Protein AF-A0A933P5C1-F1 (afdb_monomer_lite)

pLDDT: mean 75.26, std 17.25, range [25.48, 96.88]

Foldseek 3Di:
DDDDDDCVVVVVVVVVVVVVVVVVVVVVVVVVVVVVVVCCVPPVVVVVQVVVLVVVLVVLVLVVCLVQVVQQDQDPVQAKDDWDWSQDRPNFIWIFIRTPDPPPLQDPPPQAFFAQEEAAADDPDARAEEAAQAEEEGETEYYYQAEHEYDQNYEYEYEHYAYAHQNFYDYFYYYPNHTDDSVPRHNDPHSPDHSQDDFPDLAAFAAFDDDDQDPVQLEQEGEAGEDEQVRVCRRNPRRLEYEAEFEEYEYALHAAERRAEYEFYAADPRRVPQDVPRRHDPPHRWYEYEYFAQAAYEQEDQRREYETAFHFTQDPQFTFGHRYHFFQAKNWNKDKKKWFQPDQKDFPFWAPSNQQRAQDPRKTKGKDDLADFKGKIKGAFTDIPDFQDQPDFKKKKKWWKAWQDWKWKWKFKDANVRPDTFWTFPDTHTHDPPDTDIDITMIGGPGGHDGRMMMIMMMGDDDSGDIIMMITRYMMMMDIDRHDIRHGHHNFFDDDVGDARYYYPDQNYYAEYSGEHAAQRGEHAERYEAPCEANYQGHYHHNHYHYHYNYYYYHHHPPFRDDPSPQDWDFIWIDRPDPWTWTWTKGFDDDGRDRPDIDTPDTDIDD

Sequence (607 aa):
MNRTQSDRGATLVMAIVFVTVIGMVIAGALSYASVSLHASSRVYLPTRDRLYAADLAMKATTEFVKQHPVEGRSLPSGACRDVKAFGSANGEPVMVQVCPQGASSLTTLGGGSAYGLATLATGSEVGLDVSGNGGLAVNGNVFANSSVKVAVNSTLSLAGGVPLASGGCTGRITVEGTVVDPATCATATPPAVDPGYTHGLTAVPAASTGSSCNSGTEVATLQPGTWSSAALTAASGSCDYVWLVPGVHHLDNVNWVVKEKVIGGTVSGAIASAPFPGGCVDGAAGAMVILGGTSTITLSGSKASLQVCGLSVPQATGPVRIAVYGPTSDLAATVSDTLVPTANPSGSSWSSAANAKTINGLVATYSLAKNRTSNTLTYGALSGTVAIPSSLRTLTADVVASTTEAATFRMTVRNATGSSTVCTMASAVALPTPNLGTVRVTLTCSTALVAPLKVLFTATTPNSGGTRTIRLDGLTLSYSVAGAKIAAQSGCVVTPGGCDVLSTSGTSSLAWFGGQVYLPRAKVSLKLSSAATAISSEAIVVRVLNVSTAGPTAIGQVASAYGALNPGDVTIASSVGDRMSMTCRVTYEVAGSAITGYTVQGCTIPR

Secondary structure (DSSP, 8-state):
------THHHHHHHHHHHHHHHHHHHHHHHHHHHHHHHHIIIIIHHHHHHHHHHHHHHHHHHHHHHH-TTTSSPPTT-PPPPPEEEEEETTEEEEE--PPP-SSSS---TTTS-EEEEE---TT-EEEEEEESSEEEEESEEEESSEEEE-TT-EEEEES--EEESS-EES-EEETTEEEPGGGSEE----SS--------SSPPPBP-----BTTTTEEEEPSEEE-HHHHHHHHTT-SEEEE-SEEEEEES-EEEE-SEEEESSBSS-TTT--SS--B-TTS--EEEEEETT-EEEE-SSS-EEEEEBEEE--TTS-EEEEEE--SS-EEEEEEEEEEESSPPB-TTEETGGGGGS-SSPPEEEEE-TT-SEEEEEEEEEE-SSPPPTT--EEEEEEEEEESS--EEEEEEEETTSSSEEEEESS-EEPPSSS-EEEEEEEEESS---SSEEEEEEEE-S--SS-EEEEEEEEEEEEEEEEEEE--S-TTTSSTTPPEEEEE-SSS-EEEEESEEEEEEEEEEEEESS--SBSBSS-EEEEEEEEEESSEEEEPPPS-S-----S--EEEEEE-GGG-EEEEEEEEEEETTEEEEEEEEEEE---

Structure (mmCIF, N/CA/C/O backbone):
data_AF-A0A933P5C1-F1
#
_entry.id   AF-A0A933P5C1-F1
#
loop_
_atom_site.group_PDB
_atom_site.id
_atom_site.type_symbol
_atom_site.label_atom_id
_atom_site.label_alt_id
_atom_site.label_comp_id
_atom_site.label_asym_id
_atom_site.label_entity_id
_atom_site.label_seq_id
_atom_site.pdbx_PDB_ins_code
_atom_site.Cartn_x
_atom_site.Cartn_y
_atom_site.Cartn_z
_atom_site.occupancy
_atom_site.B_iso_or_equiv
_atom_site.auth_seq_id
_atom_site.auth_comp_id
_atom_site.auth_asym_id
_atom_site.auth_atom_id
_atom_site.pdbx_PDB_model_num
ATOM 1 N N . MET A 1 1 ? -0.389 106.668 -26.079 1.00 42.91 1 MET A N 1
ATOM 2 C CA . MET A 1 1 ? 0.063 105.962 -24.858 1.00 42.91 1 MET A CA 1
ATOM 3 C C . MET A 1 1 ? -0.695 104.647 -24.760 1.00 42.91 1 MET A C 1
ATOM 5 O O . MET A 1 1 ? -1.915 104.672 -24.665 1.00 42.91 1 MET A O 1
ATOM 9 N N . ASN A 1 2 ? 0.020 103.525 -24.878 1.00 44.88 2 ASN A N 1
ATOM 10 C CA . ASN A 1 2 ? -0.527 102.166 -24.838 1.00 44.88 2 ASN A CA 1
ATOM 11 C C . ASN A 1 2 ? -1.168 101.880 -23.472 1.00 44.88 2 ASN A C 1
ATOM 13 O O . ASN A 1 2 ? -0.467 101.813 -22.465 1.00 44.88 2 ASN A O 1
ATOM 17 N N . ARG A 1 3 ? -2.494 101.697 -23.445 1.00 46.00 3 ARG A N 1
ATOM 18 C CA . ARG A 1 3 ? -3.197 101.079 -22.315 1.00 46.00 3 ARG A CA 1
ATOM 19 C C . ARG A 1 3 ? -2.960 99.574 -22.393 1.00 46.00 3 ARG A C 1
ATOM 21 O O . ARG A 1 3 ? -3.479 98.914 -23.286 1.00 46.00 3 ARG A O 1
ATOM 28 N N . THR A 1 4 ? -2.171 99.053 -21.465 1.00 50.47 4 THR A N 1
ATOM 29 C CA . THR A 1 4 ? -2.064 97.622 -21.186 1.00 50.47 4 THR A CA 1
ATOM 30 C C . THR A 1 4 ? -3.454 97.084 -20.837 1.00 50.47 4 THR A C 1
ATOM 32 O O . THR A 1 4 ? -4.070 97.501 -19.855 1.00 50.47 4 THR A O 1
ATOM 35 N N . GLN A 1 5 ? -3.990 96.203 -21.685 1.00 55.22 5 GLN A N 1
ATOM 36 C CA . GLN A 1 5 ? -5.174 95.417 -21.353 1.00 55.22 5 GLN A CA 1
ATOM 37 C C . GLN A 1 5 ? -4.819 94.530 -20.155 1.00 55.22 5 GLN A C 1
ATOM 39 O O . GLN A 1 5 ? -3.819 93.820 -20.158 1.00 55.22 5 GLN A O 1
ATOM 44 N N . SER A 1 6 ? -5.588 94.671 -19.080 1.00 56.03 6 SER A N 1
ATOM 45 C CA . SER A 1 6 ? -5.358 93.977 -17.819 1.00 56.03 6 SER A CA 1
ATOM 46 C C . SER A 1 6 ? -5.949 92.570 -17.900 1.00 56.03 6 SER A C 1
ATOM 48 O O . SER A 1 6 ? -7.157 92.394 -17.749 1.00 56.03 6 SER A O 1
ATOM 50 N N . ASP A 1 7 ? -5.089 91.566 -18.077 1.00 59.19 7 ASP A N 1
ATOM 51 C CA . ASP A 1 7 ? -5.432 90.132 -18.073 1.00 59.19 7 ASP A CA 1
ATOM 52 C C . ASP A 1 7 ? -6.026 89.631 -16.741 1.00 59.19 7 ASP A C 1
ATOM 54 O O . ASP A 1 7 ? -6.505 88.501 -16.645 1.00 59.19 7 ASP A O 1
ATOM 58 N N . ARG A 1 8 ? -6.061 90.478 -15.702 1.00 61.31 8 ARG A N 1
ATOM 59 C CA . ARG A 1 8 ? -6.550 90.126 -14.358 1.00 61.31 8 ARG A CA 1
ATOM 60 C C . ARG A 1 8 ? -8.048 89.802 -14.312 1.00 61.31 8 ARG A C 1
ATOM 62 O O . ARG A 1 8 ? -8.476 89.075 -13.422 1.00 61.31 8 ARG A O 1
ATOM 69 N N . GLY A 1 9 ? -8.846 90.317 -15.254 1.00 63.53 9 GLY A N 1
ATOM 70 C CA . GLY A 1 9 ? -10.284 90.024 -15.321 1.00 63.53 9 GLY A CA 1
ATOM 71 C C . GLY A 1 9 ? -10.588 88.609 -15.825 1.00 63.53 9 GLY A C 1
ATOM 72 O O . GLY A 1 9 ? -11.459 87.931 -15.284 1.00 63.53 9 GLY A O 1
ATOM 73 N N . ALA A 1 10 ? -9.829 88.131 -16.815 1.00 68.25 10 ALA A N 1
ATOM 74 C CA . ALA A 1 10 ? -10.028 86.807 -17.405 1.00 68.25 10 ALA A CA 1
ATOM 75 C C . ALA A 1 10 ? -9.613 85.674 -16.449 1.00 68.25 10 ALA A C 1
ATOM 77 O O . ALA A 1 10 ? -10.244 84.616 -16.425 1.00 68.25 10 ALA A O 1
ATOM 78 N N . THR A 1 11 ? -8.598 85.907 -15.608 1.00 77.06 11 THR A N 1
ATOM 79 C CA . THR A 1 11 ? -8.116 84.906 -14.643 1.00 77.06 11 THR A CA 1
ATOM 80 C C . THR A 1 11 ? -9.149 84.601 -13.557 1.00 77.06 11 THR A C 1
ATOM 82 O O . THR A 1 11 ? -9.304 83.443 -13.174 1.00 77.06 11 THR A O 1
ATOM 85 N N . LEU A 1 12 ? -9.893 85.612 -13.089 1.00 78.44 12 LEU A N 1
ATOM 86 C CA . LEU A 1 12 ? -10.923 85.427 -12.061 1.00 78.44 12 LEU A CA 1
ATOM 87 C C . LEU A 1 12 ? -12.085 84.569 -12.582 1.00 78.44 12 LEU A C 1
ATOM 89 O O . LEU A 1 12 ? -12.549 83.663 -11.892 1.00 78.44 12 LEU A O 1
ATOM 93 N N . VAL A 1 13 ? -12.523 84.820 -13.818 1.00 79.56 13 VAL A N 1
ATOM 94 C CA . VAL A 1 13 ? -13.622 84.063 -14.435 1.00 79.56 13 VAL A CA 1
ATOM 95 C C . VAL A 1 13 ? -13.211 82.606 -14.660 1.00 79.56 13 VAL A C 1
ATOM 97 O O . VAL A 1 13 ? -13.966 81.703 -14.305 1.00 79.56 13 VAL A O 1
ATOM 100 N N . MET A 1 14 ? -11.989 82.357 -15.146 1.00 79.69 14 MET A N 1
ATOM 101 C CA . MET A 1 14 ? -11.471 80.991 -15.298 1.00 79.69 14 MET A CA 1
ATOM 102 C C . MET A 1 14 ? -11.330 80.258 -13.958 1.00 79.69 14 MET A C 1
ATOM 104 O O . MET A 1 14 ? -11.659 79.076 -13.881 1.00 79.69 14 MET A O 1
ATOM 108 N N . ALA A 1 15 ? -10.911 80.946 -12.891 1.00 80.81 15 ALA A N 1
ATOM 109 C CA . ALA A 1 15 ? -10.817 80.351 -11.559 1.00 80.81 15 ALA A CA 1
ATOM 110 C C . ALA A 1 15 ? -12.197 79.957 -11.002 1.00 80.81 15 ALA A C 1
ATOM 112 O O . ALA A 1 15 ? -12.348 78.861 -10.466 1.00 80.81 15 ALA A O 1
ATOM 113 N N . ILE A 1 16 ? -13.220 80.801 -11.177 1.00 83.56 16 ILE A N 1
ATOM 114 C CA . ILE A 1 16 ? -14.587 80.500 -10.720 1.00 83.56 16 ILE A CA 1
ATOM 115 C C . ILE A 1 16 ? -15.172 79.306 -11.485 1.00 83.56 16 ILE A C 1
ATOM 117 O O . ILE A 1 16 ? -15.785 78.428 -10.872 1.00 83.56 16 ILE A O 1
ATOM 121 N N . VAL A 1 17 ? -14.945 79.226 -12.799 1.00 83.94 17 VAL A N 1
ATOM 122 C CA . VAL A 1 17 ? -15.375 78.078 -13.615 1.00 83.94 17 VAL A CA 1
ATOM 123 C C . VAL A 1 17 ? -14.650 76.800 -13.182 1.00 83.94 17 VAL A C 1
ATOM 125 O O . VAL A 1 17 ? -15.288 75.768 -12.994 1.00 83.94 17 VAL A O 1
ATOM 128 N N . PHE A 1 18 ? -13.341 76.856 -12.931 1.00 83.38 18 PHE A N 1
ATOM 129 C CA . PHE A 1 18 ? -12.599 75.689 -12.445 1.00 83.38 18 PHE A CA 1
ATOM 130 C C . PHE A 1 18 ? -13.096 75.204 -11.079 1.00 83.38 18 PHE A C 1
ATOM 132 O O . PHE A 1 18 ? -13.301 74.005 -10.893 1.00 83.38 18 PHE A O 1
ATOM 139 N N . VAL A 1 19 ? -13.339 76.116 -10.135 1.00 86.81 19 VAL A N 1
ATOM 140 C CA . VAL A 1 19 ? -13.822 75.759 -8.791 1.00 86.81 19 VAL A CA 1
ATOM 141 C C . VAL A 1 19 ? -15.237 75.184 -8.842 1.00 86.81 19 VAL A C 1
ATOM 143 O O . VAL A 1 19 ? -15.525 74.218 -8.138 1.00 86.81 19 VAL A O 1
ATOM 146 N N . THR A 1 20 ? -16.112 75.714 -9.698 1.00 82.38 20 THR A N 1
ATOM 147 C CA . THR A 1 20 ? -17.476 75.183 -9.858 1.00 82.38 20 THR A CA 1
ATOM 148 C C . THR A 1 20 ? -17.483 73.810 -10.522 1.00 82.38 20 THR A C 1
ATOM 150 O O . THR A 1 20 ? -18.169 72.916 -10.029 1.00 82.38 20 THR A O 1
ATOM 153 N N . VAL A 1 21 ? -16.675 73.589 -11.563 1.00 83.62 21 VAL A N 1
ATOM 154 C CA . VAL A 1 21 ? -16.556 72.272 -12.212 1.00 83.62 21 VAL A CA 1
ATOM 155 C C . VAL A 1 21 ? -15.965 71.239 -11.251 1.00 83.62 21 VAL A C 1
ATOM 157 O O . VAL A 1 21 ? -16.533 70.158 -11.096 1.00 83.62 21 VAL A O 1
ATOM 160 N N . ILE A 1 22 ? -14.883 71.572 -10.540 1.00 84.25 22 ILE A N 1
ATOM 161 C CA . ILE A 1 22 ? -14.282 70.672 -9.543 1.00 84.25 22 ILE A CA 1
ATOM 162 C C . ILE A 1 22 ? -15.273 70.389 -8.405 1.00 84.25 22 ILE A C 1
ATOM 164 O O . ILE A 1 22 ? -15.433 69.235 -8.008 1.00 84.25 22 ILE A O 1
ATOM 168 N N . GLY A 1 23 ? -15.992 71.404 -7.919 1.00 83.44 23 GLY A N 1
ATOM 169 C CA . GLY A 1 23 ? -17.022 71.241 -6.891 1.00 83.44 23 GLY A CA 1
ATOM 170 C C . GLY A 1 23 ? -18.151 70.303 -7.325 1.00 83.44 23 GLY A C 1
ATOM 171 O O . GLY A 1 23 ? -18.569 69.444 -6.548 1.00 83.44 23 GLY A O 1
ATOM 172 N N . MET A 1 24 ? -18.597 70.401 -8.580 1.00 79.12 24 MET A N 1
ATOM 173 C CA . MET A 1 24 ? -19.647 69.538 -9.128 1.00 79.12 24 MET A CA 1
ATOM 174 C C . MET A 1 24 ? -19.175 68.082 -9.267 1.00 79.12 24 MET A C 1
ATOM 176 O O . MET A 1 24 ? -19.916 67.159 -8.926 1.00 79.12 24 MET A O 1
ATOM 180 N N . VAL A 1 25 ? -17.920 67.870 -9.684 1.00 78.88 25 VAL A N 1
ATOM 181 C CA . VAL A 1 25 ? -17.309 66.532 -9.766 1.00 78.88 25 VAL A CA 1
ATOM 182 C C . VAL A 1 25 ? -17.157 65.906 -8.375 1.00 78.88 25 VAL A C 1
ATOM 184 O O . VAL A 1 25 ? -17.515 64.743 -8.189 1.00 78.88 25 VAL A O 1
ATOM 187 N N . ILE A 1 26 ? -16.699 66.671 -7.376 1.00 83.12 26 ILE A N 1
ATOM 188 C CA . ILE A 1 26 ? -16.554 66.186 -5.992 1.00 83.12 26 ILE A CA 1
ATOM 189 C C . ILE A 1 26 ? -17.923 65.849 -5.379 1.00 83.12 26 ILE A C 1
ATOM 191 O O . ILE A 1 26 ? -18.068 64.799 -4.753 1.00 83.12 26 ILE A O 1
ATOM 195 N N . ALA A 1 27 ? -18.946 66.682 -5.592 1.00 74.31 27 ALA A N 1
ATOM 196 C CA . ALA A 1 27 ? -20.300 66.422 -5.097 1.00 74.31 27 ALA A CA 1
ATOM 197 C C . ALA A 1 27 ? -20.928 65.163 -5.727 1.00 74.31 27 ALA A C 1
ATOM 199 O O . ALA A 1 27 ? -21.565 64.366 -5.026 1.00 74.31 27 ALA A O 1
ATOM 200 N N . GLY A 1 28 ? -20.703 64.941 -7.027 1.00 67.75 28 GLY A N 1
ATOM 201 C CA . GLY A 1 28 ? -21.110 63.715 -7.717 1.00 67.75 28 GLY A CA 1
ATOM 202 C C . GLY A 1 28 ? -20.400 62.474 -7.168 1.00 67.75 28 GLY A C 1
ATOM 203 O O . GLY A 1 28 ? -21.052 61.471 -6.867 1.00 67.75 28 GLY A O 1
ATOM 204 N N . ALA A 1 29 ? -19.085 62.561 -6.950 1.00 66.44 29 ALA A N 1
ATOM 205 C CA . ALA A 1 29 ? -18.290 61.468 -6.390 1.00 66.44 29 ALA A CA 1
ATOM 206 C C . ALA A 1 29 ? -18.706 61.111 -4.950 1.00 66.44 29 ALA A C 1
ATOM 208 O O . ALA A 1 29 ? -18.847 59.931 -4.625 1.00 66.44 29 ALA A O 1
ATOM 209 N N . LEU A 1 30 ? -18.971 62.110 -4.101 1.00 72.69 30 LEU A N 1
ATOM 210 C CA . LEU A 1 30 ? -19.434 61.905 -2.721 1.00 72.69 30 LEU A CA 1
ATOM 211 C C . LEU A 1 30 ? -20.833 61.278 -2.663 1.00 72.69 30 LEU A C 1
ATOM 213 O O . LEU A 1 30 ? -21.081 60.393 -1.841 1.00 72.69 30 LEU A O 1
ATOM 217 N N . SER A 1 31 ? -21.734 61.684 -3.559 1.00 67.88 31 SER A N 1
ATOM 218 C CA . SER A 1 31 ? -23.084 61.112 -3.637 1.00 67.88 31 SER A CA 1
ATOM 219 C C . SER A 1 31 ? -23.044 59.646 -4.077 1.00 67.88 31 SER A C 1
ATOM 221 O O . SER A 1 31 ? -23.705 58.800 -3.473 1.00 67.88 31 SER A O 1
ATOM 223 N N . TYR A 1 32 ? -22.204 59.316 -5.064 1.00 65.81 32 TYR A N 1
ATOM 224 C CA . TYR A 1 32 ? -21.993 57.935 -5.506 1.00 65.81 32 TYR A CA 1
ATOM 225 C C . TYR A 1 32 ? -21.358 57.064 -4.408 1.00 65.81 32 TYR A C 1
ATOM 227 O O . TYR A 1 32 ? -21.806 55.941 -4.170 1.00 65.81 32 TYR A O 1
ATOM 235 N N . ALA A 1 33 ? -20.369 57.594 -3.679 1.00 59.88 33 ALA A N 1
ATOM 236 C CA . ALA A 1 33 ? -19.736 56.893 -2.562 1.00 59.88 33 ALA A CA 1
ATOM 237 C C . ALA A 1 33 ? -20.723 56.603 -1.417 1.00 59.88 33 ALA A C 1
ATOM 239 O O . ALA A 1 33 ? -20.738 55.490 -0.892 1.00 59.88 33 ALA A O 1
ATOM 240 N N . SER A 1 34 ? -21.591 57.560 -1.070 1.00 62.81 34 SER A N 1
ATOM 241 C CA . SER A 1 34 ? -22.610 57.384 -0.025 1.00 62.81 34 SER A CA 1
ATOM 242 C C . SER A 1 34 ? -23.634 56.303 -0.390 1.00 62.81 34 SER A C 1
ATOM 244 O O . SER A 1 34 ? -23.895 55.401 0.410 1.00 62.81 34 SER A O 1
ATOM 246 N N . VAL A 1 35 ? -24.150 56.320 -1.625 1.00 62.47 35 VAL A N 1
ATOM 247 C CA . VAL A 1 35 ? -25.103 55.306 -2.111 1.00 62.47 35 VAL A CA 1
ATOM 248 C C . VAL A 1 35 ? -24.449 53.922 -2.176 1.00 62.47 35 VAL A C 1
ATOM 250 O O . VAL A 1 35 ? -25.060 52.938 -1.759 1.00 62.47 35 VAL A O 1
ATOM 253 N N . SER A 1 36 ? -23.189 53.840 -2.610 1.00 51.53 36 SER A N 1
ATOM 254 C CA . SER A 1 36 ? -22.431 52.583 -2.659 1.00 51.53 36 SER A CA 1
ATOM 255 C C . SER A 1 36 ? -22.158 52.002 -1.263 1.00 51.53 36 SER A C 1
ATOM 257 O O . SER A 1 36 ? -22.317 50.798 -1.048 1.00 51.53 36 SER A O 1
ATOM 259 N N . LEU A 1 37 ? -21.838 52.843 -0.273 1.00 56.47 37 LEU A N 1
ATOM 260 C CA . LEU A 1 37 ? -21.643 52.425 1.123 1.00 56.47 37 LEU A CA 1
ATOM 261 C C . LEU A 1 37 ? -22.958 52.006 1.801 1.00 56.47 37 LEU A C 1
ATOM 263 O O . LEU A 1 37 ? -22.986 51.032 2.560 1.00 56.47 37 LEU A O 1
ATOM 267 N N . HIS A 1 38 ? -24.069 52.685 1.504 1.00 57.66 38 HIS A N 1
ATOM 268 C CA . HIS A 1 38 ? -25.389 52.294 2.009 1.00 57.66 38 HIS A CA 1
ATOM 269 C C . HIS A 1 38 ? -25.887 50.987 1.379 1.00 57.66 38 HIS A C 1
ATOM 271 O O . HIS A 1 38 ? -26.422 50.132 2.087 1.00 57.66 38 HIS A O 1
ATOM 277 N N . ALA A 1 39 ? -25.657 50.786 0.079 1.00 50.31 39 ALA A N 1
ATOM 278 C CA . ALA A 1 39 ? -25.957 49.525 -0.593 1.00 50.31 39 ALA A CA 1
ATOM 279 C C . ALA A 1 39 ? -25.075 48.384 -0.053 1.00 50.31 39 ALA A C 1
ATOM 281 O O . ALA A 1 39 ? -25.583 47.310 0.267 1.00 50.31 39 ALA A O 1
ATOM 282 N N . SER A 1 40 ? -23.777 48.638 0.143 1.00 51.84 40 SER A N 1
ATOM 283 C CA . SER A 1 40 ? -22.819 47.676 0.711 1.00 51.84 40 SER A CA 1
ATOM 284 C C . SER A 1 40 ? -23.200 47.227 2.124 1.00 51.84 40 SER A C 1
ATOM 286 O O . SER A 1 40 ? -23.217 46.032 2.415 1.00 51.84 40 SER A O 1
ATOM 288 N N . SER A 1 41 ? -23.576 48.161 2.998 1.00 57.47 41 SER A N 1
ATOM 289 C CA . SER A 1 41 ? -23.914 47.835 4.389 1.00 57.47 41 SER A CA 1
ATOM 290 C C . SER A 1 41 ? -25.288 47.178 4.556 1.00 57.47 41 SER A C 1
ATOM 292 O O . SER A 1 41 ? -25.420 46.276 5.378 1.00 57.47 41 SER A O 1
ATOM 294 N N . ARG A 1 42 ? -26.306 47.572 3.777 1.00 52.28 42 ARG A N 1
ATOM 295 C CA . ARG A 1 42 ? -27.665 47.012 3.920 1.00 52.28 42 ARG A CA 1
ATOM 296 C C . ARG A 1 42 ? -27.926 45.752 3.106 1.00 52.28 42 ARG A C 1
ATOM 298 O O . ARG A 1 42 ? -28.789 44.973 3.492 1.00 52.28 42 ARG A O 1
ATOM 305 N N . VAL A 1 43 ? -27.228 45.554 1.988 1.00 52.47 43 VAL A N 1
ATOM 306 C CA . VAL A 1 43 ? -27.497 44.426 1.080 1.00 52.47 43 VAL A CA 1
ATOM 307 C C . VAL A 1 43 ? -26.399 43.371 1.165 1.00 52.47 43 VAL A C 1
ATOM 309 O O . VAL A 1 43 ? -26.700 42.184 1.272 1.00 52.47 43 VAL A O 1
ATOM 312 N N . TYR A 1 44 ? -25.127 43.774 1.171 1.00 56.84 44 TYR A N 1
ATOM 313 C CA . TYR A 1 44 ? -24.026 42.814 1.041 1.00 56.84 44 TYR A CA 1
ATOM 314 C C . TYR A 1 44 ? -23.603 42.188 2.368 1.00 56.84 44 TYR A C 1
ATOM 316 O O . TYR A 1 44 ? -23.368 40.983 2.396 1.00 56.84 44 TYR A O 1
ATOM 324 N N . LEU A 1 45 ? -23.556 42.951 3.467 1.00 61.91 45 LEU A N 1
ATOM 325 C CA . LEU A 1 45 ? -23.239 42.396 4.792 1.00 61.91 45 LEU A CA 1
ATOM 326 C C . LEU A 1 45 ? -24.209 41.283 5.228 1.00 61.91 45 LEU A C 1
ATOM 328 O O . LEU A 1 45 ? -23.733 40.171 5.443 1.00 61.91 45 LEU A O 1
ATOM 332 N N . PRO A 1 46 ? -25.544 41.486 5.257 1.00 64.50 46 PRO A N 1
ATOM 333 C CA . PRO A 1 46 ? -26.455 40.422 5.679 1.00 64.50 46 PRO A CA 1
ATOM 334 C C . PRO A 1 46 ? -26.456 39.233 4.712 1.00 64.50 46 PRO A C 1
ATOM 336 O O . PRO A 1 46 ? -26.619 38.097 5.142 1.00 64.50 46 PRO A O 1
ATOM 339 N N . THR A 1 47 ? -26.229 39.456 3.414 1.00 59.47 47 THR A N 1
ATOM 340 C CA . THR A 1 47 ? -26.096 38.354 2.446 1.00 59.47 47 THR A CA 1
ATOM 341 C C . THR A 1 47 ? -24.833 37.533 2.710 1.00 59.47 47 THR A C 1
ATOM 343 O O . THR A 1 47 ? -24.881 36.305 2.695 1.00 59.47 47 THR A O 1
ATOM 346 N N . ARG A 1 48 ? -23.706 38.192 3.005 1.00 63.56 48 ARG A N 1
ATOM 347 C CA . ARG A 1 48 ? -22.439 37.524 3.320 1.00 63.56 48 ARG A CA 1
ATOM 348 C C . ARG A 1 48 ? -22.511 36.772 4.648 1.00 63.56 48 ARG A C 1
ATOM 350 O O . ARG A 1 48 ? -22.061 35.634 4.720 1.00 63.56 48 ARG A O 1
ATOM 357 N N . ASP A 1 49 ? -23.127 37.367 5.662 1.00 62.97 49 ASP A N 1
ATOM 358 C CA . ASP A 1 49 ? -23.308 36.732 6.969 1.00 62.97 49 ASP A CA 1
ATOM 359 C C . ASP A 1 49 ? -24.238 35.515 6.879 1.00 62.97 49 ASP A C 1
ATOM 361 O O . ASP A 1 49 ? -23.952 34.481 7.480 1.00 62.97 49 ASP A O 1
ATOM 365 N N . ARG A 1 50 ? -25.283 35.575 6.043 1.00 59.41 50 ARG A N 1
ATOM 366 C CA . ARG A 1 50 ? -26.149 34.421 5.745 1.00 59.41 50 ARG A CA 1
ATOM 367 C C . ARG A 1 50 ? -25.417 33.303 5.003 1.00 59.41 50 ARG A C 1
ATOM 369 O O . ARG A 1 50 ? -25.665 32.137 5.294 1.00 59.41 50 ARG A O 1
ATOM 376 N N . LEU A 1 51 ? -24.505 33.629 4.085 1.00 63.59 51 LEU A N 1
ATOM 377 C CA . LEU A 1 51 ? -23.665 32.628 3.414 1.00 63.59 51 LEU A CA 1
ATOM 378 C C . LEU A 1 51 ? -22.701 31.948 4.395 1.00 63.59 51 LEU A C 1
ATOM 380 O O . LEU A 1 51 ? -22.568 30.727 4.363 1.00 63.59 51 LEU A O 1
ATOM 384 N N . TYR A 1 52 ? -22.080 32.705 5.305 1.00 65.50 52 TYR A N 1
ATOM 385 C CA . TYR A 1 52 ? -21.243 32.122 6.359 1.00 65.50 52 TYR A CA 1
ATOM 386 C C . TYR A 1 52 ? -22.052 31.268 7.338 1.00 65.50 52 TYR A C 1
ATOM 388 O O . TYR A 1 52 ? -21.599 30.189 7.720 1.00 65.50 52 TYR A O 1
ATOM 396 N N . ALA A 1 53 ? -23.256 31.711 7.710 1.00 61.75 53 ALA A N 1
ATOM 397 C CA . ALA A 1 53 ? -24.169 30.925 8.531 1.00 61.75 53 ALA A CA 1
ATOM 398 C C . ALA A 1 53 ? -24.574 29.619 7.832 1.00 61.75 53 ALA A C 1
ATOM 400 O O . ALA A 1 53 ? -24.583 28.573 8.474 1.00 61.75 53 ALA A O 1
ATOM 401 N N . ALA A 1 54 ? -24.837 29.650 6.521 1.00 58.22 54 ALA A N 1
ATOM 402 C CA . ALA A 1 54 ? -25.140 28.459 5.732 1.00 58.22 54 ALA A CA 1
ATOM 403 C C . ALA A 1 54 ? -23.944 27.493 5.634 1.00 58.22 54 ALA A C 1
ATOM 405 O O . ALA A 1 54 ? -24.122 26.295 5.832 1.00 58.22 54 ALA A O 1
ATOM 406 N N . ASP A 1 55 ? -22.720 27.981 5.404 1.00 63.66 55 ASP A N 1
ATOM 407 C CA . ASP A 1 55 ? -21.519 27.126 5.378 1.00 63.66 55 ASP A CA 1
ATOM 408 C C . ASP A 1 55 ? -21.254 26.477 6.749 1.00 63.66 55 ASP A C 1
ATOM 410 O O . ASP A 1 55 ? -20.972 25.280 6.852 1.00 63.66 55 ASP A O 1
ATOM 414 N N . LEU A 1 56 ? -21.419 27.246 7.829 1.00 61.41 56 LEU A N 1
ATOM 415 C CA . LEU A 1 56 ? -21.294 26.732 9.191 1.00 61.41 56 LEU A CA 1
ATOM 416 C C . LEU A 1 56 ? -22.404 25.722 9.517 1.00 61.41 56 LEU A C 1
ATOM 418 O O . LEU A 1 56 ? -22.121 24.693 10.128 1.00 61.41 56 LEU A O 1
ATOM 422 N N . ALA A 1 57 ? -23.631 25.958 9.043 1.00 62.81 57 ALA A N 1
ATOM 423 C CA . ALA A 1 57 ? -24.744 25.016 9.134 1.00 62.81 57 ALA A CA 1
ATOM 424 C C . ALA A 1 57 ? -24.435 23.696 8.430 1.00 62.81 57 ALA A C 1
ATOM 426 O O . ALA A 1 57 ? -24.672 22.624 8.989 1.00 62.81 57 ALA A O 1
ATOM 427 N N . MET A 1 58 ? -23.874 23.760 7.221 1.00 61.69 58 MET A N 1
ATOM 428 C CA . MET A 1 58 ? -23.501 22.578 6.448 1.00 61.69 58 MET A CA 1
ATOM 429 C C . MET A 1 58 ? -22.393 21.789 7.141 1.00 61.69 58 MET A C 1
ATOM 431 O O . MET A 1 58 ? -22.503 20.568 7.255 1.00 61.69 58 MET A O 1
ATOM 435 N N . LYS A 1 59 ? -21.368 22.463 7.672 1.00 61.12 59 LYS A N 1
ATOM 436 C CA . LYS A 1 59 ? -20.300 21.819 8.453 1.00 61.12 59 LYS A CA 1
ATOM 437 C C . LYS A 1 59 ? -20.838 21.177 9.728 1.00 61.12 59 LYS A C 1
ATOM 439 O O . LYS A 1 59 ? -20.581 19.999 9.958 1.00 61.12 59 LYS A O 1
ATOM 444 N N . ALA A 1 60 ? -21.633 21.909 10.507 1.00 61.22 60 ALA A N 1
ATOM 445 C CA . ALA A 1 60 ? -22.234 21.408 11.742 1.00 61.22 60 ALA A CA 1
ATOM 446 C C . ALA A 1 60 ? -23.161 20.214 11.483 1.00 61.22 60 ALA A C 1
ATOM 448 O O . ALA A 1 60 ? -23.087 19.214 12.190 1.00 61.22 60 ALA A O 1
ATOM 449 N N . THR A 1 61 ? -23.975 20.274 10.429 1.00 60.38 61 THR A N 1
ATOM 450 C CA . THR A 1 61 ? -24.867 19.171 10.039 1.00 60.38 61 THR A CA 1
ATOM 451 C C . THR A 1 61 ? -24.080 17.971 9.550 1.00 60.38 61 THR A C 1
ATOM 453 O O . THR A 1 61 ? -24.395 16.846 9.918 1.00 60.38 61 THR A O 1
ATOM 456 N N . THR A 1 62 ? -23.039 18.190 8.748 1.00 58.31 62 THR A N 1
ATOM 457 C CA . THR A 1 62 ? -22.176 17.109 8.269 1.00 58.31 62 THR A CA 1
ATOM 458 C C . THR A 1 62 ? -21.513 16.404 9.447 1.00 58.31 62 THR A C 1
ATOM 460 O O . THR A 1 62 ? -21.576 15.182 9.531 1.00 58.31 62 THR A O 1
ATOM 463 N N . GLU A 1 63 ? -20.942 17.149 10.396 1.00 55.72 63 GLU A N 1
ATOM 464 C CA . GLU A 1 63 ? -20.370 16.572 11.619 1.00 55.72 63 GLU A CA 1
ATOM 465 C C . GLU A 1 63 ? -21.423 15.887 12.496 1.00 55.72 63 GLU A C 1
ATOM 467 O O . GLU A 1 63 ? -21.181 14.804 13.026 1.00 55.72 63 GLU A O 1
ATOM 472 N N . PHE A 1 64 ? -22.629 16.442 12.589 1.00 61.06 64 PHE A N 1
ATOM 473 C CA . PHE A 1 64 ? -23.716 15.823 13.335 1.00 61.06 64 PHE A CA 1
ATOM 474 C C . PHE A 1 64 ? -24.182 14.504 12.713 1.00 61.06 64 PHE A C 1
ATOM 476 O O . PHE A 1 64 ? -24.316 13.515 13.430 1.00 61.06 64 PHE A O 1
ATOM 483 N N . VAL A 1 65 ? -24.384 14.461 11.394 1.00 59.81 65 VAL A N 1
ATOM 484 C CA . VAL A 1 65 ? -24.765 13.248 10.652 1.00 59.81 65 VAL A CA 1
ATOM 485 C C . VAL A 1 65 ? -23.641 12.213 10.696 1.00 59.81 65 VAL A C 1
ATOM 487 O O . VAL A 1 65 ? -23.923 11.024 10.826 1.00 59.81 65 VAL A O 1
ATOM 490 N N . LYS A 1 66 ? -22.371 12.638 10.672 1.00 50.16 66 LYS A N 1
ATOM 491 C CA . LYS A 1 66 ? -21.220 11.749 10.902 1.00 50.16 66 LYS A CA 1
ATOM 492 C C . LYS A 1 66 ? -21.265 11.095 12.283 1.00 50.16 66 LYS A C 1
ATOM 494 O O . LYS A 1 66 ? -20.979 9.908 12.398 1.00 50.16 66 LYS A O 1
ATOM 499 N N . GLN A 1 67 ? -21.626 11.856 13.315 1.00 46.66 67 GLN A N 1
ATOM 500 C CA . GLN A 1 67 ? -21.749 11.354 14.687 1.00 46.66 67 GLN A CA 1
ATOM 501 C C . GLN A 1 67 ? -23.044 10.550 14.914 1.00 46.66 67 GLN A C 1
ATOM 503 O O . GLN A 1 67 ? -23.081 9.683 15.783 1.00 46.66 67 GLN A O 1
ATOM 508 N N . HIS A 1 68 ? -24.086 10.799 14.114 1.00 54.19 68 HIS A N 1
ATOM 509 C CA . HIS A 1 68 ? -25.416 10.193 14.232 1.00 54.19 68 HIS A CA 1
ATOM 510 C C . HIS A 1 68 ? -25.902 9.661 12.870 1.00 54.19 68 HIS A C 1
ATOM 512 O O . HIS A 1 68 ? -26.856 10.192 12.298 1.00 54.19 68 HIS A O 1
ATOM 518 N N . PRO A 1 69 ? -25.293 8.588 12.332 1.00 53.06 69 PRO A N 1
ATOM 519 C CA . PRO A 1 69 ? -25.565 8.108 10.971 1.00 53.06 69 PRO A CA 1
ATOM 520 C C . PRO A 1 69 ? -27.030 7.708 10.714 1.00 53.06 69 PRO A C 1
ATOM 522 O O . PRO A 1 69 ? -27.490 7.737 9.574 1.00 53.06 69 PRO A O 1
ATOM 525 N N . VAL A 1 70 ? -27.801 7.398 11.763 1.00 56.38 70 VAL A N 1
ATOM 526 C CA . VAL A 1 70 ? -29.260 7.168 11.702 1.00 56.38 70 VAL A CA 1
ATOM 527 C C . VAL A 1 70 ? -30.059 8.375 11.199 1.00 56.38 70 VAL A C 1
ATOM 529 O O . VAL A 1 70 ? -31.125 8.197 10.604 1.00 56.38 70 VAL A O 1
ATOM 532 N N . GLU A 1 71 ? -29.542 9.586 11.390 1.00 61.72 71 GLU A N 1
ATOM 533 C CA . GLU A 1 71 ? -30.159 10.833 10.923 1.00 61.72 71 GLU A CA 1
ATOM 534 C C . GLU A 1 71 ? -29.956 11.037 9.419 1.00 61.72 71 GLU A C 1
ATOM 536 O O . GLU A 1 71 ? -30.811 11.614 8.755 1.00 61.72 71 GLU A O 1
ATOM 541 N N . GLY A 1 72 ? -28.858 10.507 8.864 1.00 57.81 72 GLY A N 1
ATOM 542 C CA . GLY A 1 72 ? -28.571 10.520 7.425 1.00 57.81 72 GLY A CA 1
ATOM 543 C C . GLY A 1 72 ? -29.265 9.407 6.634 1.00 57.81 72 GLY A C 1
ATOM 544 O O . GLY A 1 72 ? -29.226 9.408 5.404 1.00 57.81 72 GLY A O 1
ATOM 545 N N . ARG A 1 73 ? -29.892 8.437 7.312 1.00 57.78 73 ARG A N 1
ATOM 546 C CA . ARG A 1 73 ? -30.622 7.345 6.660 1.00 57.78 73 ARG A CA 1
ATOM 547 C C . ARG A 1 73 ? -31.990 7.801 6.185 1.00 57.78 73 ARG A C 1
ATOM 549 O O . ARG A 1 73 ? -32.684 8.559 6.861 1.00 57.78 73 ARG A O 1
ATOM 556 N N . SER A 1 74 ? -32.408 7.245 5.052 1.00 55.44 74 SER A N 1
ATOM 557 C CA . SER A 1 74 ? -33.743 7.509 4.541 1.00 55.44 74 SER A CA 1
ATOM 558 C C . SER A 1 74 ? -34.811 6.902 5.444 1.00 55.44 74 SER A C 1
ATOM 560 O O . SER A 1 74 ? -34.739 5.721 5.783 1.00 55.44 74 SER A O 1
ATOM 562 N N . LEU A 1 75 ? -35.803 7.708 5.835 1.00 58.84 75 LEU A N 1
ATOM 563 C CA . LEU A 1 75 ? -36.990 7.203 6.517 1.00 58.84 75 LEU A CA 1
ATOM 564 C C . LEU A 1 75 ? -37.805 6.318 5.557 1.00 58.84 75 LEU A C 1
ATOM 566 O O . LEU A 1 75 ? -37.887 6.648 4.372 1.00 58.84 75 LEU A O 1
ATOM 570 N N . PRO A 1 76 ? -38.462 5.244 6.042 1.00 55.53 76 PRO A N 1
ATOM 571 C CA . PRO A 1 76 ? -39.282 4.360 5.204 1.00 55.53 76 PRO A CA 1
ATOM 572 C C . PRO A 1 76 ? -40.377 5.089 4.412 1.00 55.53 76 PRO A C 1
ATOM 574 O O . PRO A 1 76 ? -40.804 4.620 3.364 1.00 55.53 76 PRO A O 1
ATOM 577 N N . SER A 1 77 ? -40.825 6.245 4.905 1.00 64.19 77 SER A N 1
ATOM 578 C CA . SER A 1 77 ? -41.849 7.088 4.286 1.00 64.19 77 SER A CA 1
ATOM 579 C C . SER A 1 77 ? -41.312 8.082 3.252 1.00 64.19 77 SER A C 1
ATOM 581 O O . SER A 1 77 ? -42.100 8.826 2.675 1.00 64.19 77 SER A O 1
ATOM 583 N N . GLY A 1 78 ? -39.991 8.176 3.059 1.00 64.06 78 GLY A N 1
ATOM 584 C CA . GLY A 1 78 ? -39.391 9.278 2.300 1.00 64.06 78 GLY A CA 1
ATOM 585 C C . GLY A 1 78 ? -39.593 10.652 2.956 1.00 64.06 78 GLY A C 1
ATOM 586 O O . GLY A 1 78 ? -39.334 11.673 2.326 1.00 64.06 78 GLY A O 1
ATOM 587 N N . ALA A 1 79 ? -40.051 10.700 4.212 1.00 70.50 79 ALA A N 1
ATOM 588 C CA . ALA A 1 79 ? -40.199 11.941 4.958 1.00 70.50 79 ALA A CA 1
ATOM 589 C C . ALA A 1 79 ? -38.838 12.460 5.431 1.00 70.50 79 ALA A C 1
ATOM 591 O O . ALA A 1 79 ? -37.948 11.684 5.782 1.00 70.50 79 ALA A O 1
ATOM 592 N N . CYS A 1 80 ? -38.693 13.781 5.480 1.00 67.56 80 CYS A N 1
ATOM 593 C CA . CYS A 1 80 ? -37.563 14.408 6.147 1.00 67.56 80 CYS A CA 1
ATOM 594 C C . CYS A 1 80 ? -37.599 14.134 7.653 1.00 67.56 80 CYS A C 1
ATOM 596 O O . CYS A 1 80 ? -38.671 13.985 8.240 1.00 67.56 80 CYS A O 1
ATOM 598 N N . ARG A 1 81 ? -36.423 14.087 8.283 1.00 74.50 81 ARG A N 1
ATOM 599 C CA . ARG A 1 81 ? -36.308 14.101 9.746 1.00 74.50 81 ARG A CA 1
ATOM 600 C C . ARG A 1 81 ? -36.823 15.429 10.298 1.00 74.50 81 ARG A C 1
ATOM 602 O O . ARG A 1 81 ? -36.930 16.409 9.560 1.00 74.50 81 ARG A O 1
ATOM 609 N N . ASP A 1 82 ? -37.120 15.467 11.591 1.00 78.12 82 ASP A N 1
ATOM 610 C CA . ASP A 1 82 ? -37.504 16.710 12.258 1.00 78.12 82 ASP A CA 1
ATOM 611 C C . ASP A 1 82 ? -36.373 17.744 12.175 1.00 78.12 82 ASP A C 1
ATOM 613 O O . ASP A 1 82 ? -35.185 17.408 12.220 1.00 78.12 82 ASP A O 1
ATOM 617 N N . VAL A 1 83 ? -36.750 19.015 12.032 1.00 73.94 83 VAL A N 1
ATOM 618 C CA . VAL A 1 83 ? -35.808 20.137 11.979 1.00 73.94 83 VAL A CA 1
ATOM 619 C C . VAL A 1 83 ? -35.055 20.224 13.308 1.00 73.94 83 VAL A C 1
ATOM 621 O O . VAL A 1 83 ? -35.675 20.278 14.371 1.00 73.94 83 VAL A O 1
ATOM 624 N N . LYS A 1 84 ? -33.720 20.277 13.260 1.00 76.88 84 LYS A N 1
ATOM 625 C CA . LYS A 1 84 ? -32.877 20.467 14.449 1.00 76.88 84 LYS A CA 1
ATOM 626 C C . LYS A 1 84 ? -32.185 21.824 14.420 1.00 76.88 84 LYS A C 1
ATOM 628 O O . LYS A 1 84 ? -31.676 22.255 13.385 1.00 76.88 84 LYS A O 1
ATOM 633 N N . ALA A 1 85 ? -32.157 22.484 15.576 1.00 77.50 85 ALA A N 1
ATOM 634 C CA . ALA A 1 85 ? -31.412 23.719 15.782 1.00 77.50 85 ALA A CA 1
ATOM 635 C C . ALA A 1 85 ? -29.961 23.398 16.173 1.00 77.50 85 ALA A C 1
ATOM 637 O O . ALA A 1 85 ? -29.721 22.653 17.122 1.00 77.50 85 ALA A O 1
ATOM 638 N N . PHE A 1 86 ? -29.001 23.985 15.462 1.00 68.56 86 PHE A N 1
ATOM 639 C CA . PHE A 1 86 ? -27.560 23.771 15.658 1.00 68.56 86 PHE A CA 1
ATOM 640 C C . PHE A 1 86 ? -26.857 24.964 16.330 1.00 68.56 86 PHE A C 1
ATOM 642 O O . PHE A 1 86 ? -25.631 25.047 16.339 1.00 68.56 86 PHE A O 1
ATOM 649 N N . GLY A 1 87 ? -27.632 25.882 16.917 1.00 75.25 87 GLY A N 1
ATOM 650 C CA . GLY A 1 87 ? -27.147 27.111 17.550 1.00 75.25 87 GLY A CA 1
ATOM 651 C C . GLY A 1 87 ? -27.397 28.343 16.683 1.00 75.25 87 GLY A C 1
ATOM 652 O O . GLY A 1 87 ? -28.319 28.351 15.869 1.00 75.25 87 GLY A O 1
ATOM 653 N N . SER A 1 88 ? -26.590 29.390 16.865 1.00 69.75 88 SER A N 1
ATOM 654 C CA . SER A 1 88 ? -26.682 30.634 16.094 1.00 69.75 88 SER A CA 1
ATOM 655 C C . SER A 1 88 ? -25.337 31.033 15.493 1.00 69.75 88 SER A C 1
ATOM 657 O O . SER A 1 88 ? -24.328 31.014 16.199 1.00 69.75 88 SER A O 1
ATOM 659 N N . ALA A 1 89 ? -25.324 31.464 14.235 1.00 62.22 89 ALA A N 1
ATOM 660 C CA . ALA A 1 89 ? -24.162 32.061 13.581 1.00 62.22 89 ALA A CA 1
ATOM 661 C C . ALA A 1 89 ? -24.425 33.558 13.382 1.00 62.22 89 ALA A C 1
ATOM 663 O O . ALA A 1 89 ? -25.423 33.933 12.775 1.00 62.22 89 ALA A O 1
ATOM 664 N N . ASN A 1 90 ? -23.561 34.420 13.930 1.00 66.62 90 ASN A N 1
ATOM 665 C CA . ASN A 1 90 ? -23.752 35.879 13.928 1.00 66.62 90 ASN A CA 1
ATOM 666 C C . ASN A 1 90 ? -25.133 36.332 14.457 1.00 66.62 90 ASN A C 1
ATOM 668 O O . ASN A 1 90 ? -25.707 37.297 13.968 1.00 66.62 90 ASN A O 1
ATOM 672 N N . GLY A 1 91 ? -25.667 35.630 15.464 1.00 71.25 91 GLY A N 1
ATOM 673 C CA . GLY A 1 91 ? -26.968 35.933 16.074 1.00 71.25 91 GLY A CA 1
ATOM 674 C C . GLY A 1 91 ? -28.182 35.352 15.340 1.00 71.25 91 GLY A C 1
ATOM 675 O O . GLY A 1 91 ? -29.279 35.402 15.887 1.00 71.25 91 GLY A O 1
ATOM 676 N N . GLU A 1 92 ? -27.998 34.745 14.164 1.00 64.62 92 GLU A N 1
ATOM 677 C CA . GLU A 1 92 ? -29.075 34.092 13.412 1.00 64.62 92 GLU A CA 1
ATOM 678 C C . GLU A 1 92 ? -29.136 32.594 13.746 1.00 64.62 92 GLU A C 1
ATOM 680 O O . GLU A 1 92 ? -28.107 31.913 13.648 1.00 64.62 92 GLU A O 1
ATOM 685 N N . PRO A 1 93 ? -30.300 32.048 14.146 1.00 64.19 93 PRO A N 1
ATOM 686 C CA . PRO A 1 93 ? -30.439 30.634 14.461 1.00 64.19 93 PRO A CA 1
ATOM 687 C C . PRO A 1 93 ? -30.290 29.778 13.202 1.00 64.19 93 PRO A C 1
ATOM 689 O O . PRO A 1 93 ? -30.907 30.028 12.167 1.00 64.19 93 PRO A O 1
ATOM 692 N N . VAL A 1 94 ? -29.483 28.729 13.311 1.00 65.19 94 VAL A N 1
ATOM 693 C CA . VAL A 1 94 ? -29.241 27.766 12.243 1.00 65.19 94 VAL A CA 1
ATOM 694 C C . VAL A 1 94 ? -30.115 26.545 12.481 1.00 65.19 94 VAL A C 1
ATOM 696 O O . VAL A 1 94 ? -29.899 25.786 13.428 1.00 65.19 94 VAL A O 1
ATOM 699 N N . MET A 1 95 ? -31.093 26.351 11.600 1.00 70.06 95 MET A N 1
ATOM 700 C CA . MET A 1 95 ? -31.961 25.180 11.593 1.00 70.06 95 MET A CA 1
ATOM 701 C C . MET A 1 95 ? -31.672 24.329 10.366 1.00 70.06 95 MET A C 1
ATOM 703 O O . MET A 1 95 ? -31.644 24.848 9.248 1.00 70.06 95 MET A O 1
ATOM 707 N N . VAL A 1 96 ? -31.453 23.031 10.574 1.00 67.25 96 VAL A N 1
ATOM 708 C CA . VAL A 1 96 ? -31.190 22.097 9.479 1.00 67.25 96 VAL A CA 1
ATOM 709 C C . VAL A 1 96 ? -32.115 20.900 9.569 1.00 67.25 96 VAL A C 1
ATOM 711 O O . VAL A 1 96 ? -32.339 20.327 10.636 1.00 67.25 96 VAL A O 1
ATOM 714 N N . GLN A 1 97 ? -32.652 20.542 8.409 1.00 75.19 97 GLN A N 1
ATOM 715 C CA . GLN A 1 97 ? -33.489 19.378 8.216 1.00 75.19 97 GLN A CA 1
ATOM 716 C C . GLN A 1 97 ? -32.789 18.418 7.262 1.00 75.19 97 GLN A C 1
ATOM 718 O O . GLN A 1 97 ? -32.394 18.804 6.161 1.00 75.19 97 GLN A O 1
ATOM 723 N N . VAL A 1 98 ? -32.632 17.165 7.681 1.00 69.25 98 VAL A N 1
ATOM 724 C CA . VAL A 1 98 ? -32.071 16.122 6.821 1.00 69.25 98 VAL A CA 1
ATOM 725 C C . VAL A 1 98 ? -33.223 15.409 6.130 1.00 69.25 98 VAL A C 1
ATOM 727 O O . VAL A 1 98 ? -34.051 14.762 6.774 1.00 69.25 98 VAL A O 1
ATOM 730 N N . CYS A 1 99 ? -33.291 15.553 4.812 1.00 62.69 99 CYS A N 1
ATOM 731 C CA . CYS A 1 99 ? -34.294 14.898 3.989 1.00 62.69 99 CYS A CA 1
ATOM 732 C C . CYS A 1 99 ? -33.697 13.670 3.291 1.00 62.69 99 CYS A C 1
ATOM 734 O O . CYS A 1 99 ? -32.603 13.778 2.730 1.00 62.69 99 CYS A O 1
ATOM 736 N N . PRO A 1 100 ? -34.393 12.516 3.273 1.00 57.44 100 PRO A N 1
ATOM 737 C CA . PRO A 1 100 ? -34.043 11.436 2.366 1.00 57.44 100 PRO A CA 1
ATOM 738 C C . PRO A 1 100 ? -34.068 11.980 0.947 1.00 57.44 100 PRO A C 1
ATOM 740 O O . PRO A 1 100 ? -35.043 12.601 0.520 1.00 57.44 100 PRO A O 1
ATOM 743 N N . GLN A 1 101 ? -33.001 11.745 0.197 1.00 54.88 101 GLN A N 1
ATOM 744 C CA . GLN A 1 101 ? -33.055 12.043 -1.217 1.00 54.88 101 GLN A CA 1
ATOM 745 C C . GLN A 1 101 ? -33.930 10.977 -1.887 1.00 54.88 101 GLN A C 1
ATOM 747 O O . GLN A 1 101 ? -33.699 9.782 -1.703 1.00 54.88 101 GLN A O 1
ATOM 752 N N . GLY A 1 102 ? -34.972 11.400 -2.606 1.00 44.53 102 GLY A N 1
ATOM 753 C CA . GLY A 1 102 ? -35.974 10.497 -3.173 1.00 44.53 102 GLY A CA 1
ATOM 754 C C . GLY A 1 102 ? -35.338 9.361 -3.975 1.00 44.53 102 GLY A C 1
ATOM 755 O O . GLY A 1 102 ? -34.775 9.614 -5.031 1.00 44.53 102 GLY A O 1
ATOM 756 N N . ALA A 1 103 ? -35.416 8.138 -3.441 1.00 40.38 103 ALA A N 1
ATOM 757 C CA . ALA A 1 103 ? -35.126 6.808 -4.003 1.00 40.38 103 ALA A CA 1
ATOM 758 C C . ALA A 1 103 ? -33.873 6.566 -4.890 1.00 40.38 103 ALA A C 1
ATOM 760 O O . ALA A 1 103 ? -33.594 5.408 -5.179 1.00 40.38 103 ALA A O 1
ATOM 761 N N . SER A 1 104 ? -33.109 7.574 -5.329 1.00 37.91 104 SER A N 1
ATOM 762 C CA . SER A 1 104 ? -32.205 7.423 -6.486 1.00 37.91 104 SER A CA 1
ATOM 763 C C . SER A 1 104 ? -30.856 8.143 -6.403 1.00 37.91 104 SER A C 1
ATOM 765 O O . SER A 1 104 ? -30.037 7.930 -7.289 1.00 37.91 104 SER A O 1
ATOM 767 N N . SER A 1 105 ? -30.572 8.985 -5.403 1.00 36.50 105 SER A N 1
ATOM 768 C CA . SER A 1 105 ? -29.297 9.742 -5.379 1.00 36.50 105 SER A CA 1
ATOM 769 C C . SER A 1 105 ? -28.308 9.324 -4.291 1.00 36.50 105 SER A C 1
ATOM 771 O O . SER A 1 105 ? -27.156 9.740 -4.327 1.00 36.50 105 SER A O 1
ATOM 773 N N . LEU A 1 106 ? -28.706 8.414 -3.401 1.00 34.47 106 LEU A N 1
ATOM 774 C CA . LEU A 1 106 ? -27.779 7.521 -2.710 1.00 34.47 106 LEU A CA 1
ATOM 775 C C . LEU A 1 106 ? -27.999 6.116 -3.262 1.00 34.47 106 LEU A C 1
ATOM 777 O O . LEU A 1 106 ? -28.477 5.223 -2.566 1.00 34.47 106 LEU A O 1
ATOM 781 N N . THR A 1 107 ? -27.686 5.914 -4.545 1.00 33.09 107 THR A N 1
ATOM 782 C CA . THR A 1 107 ? -27.421 4.557 -5.023 1.00 33.09 107 THR A CA 1
ATOM 783 C C . THR A 1 107 ? -26.320 4.000 -4.136 1.00 33.09 107 THR A C 1
ATOM 785 O O . THR A 1 107 ? -25.215 4.548 -4.116 1.00 33.09 107 THR A O 1
ATOM 788 N N . THR A 1 108 ? -26.624 2.943 -3.385 1.00 36.31 108 THR A N 1
ATOM 789 C CA . THR A 1 108 ? -25.616 2.053 -2.816 1.00 36.31 108 THR A CA 1
ATOM 790 C C . THR A 1 108 ? -24.630 1.758 -3.936 1.00 36.31 108 THR A C 1
ATOM 792 O O . THR A 1 108 ? -24.976 1.070 -4.895 1.00 36.31 108 THR A O 1
ATOM 795 N N . LEU A 1 109 ? -23.439 2.366 -3.879 1.00 34.12 109 LEU A N 1
ATOM 796 C CA . LEU A 1 109 ? -22.374 2.058 -4.823 1.00 34.12 109 LEU A CA 1
ATOM 797 C C . LEU A 1 109 ? -22.229 0.542 -4.814 1.00 34.12 109 LEU A C 1
ATOM 799 O O . LEU A 1 109 ? -22.024 -0.054 -3.754 1.00 34.12 109 LEU A O 1
ATOM 803 N N . GLY A 1 110 ? -22.478 -0.059 -5.976 1.00 31.94 110 GLY A N 1
ATOM 804 C CA . GLY A 1 110 ? -22.682 -1.489 -6.113 1.00 31.94 110 GLY A CA 1
ATOM 805 C C . GLY A 1 110 ? -21.624 -2.293 -5.364 1.00 31.94 110 GLY A C 1
ATOM 806 O O . GLY A 1 110 ? -20.430 -2.059 -5.516 1.00 31.94 110 GLY A O 1
ATOM 807 N N . GLY A 1 111 ? -22.087 -3.233 -4.544 1.00 33.00 111 GLY A N 1
ATOM 808 C CA . GLY A 1 111 ? -21.364 -4.432 -4.114 1.00 33.00 111 GLY A CA 1
ATOM 809 C C . GLY A 1 111 ? -20.125 -4.301 -3.217 1.00 33.00 111 GLY A C 1
ATOM 810 O O . GLY A 1 111 ? -19.862 -5.251 -2.491 1.00 33.00 111 GLY A O 1
ATOM 811 N N . GLY A 1 112 ? -19.371 -3.196 -3.215 1.00 36.16 112 GLY A N 1
ATOM 812 C CA . GLY A 1 112 ? -17.987 -3.217 -2.706 1.00 36.16 112 GLY A CA 1
ATOM 813 C C . GLY A 1 112 ? -17.664 -2.365 -1.474 1.00 36.16 112 GLY A C 1
ATOM 814 O O . GLY A 1 112 ? -16.819 -2.762 -0.676 1.00 36.16 112 GLY A O 1
ATOM 815 N N . SER A 1 113 ? -18.302 -1.205 -1.281 1.00 42.75 113 SER A N 1
ATOM 816 C CA . SER A 1 113 ? -17.774 -0.161 -0.375 1.00 42.75 113 SER A CA 1
ATOM 817 C C . SER A 1 113 ? -18.609 0.120 0.883 1.00 42.75 113 SER A C 1
ATOM 819 O O . SER A 1 113 ? -18.369 1.109 1.567 1.00 42.75 113 SER A O 1
ATOM 821 N N . ALA A 1 114 ? -19.594 -0.724 1.211 1.00 56.53 114 ALA A N 1
ATOM 822 C CA . ALA A 1 114 ? -20.547 -0.463 2.299 1.00 56.53 114 ALA A CA 1
ATOM 823 C C . ALA A 1 114 ? -20.209 -1.110 3.657 1.00 56.53 114 ALA A C 1
ATOM 825 O O . ALA A 1 114 ? -20.987 -0.984 4.609 1.00 56.53 114 ALA A O 1
ATOM 826 N N . TYR A 1 115 ? -19.087 -1.824 3.749 1.00 70.88 115 TYR A N 1
ATOM 827 C CA . TYR A 1 115 ? -18.720 -2.613 4.924 1.00 70.88 115 TYR A CA 1
ATOM 828 C C . TYR A 1 115 ? -17.666 -1.888 5.762 1.00 70.88 115 TYR A C 1
ATOM 830 O O . TYR A 1 115 ? -16.595 -1.554 5.262 1.00 70.88 115 TYR A O 1
ATOM 838 N N . GLY A 1 116 ? -17.959 -1.664 7.047 1.00 74.62 116 GLY A N 1
ATOM 839 C CA . GLY A 1 116 ? -16.950 -1.223 8.018 1.00 74.62 116 GLY A CA 1
ATOM 840 C C . GLY A 1 116 ? -15.947 -2.339 8.326 1.00 74.62 116 GLY A C 1
ATOM 841 O O . GLY A 1 116 ? -14.782 -2.083 8.623 1.00 74.62 116 GLY A O 1
ATOM 842 N N . LEU A 1 117 ? -16.386 -3.592 8.180 1.00 87.06 117 LEU A N 1
ATOM 843 C CA . LEU A 1 117 ? -15.563 -4.784 8.317 1.00 87.06 117 LEU A CA 1
ATOM 844 C C . LEU A 1 117 ? -16.000 -5.838 7.297 1.00 87.06 117 LEU A C 1
ATOM 846 O O . LEU A 1 117 ? -17.176 -6.195 7.245 1.00 87.06 117 LEU A O 1
ATOM 850 N N . ALA A 1 118 ? -15.053 -6.366 6.530 1.00 89.06 118 ALA A N 1
ATOM 851 C CA . ALA A 1 118 ? -15.260 -7.478 5.613 1.00 89.06 118 ALA A CA 1
ATOM 852 C C . ALA A 1 118 ? -14.226 -8.582 5.871 1.00 89.06 118 ALA A C 1
ATOM 854 O O . ALA A 1 118 ? -13.024 -8.320 5.957 1.00 89.06 118 ALA A O 1
ATOM 855 N N . THR A 1 119 ? -14.693 -9.826 5.972 1.00 90.06 119 THR A N 1
ATOM 856 C CA . THR A 1 119 ? -13.835 -11.011 6.098 1.00 90.06 119 THR A CA 1
ATOM 857 C C . THR A 1 119 ? -14.042 -11.939 4.902 1.00 90.06 119 THR A C 1
ATOM 859 O O . THR A 1 119 ? -15.174 -12.252 4.534 1.00 90.06 119 THR A O 1
ATOM 862 N N . LEU A 1 120 ? -12.949 -12.345 4.255 1.00 88.00 120 LEU A N 1
ATOM 863 C CA . LEU A 1 120 ? -12.933 -13.085 2.985 1.00 88.00 120 LEU A CA 1
ATOM 864 C C . LEU A 1 120 ? -12.627 -14.583 3.160 1.00 88.00 120 LEU A C 1
ATOM 866 O O . LEU A 1 120 ? -12.283 -15.267 2.199 1.00 88.00 120 LEU A O 1
ATOM 870 N N . ALA A 1 121 ? -12.731 -15.089 4.390 1.00 87.81 121 ALA A N 1
ATOM 871 C CA . ALA A 1 121 ? -12.550 -16.492 4.746 1.00 87.81 121 ALA A CA 1
ATOM 872 C C . ALA A 1 121 ? -13.375 -17.434 3.857 1.00 87.81 121 ALA A C 1
ATOM 874 O O . ALA A 1 121 ? -14.472 -17.095 3.409 1.00 87.81 121 ALA A O 1
ATOM 875 N N . THR A 1 122 ? -12.838 -18.626 3.608 1.00 83.19 122 THR A N 1
ATOM 876 C CA . THR A 1 122 ? -13.423 -19.611 2.686 1.00 83.19 122 THR A CA 1
ATOM 877 C C . THR A 1 122 ? -13.511 -20.980 3.345 1.00 83.19 122 THR A C 1
ATOM 879 O O . THR A 1 122 ? -12.598 -21.384 4.063 1.00 83.19 122 THR A O 1
ATOM 882 N N . GLY A 1 123 ? -14.557 -21.746 3.033 1.00 78.38 123 GLY A N 1
ATOM 883 C CA . GLY A 1 123 ? -14.716 -23.107 3.550 1.00 78.38 123 GLY A CA 1
ATOM 884 C C . GLY A 1 123 ? -15.145 -23.124 5.018 1.00 78.38 123 GLY A C 1
ATOM 885 O O . GLY A 1 123 ? -16.108 -22.459 5.381 1.00 78.38 123 GLY A O 1
ATOM 886 N N . SER A 1 124 ? -14.452 -23.903 5.855 1.00 83.56 124 SER A N 1
ATOM 887 C CA . SER A 1 124 ? -14.788 -24.112 7.276 1.00 83.56 124 SER A CA 1
ATOM 888 C C . SER A 1 124 ? -14.179 -23.080 8.232 1.00 83.56 124 SER A C 1
ATOM 890 O O . SER A 1 124 ? -14.225 -23.262 9.448 1.00 83.56 124 SER A O 1
ATOM 892 N N . GLU A 1 125 ? -13.528 -22.046 7.706 1.00 88.56 125 GLU A N 1
ATOM 893 C CA . GLU A 1 125 ? -12.942 -20.979 8.512 1.00 88.56 125 GLU A CA 1
ATOM 894 C C . GLU A 1 125 ? -14.038 -20.129 9.170 1.00 88.56 125 GLU A C 1
ATOM 896 O O . GLU A 1 125 ? -15.101 -19.911 8.593 1.00 88.56 125 GLU A O 1
ATOM 901 N N . VAL A 1 126 ? -13.768 -19.629 10.377 1.00 90.38 126 VAL A N 1
ATOM 902 C CA . VAL A 1 126 ? -14.584 -18.581 10.999 1.00 90.38 126 VAL A CA 1
ATOM 903 C C . VAL A 1 126 ? -14.013 -17.250 10.535 1.00 90.38 126 VAL A C 1
ATOM 905 O O . VAL A 1 126 ? -12.869 -16.932 10.851 1.00 90.38 126 VAL A O 1
ATOM 908 N N . GLY A 1 127 ? -14.774 -16.495 9.749 1.00 89.50 127 GLY A N 1
ATOM 909 C CA . GLY A 1 127 ? -14.307 -15.240 9.164 1.00 89.50 127 GLY A CA 1
ATOM 910 C C . GLY A 1 127 ? -14.092 -14.173 10.221 1.00 89.50 127 GLY A C 1
ATOM 911 O O . GLY A 1 127 ? -13.060 -13.503 10.211 1.00 89.50 127 GLY A O 1
ATOM 912 N N . LEU A 1 128 ? -15.031 -14.069 11.163 1.00 93.25 128 LEU A N 1
ATOM 913 C CA . LEU A 1 128 ? -14.957 -13.170 12.308 1.00 93.25 128 LEU A CA 1
ATOM 914 C C . LEU A 1 128 ? -15.199 -13.947 13.604 1.00 93.25 128 LEU A C 1
ATOM 916 O O . LEU A 1 128 ? -16.310 -14.427 13.820 1.00 93.25 128 LEU A O 1
ATOM 920 N N . ASP A 1 129 ? -14.190 -14.028 14.470 1.00 93.81 129 ASP A N 1
ATOM 921 C CA . ASP A 1 129 ? -14.308 -14.584 15.824 1.00 93.81 129 ASP A CA 1
ATOM 922 C C . ASP A 1 129 ? -14.093 -13.474 16.864 1.00 93.81 129 ASP A C 1
ATOM 924 O O . ASP A 1 129 ? -12.987 -12.952 17.020 1.00 93.81 129 ASP A O 1
ATOM 928 N N . VAL A 1 130 ? -15.160 -13.091 17.564 1.00 92.00 130 VAL A N 1
ATOM 929 C CA . VAL A 1 130 ? -15.138 -12.131 18.673 1.00 92.00 130 VAL A CA 1
ATOM 930 C C . VAL A 1 130 ? -15.218 -12.902 19.984 1.00 92.00 130 VAL A C 1
ATOM 932 O O . VAL A 1 130 ? -16.219 -13.551 20.277 1.00 92.00 130 VAL A O 1
ATOM 935 N N . SER A 1 131 ? -14.180 -12.809 20.802 1.00 91.44 131 SER A N 1
ATOM 936 C CA . SER A 1 131 ? -14.027 -13.572 22.039 1.00 91.44 131 SER A CA 1
ATOM 937 C C . SER A 1 131 ? -13.579 -12.701 23.217 1.00 91.44 131 SER A C 1
ATOM 939 O O . SER A 1 131 ? -13.300 -11.510 23.076 1.00 91.44 131 SER A O 1
ATOM 941 N N . GLY A 1 132 ? -13.513 -13.303 24.407 1.00 86.94 132 GLY A N 1
ATOM 942 C CA . GLY A 1 132 ? -13.172 -12.623 25.656 1.00 86.94 132 GLY A CA 1
ATOM 943 C C . GLY A 1 132 ? -14.397 -12.161 26.451 1.00 86.94 132 GLY A C 1
ATOM 944 O O . GLY A 1 132 ? -15.491 -12.705 26.306 1.00 86.94 132 GLY A O 1
ATOM 945 N N . ASN A 1 133 ? -14.193 -11.180 27.329 1.00 83.12 133 ASN A N 1
ATOM 946 C CA . ASN A 1 133 ? -15.220 -10.652 28.239 1.00 83.12 133 ASN A CA 1
ATOM 947 C C . ASN A 1 133 ? -15.719 -9.254 27.827 1.00 83.12 133 ASN A C 1
ATOM 949 O O . ASN A 1 133 ? -16.485 -8.629 28.556 1.00 83.12 133 ASN A O 1
ATOM 953 N N . GLY A 1 134 ? -15.215 -8.722 26.712 1.00 80.12 134 GLY A N 1
ATOM 954 C CA . GLY A 1 134 ? -15.553 -7.400 26.203 1.00 80.12 134 GLY A CA 1
ATOM 955 C C . GLY A 1 134 ? -16.448 -7.433 24.966 1.00 80.12 134 GLY A C 1
ATOM 956 O O . GLY A 1 134 ? -17.084 -8.431 24.651 1.00 80.12 134 GLY A O 1
ATOM 957 N N . GLY A 1 135 ? -16.497 -6.324 24.232 1.00 81.94 135 GLY A N 1
ATOM 958 C CA . GLY A 1 135 ? -17.264 -6.231 22.990 1.00 81.94 135 GLY A CA 1
ATOM 959 C C . GLY A 1 135 ? -16.441 -5.675 21.839 1.00 81.94 135 GLY A C 1
ATOM 960 O O . GLY A 1 135 ? -15.461 -4.972 22.073 1.00 81.94 135 GLY A O 1
ATOM 961 N N . LEU A 1 136 ? -16.846 -5.989 20.612 1.00 85.31 136 LEU A N 1
ATOM 962 C CA . LEU A 1 136 ? -16.385 -5.346 19.389 1.00 85.31 136 LEU A CA 1
ATOM 963 C C . LEU A 1 136 ? -17.528 -4.489 18.849 1.00 85.31 136 LEU A C 1
ATOM 965 O O . LEU A 1 136 ? -18.548 -5.026 18.438 1.00 85.31 136 LEU A O 1
ATOM 969 N N . ALA A 1 137 ? -17.381 -3.174 18.851 1.00 83.12 137 ALA A N 1
ATOM 970 C CA . ALA A 1 137 ? -18.276 -2.272 18.151 1.00 83.12 137 ALA A CA 1
ATOM 971 C C . ALA A 1 137 ? -17.778 -2.075 16.714 1.00 83.12 137 ALA A C 1
ATOM 973 O O . ALA A 1 137 ? -16.579 -1.953 16.508 1.00 83.12 137 ALA A O 1
ATOM 974 N N . VAL A 1 138 ? -18.657 -2.029 15.724 1.00 81.44 138 VAL A N 1
ATOM 975 C CA . VAL A 1 138 ? -18.332 -1.712 14.331 1.00 81.44 138 VAL A CA 1
ATOM 976 C C . VAL A 1 138 ? -19.321 -0.665 13.854 1.00 81.44 138 VAL A C 1
ATOM 978 O O . VAL A 1 138 ? -20.533 -0.844 13.970 1.00 81.44 138 VAL A O 1
ATOM 981 N N . ASN A 1 139 ? -18.817 0.430 13.303 1.00 72.88 139 ASN A N 1
ATOM 982 C CA . ASN A 1 139 ? -19.671 1.401 12.632 1.00 72.88 139 ASN A CA 1
ATOM 983 C C . ASN A 1 139 ? -19.853 0.971 11.169 1.00 72.88 139 ASN A C 1
ATOM 985 O O . ASN A 1 139 ? -18.878 0.848 10.427 1.00 72.88 139 ASN A O 1
ATOM 989 N N . GLY A 1 140 ? -21.098 0.747 10.754 1.00 75.25 140 GLY A N 1
ATOM 990 C CA . GLY A 1 140 ? -21.442 0.246 9.422 1.00 75.25 140 GLY A CA 1
ATOM 991 C C . GLY A 1 140 ? -21.629 -1.272 9.355 1.00 75.25 140 GLY A C 1
ATOM 992 O O . GLY A 1 140 ? -21.706 -1.965 10.370 1.00 75.25 140 GLY A O 1
ATOM 993 N N . ASN A 1 141 ? -21.774 -1.795 8.135 1.00 82.50 141 ASN A N 1
ATOM 994 C CA . ASN A 1 141 ? -22.088 -3.207 7.925 1.00 82.50 141 ASN A CA 1
ATOM 995 C C . ASN A 1 141 ? -20.881 -4.101 8.225 1.00 82.50 141 ASN A C 1
ATOM 997 O O . ASN A 1 141 ? -19.738 -3.738 7.933 1.00 82.50 141 ASN A O 1
ATOM 1001 N N . VAL A 1 142 ? -21.158 -5.297 8.739 1.00 86.81 142 VAL A N 1
ATOM 1002 C CA . VAL A 1 142 ? -20.168 -6.368 8.873 1.00 86.81 142 VAL A CA 1
ATOM 1003 C C . VAL A 1 142 ? -20.489 -7.427 7.840 1.00 86.81 142 VAL A C 1
ATOM 1005 O O . VAL A 1 142 ? -21.614 -7.915 7.795 1.00 86.81 142 VAL A O 1
ATOM 1008 N N . PHE A 1 143 ? -19.501 -7.796 7.037 1.00 88.19 143 PHE A N 1
ATOM 1009 C CA . PHE A 1 143 ? -19.599 -8.902 6.101 1.00 88.19 143 PHE A CA 1
ATOM 1010 C C . PHE A 1 143 ? -18.606 -10.008 6.452 1.00 88.19 143 PHE A C 1
ATOM 1012 O O . PHE A 1 143 ? -17.422 -9.758 6.687 1.00 88.19 143 PHE A O 1
ATOM 1019 N N . ALA A 1 144 ? -19.079 -11.248 6.432 1.00 89.88 144 ALA A N 1
ATOM 1020 C CA . ALA A 1 144 ? -18.243 -12.432 6.465 1.00 89.88 144 ALA A CA 1
ATOM 1021 C C . ALA A 1 144 ? -18.606 -13.386 5.327 1.00 89.88 144 ALA A C 1
ATOM 1023 O O . ALA A 1 144 ? -19.729 -13.880 5.236 1.00 89.88 144 ALA A O 1
ATOM 1024 N N . ASN A 1 145 ? -17.614 -13.729 4.505 1.00 88.12 145 ASN A N 1
ATOM 1025 C CA . ASN A 1 145 ? -17.727 -14.766 3.476 1.00 88.12 145 ASN A CA 1
ATOM 1026 C C . ASN A 1 145 ? -17.752 -16.198 4.057 1.00 88.12 145 ASN A C 1
ATOM 1028 O O . ASN A 1 145 ? -17.698 -17.188 3.328 1.00 88.12 145 ASN A O 1
ATOM 1032 N N . SER A 1 146 ? -17.857 -16.307 5.378 1.00 90.06 146 SER A N 1
ATOM 1033 C CA . SER A 1 146 ? -18.031 -17.540 6.143 1.00 90.06 146 SER A CA 1
ATOM 1034 C C . SER A 1 146 ? -18.912 -17.241 7.367 1.00 90.06 146 SER A C 1
ATOM 1036 O O . SER A 1 146 ? -19.884 -16.494 7.242 1.00 90.06 146 SER A O 1
ATOM 1038 N N . SER A 1 147 ? -18.630 -17.815 8.539 1.00 92.31 147 SER A N 1
ATOM 1039 C CA . SER A 1 147 ? -19.406 -17.575 9.759 1.00 92.31 147 SER A CA 1
ATOM 1040 C C . SER A 1 147 ? -18.899 -16.381 10.574 1.00 92.31 147 SER A C 1
ATOM 1042 O O . SER A 1 147 ? -17.712 -16.038 10.561 1.00 92.31 147 SER A O 1
ATOM 1044 N N . VAL A 1 148 ? -19.820 -15.766 11.320 1.00 93.31 148 VAL A N 1
ATOM 1045 C CA . VAL A 1 148 ? -19.513 -14.830 12.409 1.00 93.31 148 VAL A CA 1
ATOM 1046 C C . VAL A 1 148 ? -19.761 -15.540 13.734 1.00 93.31 148 VAL A C 1
ATOM 1048 O O . VAL A 1 148 ? -20.857 -16.043 13.998 1.00 93.31 148 VAL A O 1
ATOM 1051 N N . LYS A 1 149 ? -18.754 -15.564 14.597 1.00 95.06 149 LYS A N 1
ATOM 1052 C CA . LYS A 1 149 ? -18.830 -16.165 15.921 1.00 95.06 149 LYS A CA 1
ATOM 1053 C C . LYS A 1 149 ? -18.566 -15.115 16.982 1.00 95.06 149 LYS A C 1
ATOM 1055 O O . LYS A 1 149 ? -17.541 -14.445 16.957 1.00 95.06 149 LYS A O 1
ATOM 1060 N N . VAL A 1 150 ? -19.483 -14.997 17.931 1.00 94.06 150 VAL A N 1
ATOM 1061 C CA . VAL A 1 150 ? -19.316 -14.176 19.129 1.00 94.06 150 VAL A CA 1
ATOM 1062 C C . VAL A 1 150 ? -19.380 -15.099 20.342 1.00 94.06 150 VAL A C 1
ATOM 1064 O O . VAL A 1 150 ? -20.337 -15.854 20.511 1.00 94.06 150 VAL A O 1
ATOM 1067 N N . ALA A 1 151 ? -18.355 -15.085 21.189 1.00 93.69 151 ALA A N 1
ATOM 1068 C CA . ALA A 1 151 ? -18.336 -15.880 22.410 1.00 93.69 151 ALA A CA 1
ATOM 1069 C C . ALA A 1 151 ? -19.445 -15.436 23.380 1.00 93.69 151 ALA A C 1
ATOM 1071 O O . ALA A 1 151 ? -19.906 -14.298 23.347 1.00 93.69 151 ALA A O 1
ATOM 1072 N N . VAL A 1 152 ? -19.848 -16.333 24.286 1.00 90.94 152 VAL A N 1
ATOM 1073 C CA . VAL A 1 152 ? -20.977 -16.123 25.216 1.00 90.94 152 VAL A CA 1
ATOM 1074 C C . VAL A 1 152 ? -20.825 -14.853 26.065 1.00 90.94 152 VAL A C 1
ATOM 1076 O O . VAL A 1 152 ? -21.803 -14.149 26.297 1.00 90.94 152 VAL A O 1
ATOM 1079 N N . ASN A 1 153 ? -19.597 -14.535 26.484 1.00 87.94 153 ASN A N 1
ATOM 1080 C CA . ASN A 1 153 ? -19.289 -13.359 27.306 1.00 87.94 153 ASN A CA 1
ATOM 1081 C C . ASN A 1 153 ? -18.868 -12.138 26.478 1.00 87.94 153 ASN A C 1
ATOM 1083 O O . ASN A 1 153 ? -18.379 -11.159 27.038 1.00 87.94 153 ASN A O 1
ATOM 1087 N N . SER A 1 154 ? -19.018 -12.202 25.155 1.00 88.81 154 SER A N 1
ATOM 1088 C CA . SER A 1 154 ? -18.660 -11.122 24.247 1.00 88.81 154 SER A CA 1
ATOM 1089 C C . SER A 1 154 ? -19.888 -10.500 23.593 1.00 88.81 154 SER A C 1
AT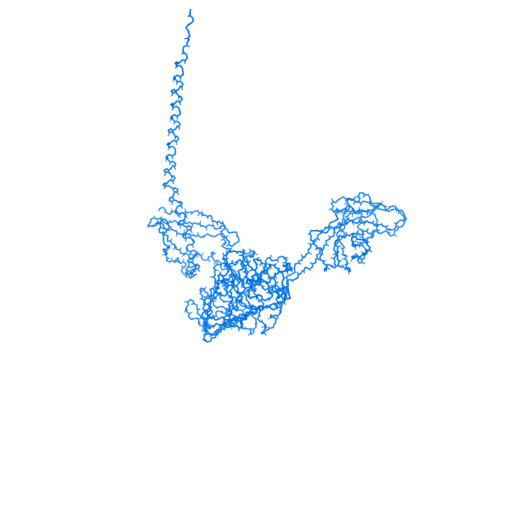OM 1091 O O . SER A 1 154 ? -20.995 -11.034 23.648 1.00 88.81 154 SER A O 1
ATOM 1093 N N . THR A 1 155 ? -19.726 -9.332 22.976 1.00 89.94 155 THR A N 1
ATOM 1094 C CA . THR A 1 155 ? -20.795 -8.708 22.181 1.00 89.94 155 THR A CA 1
ATOM 1095 C C . THR A 1 155 ? -20.231 -8.093 20.911 1.00 89.94 155 THR A C 1
ATOM 1097 O O . THR A 1 155 ? -19.264 -7.342 20.977 1.00 89.94 155 THR A O 1
ATOM 1100 N N . LEU A 1 156 ? -20.846 -8.373 19.764 1.00 90.31 156 LEU A N 1
ATOM 1101 C CA . LEU A 1 156 ? -20.614 -7.618 18.531 1.00 90.31 156 LEU A CA 1
ATOM 1102 C C . LEU A 1 156 ? -21.684 -6.528 18.433 1.00 90.31 156 LEU A C 1
ATOM 1104 O O . LEU A 1 156 ? -22.857 -6.844 18.266 1.00 90.31 156 LEU A O 1
ATOM 1108 N N . SER A 1 157 ? -21.303 -5.261 18.558 1.00 88.44 157 SER A N 1
ATOM 1109 C CA . SER A 1 157 ? -22.213 -4.121 18.466 1.00 88.44 157 SER A CA 1
ATOM 1110 C C . SER A 1 157 ? -22.061 -3.415 17.128 1.00 88.44 157 SER A C 1
ATOM 1112 O O . SER A 1 157 ? -20.959 -3.059 16.746 1.00 88.44 157 SER A O 1
ATOM 1114 N N . LEU A 1 158 ? -23.146 -3.190 16.405 1.00 83.12 158 LEU A N 1
ATOM 1115 C CA . LEU A 1 158 ? -23.142 -2.529 15.110 1.00 83.12 158 LEU A CA 1
ATOM 1116 C C . LEU A 1 158 ? -23.882 -1.202 15.224 1.00 83.12 158 LEU A C 1
ATOM 1118 O O . LEU A 1 158 ? -25.070 -1.173 15.552 1.00 83.12 158 LEU A O 1
ATOM 1122 N N . ALA A 1 159 ? -23.197 -0.101 14.940 1.00 76.06 159 ALA A N 1
ATOM 1123 C CA . ALA A 1 159 ? -23.821 1.212 14.846 1.00 76.06 159 ALA A CA 1
ATOM 1124 C C . ALA A 1 159 ? -24.140 1.502 13.378 1.00 76.06 159 ALA A C 1
ATOM 1126 O O . ALA A 1 159 ? -23.232 1.623 12.553 1.00 76.06 159 ALA A O 1
ATOM 1127 N N . GLY A 1 160 ? -25.426 1.592 13.030 1.00 68.12 160 GLY A N 1
ATOM 1128 C CA . GLY A 1 160 ? -25.821 1.915 11.663 1.00 68.12 160 GLY A CA 1
ATOM 1129 C C . GLY A 1 160 ? -25.452 0.839 10.635 1.00 68.12 160 GLY A C 1
ATOM 1130 O O . GLY A 1 160 ? -25.197 1.178 9.477 1.00 68.12 160 GLY A O 1
ATOM 1131 N N . GLY A 1 161 ? -25.474 -0.445 11.007 1.00 76.56 161 GLY A N 1
ATOM 1132 C CA . GLY A 1 161 ? -25.134 -1.548 10.103 1.00 76.56 161 GLY A CA 1
ATOM 1133 C C . GLY A 1 161 ? -25.947 -2.822 10.306 1.00 76.56 161 GLY A C 1
ATOM 1134 O O . GLY A 1 161 ? -26.757 -2.916 11.223 1.00 76.56 161 GLY A O 1
ATOM 1135 N N . VAL A 1 162 ? -25.714 -3.801 9.436 1.00 82.06 162 VAL A N 1
ATOM 1136 C CA . VAL A 1 162 ? -26.308 -5.144 9.484 1.00 82.06 162 VAL A CA 1
ATOM 1137 C C . VAL A 1 162 ? -25.181 -6.184 9.481 1.00 82.06 162 VAL A C 1
ATOM 1139 O O . VAL A 1 162 ? -24.192 -5.992 8.763 1.00 82.06 162 VAL A O 1
ATOM 1142 N N . PRO A 1 163 ? -25.289 -7.271 10.269 1.00 87.12 163 PRO A N 1
ATOM 1143 C CA . PRO A 1 163 ? -24.378 -8.397 10.158 1.00 87.12 163 PRO A CA 1
ATOM 1144 C C . PRO A 1 163 ? -24.811 -9.287 8.983 1.00 87.12 163 PRO A C 1
ATOM 1146 O O . PRO A 1 163 ? -25.940 -9.775 8.941 1.00 87.12 163 PRO A O 1
ATOM 1149 N N . LEU A 1 164 ? -23.910 -9.497 8.029 1.00 87.81 164 LEU A N 1
ATOM 1150 C CA . LEU A 1 164 ? -24.101 -10.356 6.864 1.00 87.81 164 LEU A CA 1
ATOM 1151 C C . LEU A 1 164 ? -23.068 -11.484 6.903 1.00 87.81 164 LEU A C 1
ATOM 1153 O O . LEU A 1 164 ? -21.866 -11.220 6.899 1.00 87.81 164 LEU A O 1
ATOM 1157 N N . ALA A 1 165 ? -23.517 -12.737 6.920 1.00 89.06 165 ALA A N 1
ATOM 1158 C CA . ALA A 1 165 ? -22.632 -13.900 6.962 1.00 89.06 165 ALA A CA 1
ATOM 1159 C C . ALA A 1 165 ? -23.146 -15.006 6.038 1.00 89.06 165 ALA A C 1
ATOM 1161 O O . ALA A 1 165 ? -24.340 -15.311 6.042 1.00 89.06 165 ALA A O 1
ATOM 1162 N N . SER A 1 166 ? -22.263 -15.633 5.260 1.00 88.06 166 SER A N 1
ATOM 1163 C CA . SER A 1 166 ? -22.648 -16.783 4.425 1.00 88.06 166 SER A CA 1
ATOM 1164 C C . SER A 1 166 ? -22.815 -18.064 5.257 1.00 88.06 166 SER A C 1
ATOM 1166 O O . SER A 1 166 ? -23.696 -18.871 4.977 1.00 88.06 166 SER A O 1
ATOM 1168 N N . GLY A 1 167 ? -22.006 -18.229 6.311 1.00 88.12 167 GLY A N 1
ATOM 1169 C CA . GLY A 1 167 ? -22.016 -19.378 7.226 1.00 88.12 167 GLY A CA 1
ATOM 1170 C C . GLY A 1 167 ? -22.903 -19.196 8.461 1.00 88.12 167 GLY A C 1
ATOM 1171 O O . GLY A 1 167 ? -22.828 -20.002 9.386 1.00 88.12 167 GLY A O 1
ATOM 1172 N N . GLY A 1 168 ? -23.704 -18.129 8.495 1.00 90.69 168 GLY A N 1
ATOM 1173 C CA . GLY A 1 168 ? -24.538 -17.755 9.634 1.00 90.69 168 GLY A CA 1
ATOM 1174 C C . GLY A 1 168 ? -23.772 -17.062 10.764 1.00 90.69 168 GLY A C 1
ATOM 1175 O O . GLY A 1 168 ? -22.553 -16.868 10.714 1.00 90.69 168 GLY A O 1
ATOM 1176 N N . CYS A 1 169 ? -24.519 -16.669 11.793 1.00 92.94 169 CYS A N 1
ATOM 1177 C CA . CYS A 1 169 ? -24.001 -15.954 12.951 1.00 92.94 169 CYS A CA 1
ATOM 1178 C C . CYS A 1 169 ? -24.305 -16.714 14.239 1.00 92.94 169 CYS A C 1
ATOM 1180 O O . CYS A 1 169 ? -25.323 -17.395 14.345 1.00 92.94 169 CYS A O 1
ATOM 1182 N N . THR A 1 170 ? -23.428 -16.592 15.233 1.00 94.88 170 THR A N 1
ATOM 1183 C CA . THR A 1 170 ? -23.625 -17.166 16.573 1.00 94.88 170 THR A CA 1
ATOM 1184 C C . THR A 1 170 ? -23.209 -16.178 17.660 1.00 94.88 170 THR A C 1
ATOM 1186 O O . THR A 1 170 ? -22.316 -15.356 17.452 1.00 94.88 170 THR A O 1
ATOM 1189 N N . GLY A 1 171 ? -23.844 -16.275 18.831 1.00 93.38 171 GLY A N 1
ATOM 1190 C CA . GLY A 1 171 ? -23.559 -15.427 19.992 1.00 93.38 171 GLY A CA 1
ATOM 1191 C C . GLY A 1 171 ? -24.341 -14.115 20.027 1.00 93.38 171 GLY A C 1
ATOM 1192 O O . GLY A 1 171 ? -25.334 -13.951 19.328 1.00 93.38 171 GLY A O 1
ATOM 1193 N N . ARG A 1 172 ? -23.932 -13.179 20.891 1.00 93.00 172 ARG A N 1
ATOM 1194 C CA . ARG A 1 172 ? -24.674 -11.930 21.120 1.00 93.00 172 ARG A CA 1
ATOM 1195 C C . ARG A 1 172 ? -24.253 -10.842 20.132 1.00 93.00 172 ARG A C 1
ATOM 1197 O O . ARG A 1 172 ? -23.171 -10.267 20.260 1.00 93.00 172 ARG A O 1
ATOM 1204 N N . ILE A 1 173 ? -25.138 -10.517 19.194 1.00 93.12 173 ILE A N 1
ATOM 1205 C CA . ILE A 1 173 ? -24.971 -9.404 18.252 1.00 93.12 173 ILE A CA 1
ATOM 1206 C C . ILE A 1 173 ? -26.018 -8.338 18.572 1.00 93.12 173 ILE A C 1
ATOM 1208 O O . ILE A 1 173 ? -27.187 -8.660 18.775 1.00 93.12 173 ILE A O 1
ATOM 1212 N N . THR A 1 174 ? -25.617 -7.073 18.637 1.00 89.75 174 THR A N 1
ATOM 1213 C CA . THR A 1 174 ? -26.525 -5.943 18.846 1.00 89.75 174 THR A CA 1
ATOM 1214 C C . THR A 1 174 ? -26.416 -4.959 17.695 1.00 89.75 174 THR A C 1
ATOM 1216 O O . THR A 1 174 ? -25.314 -4.546 17.365 1.00 89.75 174 THR A O 1
ATOM 1219 N N . VAL A 1 175 ? -27.533 -4.531 17.117 1.00 85.31 175 VAL A N 1
ATOM 1220 C CA . VAL A 1 175 ? -27.594 -3.438 16.138 1.00 85.31 175 VAL A CA 1
ATOM 1221 C C . VAL A 1 175 ? -28.293 -2.267 16.805 1.00 85.31 175 VAL A C 1
ATOM 1223 O O . VAL A 1 175 ? -29.427 -2.406 17.257 1.00 85.31 175 VAL A O 1
ATOM 1226 N N . GLU A 1 176 ? -27.604 -1.131 16.918 1.00 80.25 176 GLU A N 1
ATOM 1227 C CA . GLU A 1 176 ? -28.146 0.086 17.545 1.00 80.25 176 GLU A CA 1
ATOM 1228 C C . GLU A 1 176 ? -28.708 -0.193 18.958 1.00 80.25 176 GLU A C 1
ATOM 1230 O O . GLU A 1 176 ? -29.771 0.279 19.348 1.00 80.25 176 GLU A O 1
ATOM 1235 N N . GLY A 1 177 ? -27.999 -1.032 19.723 1.00 83.06 177 GLY A N 1
ATOM 1236 C CA . GLY A 1 177 ? -28.387 -1.446 21.077 1.00 83.06 177 GLY A CA 1
ATOM 1237 C C . GLY A 1 177 ? -29.451 -2.550 21.146 1.00 83.06 177 GLY A C 1
ATOM 1238 O O . GLY A 1 177 ? -29.651 -3.124 22.216 1.00 83.06 177 GLY A O 1
ATOM 1239 N N . THR A 1 178 ? -30.079 -2.914 20.028 1.00 85.56 178 THR A N 1
ATOM 1240 C CA . THR A 1 178 ? -31.081 -3.989 19.963 1.00 85.56 178 THR A CA 1
ATOM 1241 C C . THR A 1 178 ? -30.408 -5.325 19.681 1.00 85.56 178 THR A C 1
ATOM 1243 O O . THR A 1 178 ? -29.640 -5.435 18.730 1.00 85.56 178 THR A O 1
ATOM 1246 N N . VAL A 1 179 ? -30.680 -6.354 20.490 1.00 89.44 179 VAL A N 1
ATOM 1247 C CA . VAL A 1 179 ? -30.155 -7.708 20.246 1.00 89.44 179 VAL A CA 1
ATOM 1248 C C . VAL A 1 179 ? -30.789 -8.273 18.977 1.00 89.44 179 VAL A C 1
ATOM 1250 O O . VAL A 1 179 ? -32.010 -8.337 18.867 1.00 89.44 179 VAL A O 1
ATOM 1253 N N . VAL A 1 180 ? -29.948 -8.685 18.035 1.00 86.44 180 VAL A N 1
ATOM 1254 C CA . VAL A 1 180 ? -30.356 -9.363 16.805 1.00 86.44 180 VAL A CA 1
ATOM 1255 C C . VAL A 1 180 ? -30.281 -10.862 17.049 1.00 86.44 180 VAL A C 1
ATOM 1257 O O . VAL A 1 180 ? -29.267 -11.359 17.543 1.00 86.44 180 VAL A O 1
ATOM 1260 N N . ASP A 1 181 ? -31.352 -11.582 16.717 1.00 82.75 181 ASP A N 1
ATOM 1261 C CA . ASP A 1 181 ? -31.352 -13.041 16.774 1.00 82.75 181 ASP A CA 1
ATOM 1262 C C . ASP A 1 181 ? -30.292 -13.571 15.790 1.00 82.75 181 ASP A C 1
ATOM 1264 O O . ASP A 1 181 ? -30.345 -13.228 14.606 1.00 82.75 181 ASP A O 1
ATOM 1268 N N . PRO A 1 182 ? -29.329 -14.400 16.222 1.00 78.50 182 PRO A N 1
ATOM 1269 C CA . PRO A 1 182 ? -28.327 -14.974 15.328 1.00 78.50 182 PRO A CA 1
ATOM 1270 C C . PRO A 1 182 ? -28.919 -15.727 14.126 1.00 78.50 182 PRO A C 1
ATOM 1272 O O . PRO A 1 182 ? -28.296 -15.744 13.063 1.00 78.50 182 PRO A O 1
ATOM 1275 N N . ALA A 1 183 ? -30.133 -16.281 14.249 1.00 74.81 183 ALA A N 1
ATOM 1276 C CA . ALA A 1 183 ? -30.860 -16.905 13.141 1.00 74.81 183 ALA A CA 1
ATOM 1277 C C . ALA A 1 183 ? -31.315 -15.898 12.067 1.00 74.81 183 ALA A C 1
ATOM 1279 O O . ALA A 1 183 ? -31.562 -16.279 10.925 1.00 74.81 183 ALA A O 1
ATOM 1280 N N . THR A 1 184 ? -31.400 -14.612 12.416 1.00 69.50 184 THR A N 1
ATOM 1281 C CA . THR A 1 184 ? -31.779 -13.515 11.510 1.00 69.50 184 THR A CA 1
ATOM 1282 C C . THR A 1 184 ? -30.587 -12.853 10.827 1.00 69.50 184 THR A C 1
ATOM 1284 O O . THR A 1 184 ? -30.776 -11.884 10.090 1.00 69.50 184 THR A O 1
ATOM 1287 N N . CYS A 1 185 ? -29.365 -13.370 11.018 1.00 79.25 185 CYS A N 1
ATOM 1288 C CA . CYS A 1 185 ? -28.244 -12.952 10.186 1.00 79.25 185 CYS A CA 1
ATOM 1289 C C . CYS A 1 185 ? -28.596 -13.220 8.728 1.00 79.25 185 CYS A C 1
ATOM 1291 O O . CYS A 1 185 ? -28.748 -14.375 8.322 1.00 79.25 185 CYS A O 1
ATOM 1293 N N . ALA A 1 186 ? -28.766 -12.148 7.955 1.00 70.88 186 ALA A N 1
ATOM 1294 C CA . ALA A 1 186 ? -29.161 -12.283 6.571 1.00 70.88 186 ALA A CA 1
ATOM 1295 C C . ALA A 1 186 ? -28.081 -13.087 5.849 1.00 70.88 186 ALA A C 1
ATOM 1297 O O . ALA A 1 186 ? -26.889 -12.764 5.920 1.00 70.88 186 ALA A O 1
ATOM 1298 N N . THR A 1 187 ? -28.511 -14.158 5.184 1.00 65.50 187 THR A N 1
ATOM 1299 C CA . THR A 1 187 ? -27.625 -14.969 4.360 1.00 65.50 187 THR A CA 1
ATOM 1300 C C . THR A 1 187 ? -27.119 -14.057 3.259 1.00 65.50 187 THR A C 1
ATOM 1302 O O . THR A 1 187 ? -27.871 -13.626 2.382 1.00 65.50 187 THR A O 1
ATOM 1305 N N . ALA A 1 188 ? -25.853 -13.674 3.362 1.00 60.00 188 ALA A N 1
ATOM 1306 C CA . ALA A 1 188 ? -25.277 -12.747 2.415 1.00 60.00 188 ALA A CA 1
ATOM 1307 C C . ALA A 1 188 ? -25.226 -13.437 1.051 1.00 60.00 188 ALA A C 1
ATOM 1309 O O . ALA A 1 188 ? -24.654 -14.521 0.928 1.00 60.00 188 ALA A O 1
ATOM 1310 N N . THR A 1 189 ? -25.773 -12.803 0.014 1.00 59.16 189 THR A N 1
ATOM 1311 C CA . THR A 1 189 ? -25.267 -13.096 -1.329 1.00 59.16 189 THR A CA 1
ATOM 1312 C C . THR A 1 189 ? -23.858 -12.512 -1.331 1.00 59.16 189 THR A C 1
ATOM 1314 O O . THR A 1 189 ? -23.742 -11.309 -1.081 1.00 59.16 189 THR A O 1
ATOM 1317 N N . PRO A 1 190 ? -22.793 -13.324 -1.467 1.00 54.34 190 PRO A N 1
ATOM 1318 C CA . PRO A 1 190 ? -21.436 -12.820 -1.326 1.00 54.34 190 PRO A CA 1
ATOM 1319 C C . PRO A 1 190 ? -21.270 -11.612 -2.259 1.00 54.34 190 PRO A C 1
ATOM 1321 O O . PRO A 1 190 ? -21.652 -11.724 -3.430 1.00 54.34 190 PRO A O 1
ATOM 1324 N N . PRO A 1 191 ? -20.766 -10.455 -1.777 1.00 54.06 191 PRO A N 1
ATOM 1325 C CA . PRO A 1 191 ? -20.321 -9.411 -2.675 1.00 54.06 191 PRO A CA 1
ATOM 1326 C C . PRO A 1 191 ? -19.361 -10.100 -3.632 1.00 54.06 191 PRO A C 1
ATOM 1328 O O . PRO A 1 191 ? -18.436 -10.801 -3.212 1.00 54.06 191 PRO A O 1
ATOM 1331 N N . ALA A 1 192 ? -19.706 -10.047 -4.914 1.00 46.00 192 ALA A N 1
ATOM 1332 C CA . ALA A 1 192 ? -18.956 -10.739 -5.931 1.00 46.00 192 ALA A CA 1
ATOM 1333 C C . ALA A 1 192 ? -17.534 -10.175 -5.889 1.00 46.00 192 ALA A C 1
ATOM 1335 O O . ALA A 1 192 ? -17.304 -9.072 -6.365 1.00 46.00 192 ALA A O 1
ATOM 1336 N N . VAL A 1 193 ? -16.601 -10.960 -5.350 1.00 61.56 193 VAL A N 1
ATOM 1337 C CA . VAL A 1 193 ? -15.156 -10.716 -5.394 1.00 61.56 193 VAL A CA 1
ATOM 1338 C C . VAL A 1 193 ? -14.656 -9.680 -4.369 1.00 61.56 193 VAL A C 1
ATOM 1340 O O . VAL A 1 193 ? -15.319 -8.700 -4.043 1.00 61.56 193 VAL A O 1
ATOM 1343 N N . ASP A 1 194 ? -13.465 -9.962 -3.825 1.00 68.06 194 ASP A N 1
ATOM 1344 C CA . ASP A 1 194 ? -12.587 -9.007 -3.140 1.00 68.06 194 ASP A CA 1
ATOM 1345 C C . ASP A 1 194 ? -12.731 -7.603 -3.768 1.00 68.06 194 ASP A C 1
ATOM 1347 O O . ASP A 1 194 ? -12.631 -7.511 -4.998 1.00 68.06 194 ASP A O 1
ATOM 1351 N N . PRO A 1 195 ? -12.950 -6.520 -2.985 1.00 66.88 195 PRO A N 1
ATOM 1352 C CA . PRO A 1 195 ? -13.040 -5.163 -3.532 1.00 66.88 195 PRO A CA 1
ATOM 1353 C C . PRO A 1 195 ? -11.823 -4.782 -4.382 1.00 66.88 195 PRO A C 1
ATOM 1355 O O . PRO A 1 195 ? -11.899 -3.827 -5.154 1.00 66.88 195 PRO A O 1
ATOM 1358 N N . GLY A 1 196 ? -10.721 -5.534 -4.277 1.00 72.75 196 GLY A N 1
ATOM 1359 C CA . GLY A 1 196 ? -9.649 -5.492 -5.257 1.00 72.75 196 GLY A CA 1
ATOM 1360 C C . GLY A 1 196 ? -8.906 -4.174 -5.179 1.00 72.75 196 GLY A C 1
ATOM 1361 O O . GLY A 1 196 ? -8.493 -3.647 -6.209 1.00 72.75 196 GLY A O 1
ATOM 1362 N N . TYR A 1 197 ? -8.767 -3.624 -3.968 1.00 72.00 197 TYR A N 1
ATOM 1363 C CA . TYR A 1 197 ? -8.082 -2.360 -3.746 1.00 72.00 197 TYR A CA 1
ATOM 1364 C C . TYR A 1 197 ? -6.665 -2.455 -4.317 1.00 72.00 197 TYR A C 1
ATOM 1366 O O . TYR A 1 197 ? -5.781 -3.094 -3.750 1.00 72.00 197 TYR A O 1
ATOM 1374 N N . THR A 1 198 ? -6.437 -1.816 -5.461 1.00 65.44 198 THR A N 1
ATOM 1375 C CA . THR A 1 198 ? -5.118 -1.725 -6.081 1.00 65.44 198 THR A CA 1
ATOM 1376 C C . THR A 1 198 ? -4.444 -0.469 -5.571 1.00 65.44 198 THR A C 1
ATOM 1378 O O . THR A 1 198 ? -4.865 0.634 -5.901 1.00 65.44 198 THR A O 1
ATOM 1381 N N . HIS A 1 199 ? -3.402 -0.581 -4.757 1.00 69.50 199 HIS A N 1
ATOM 1382 C CA . HIS A 1 199 ? -2.586 0.592 -4.443 1.00 69.50 199 HIS A CA 1
ATOM 1383 C C . HIS A 1 199 ? -1.979 1.165 -5.738 1.00 69.50 199 HIS A C 1
ATOM 1385 O O . HIS A 1 199 ? -1.508 0.428 -6.602 1.00 69.50 199 HIS A O 1
ATOM 1391 N N . GLY A 1 200 ? -1.939 2.490 -5.867 1.00 67.25 200 GLY A N 1
ATOM 1392 C CA . GLY A 1 200 ? -1.364 3.168 -7.033 1.00 67.25 200 GLY A CA 1
ATOM 1393 C C . GLY A 1 200 ? 0.165 3.090 -7.136 1.00 67.25 200 GLY A C 1
ATOM 1394 O O . GLY A 1 200 ? 0.756 3.964 -7.767 1.00 67.25 200 GLY A O 1
ATOM 1395 N N . LEU A 1 201 ? 0.840 2.114 -6.502 1.00 72.69 201 LEU A N 1
ATOM 1396 C CA . LEU A 1 201 ? 2.297 2.019 -6.661 1.00 72.69 201 LEU A CA 1
ATOM 1397 C C . LEU A 1 201 ? 2.617 1.361 -7.989 1.00 72.69 201 LEU A C 1
ATOM 1399 O O . LEU A 1 201 ? 2.350 0.185 -8.211 1.00 72.69 201 LEU A O 1
ATOM 1403 N N . THR A 1 202 ? 3.258 2.145 -8.838 1.00 68.75 202 THR A N 1
ATOM 1404 C CA . THR A 1 202 ? 3.782 1.730 -10.136 1.00 68.75 202 THR A CA 1
ATOM 1405 C C . THR A 1 202 ? 5.164 1.090 -10.025 1.00 68.75 202 THR A C 1
ATOM 1407 O O . THR A 1 202 ? 5.626 0.448 -10.967 1.00 68.75 202 THR A O 1
ATOM 1410 N N . ALA A 1 203 ? 5.826 1.244 -8.873 1.00 73.81 203 ALA A N 1
ATOM 1411 C CA . ALA A 1 203 ? 7.139 0.689 -8.605 1.00 73.81 203 ALA A CA 1
ATOM 1412 C C . ALA A 1 203 ? 7.276 0.183 -7.165 1.00 73.81 203 ALA A C 1
ATOM 1414 O O . ALA A 1 203 ? 6.647 0.698 -6.239 1.00 73.81 203 ALA A O 1
ATOM 1415 N N . VAL A 1 204 ? 8.145 -0.811 -6.978 1.00 80.38 204 VAL A N 1
ATOM 1416 C CA . VAL A 1 204 ? 8.573 -1.250 -5.648 1.00 80.38 204 VAL A CA 1
ATOM 1417 C C . VAL A 1 204 ? 9.416 -0.141 -5.025 1.00 80.38 204 VAL A C 1
ATOM 1419 O O . VAL A 1 204 ? 10.333 0.347 -5.694 1.00 80.38 204 VAL A O 1
ATOM 1422 N N . PRO A 1 205 ? 9.140 0.269 -3.773 1.00 86.44 205 PRO A N 1
ATOM 1423 C CA . PRO A 1 205 ? 9.968 1.249 -3.086 1.00 86.44 205 PRO A CA 1
ATOM 1424 C C . PRO A 1 205 ? 11.436 0.816 -3.100 1.00 86.44 205 PRO A C 1
ATOM 1426 O O . PRO A 1 205 ? 11.739 -0.355 -2.850 1.00 86.44 205 PRO A O 1
ATOM 1429 N N . ALA A 1 206 ? 12.348 1.750 -3.377 1.00 85.06 206 ALA A N 1
ATOM 1430 C CA . ALA A 1 206 ? 13.782 1.480 -3.318 1.00 85.06 206 ALA A CA 1
ATOM 1431 C C . ALA A 1 206 ? 14.158 0.855 -1.964 1.00 85.06 206 ALA A C 1
ATOM 1433 O O . ALA A 1 206 ? 13.511 1.127 -0.950 1.00 85.06 206 ALA A O 1
ATOM 1434 N N . ALA A 1 207 ? 15.184 0.001 -1.943 1.00 85.56 207 ALA A N 1
ATOM 1435 C CA . ALA A 1 207 ? 15.698 -0.544 -0.691 1.00 85.56 207 ALA A CA 1
ATOM 1436 C C . ALA A 1 207 ? 16.048 0.614 0.251 1.00 85.56 207 ALA A C 1
ATOM 1438 O O . ALA A 1 207 ? 16.793 1.517 -0.135 1.00 85.56 207 ALA A O 1
ATOM 1439 N N . SER A 1 208 ? 15.480 0.606 1.456 1.00 85.06 208 SER A N 1
ATOM 1440 C CA . SER A 1 208 ? 15.753 1.666 2.415 1.00 85.06 208 SER A CA 1
ATOM 1441 C C . SER A 1 208 ? 17.159 1.469 2.964 1.00 85.06 208 SER A C 1
ATOM 1443 O O . SER A 1 208 ? 17.498 0.405 3.488 1.00 85.06 208 SER A O 1
ATOM 1445 N N . THR A 1 209 ? 18.003 2.484 2.814 1.00 71.81 209 THR A N 1
ATOM 1446 C CA . THR A 1 209 ? 19.331 2.512 3.421 1.00 71.81 209 THR A CA 1
ATOM 1447 C C . THR A 1 209 ? 19.288 3.451 4.614 1.00 71.81 209 THR A C 1
ATOM 1449 O O . THR A 1 209 ? 19.392 4.664 4.460 1.00 71.81 209 THR A O 1
ATOM 1452 N N . GLY A 1 210 ? 19.168 2.880 5.809 1.00 63.56 210 GLY A N 1
ATOM 1453 C CA . GLY A 1 210 ? 19.485 3.588 7.040 1.00 63.56 210 GLY A CA 1
ATOM 1454 C C . GLY A 1 210 ? 18.298 4.116 7.844 1.00 63.56 210 GLY A C 1
ATOM 1455 O O . GLY A 1 210 ? 17.471 4.902 7.395 1.00 63.56 210 GLY A O 1
ATOM 1456 N N . SER A 1 211 ? 18.340 3.746 9.115 1.00 63.88 211 SER A N 1
ATOM 1457 C CA . SER A 1 211 ? 18.248 4.660 10.248 1.00 63.88 211 SER A CA 1
ATOM 1458 C C . SER A 1 211 ? 19.115 4.071 11.348 1.00 63.88 211 SER A C 1
ATOM 1460 O O . SER A 1 211 ? 19.225 2.854 11.413 1.00 63.88 211 SER A O 1
ATOM 1462 N N . SER A 1 212 ? 19.731 4.866 12.208 1.00 80.62 212 SER A N 1
ATOM 1463 C CA . SER A 1 212 ? 20.328 4.332 13.433 1.00 80.62 212 SER A CA 1
ATOM 1464 C C . SER A 1 212 ? 19.414 4.656 14.598 1.00 80.62 212 SER A C 1
ATOM 1466 O O . SER A 1 212 ? 18.891 5.769 14.680 1.00 80.62 212 SER A O 1
ATOM 1468 N N . CYS A 1 213 ? 19.256 3.701 15.506 1.00 91.69 213 CYS A N 1
ATOM 1469 C CA . CYS A 1 213 ? 18.655 3.957 16.801 1.00 91.69 213 CYS A CA 1
ATOM 1470 C C . CYS A 1 213 ? 19.341 5.162 17.469 1.00 91.69 213 CYS A C 1
ATOM 1472 O O . CYS A 1 213 ? 20.558 5.149 17.672 1.00 91.69 213 CYS A O 1
ATOM 1474 N N . ASN A 1 214 ? 18.584 6.215 17.781 1.00 93.12 214 ASN A N 1
ATOM 1475 C CA . ASN A 1 214 ? 19.106 7.332 18.556 1.00 93.12 214 ASN A CA 1
ATOM 1476 C C . ASN A 1 214 ? 19.144 6.917 20.028 1.00 93.12 214 ASN A C 1
ATOM 1478 O O . ASN A 1 214 ? 18.100 6.807 20.660 1.00 93.12 214 ASN A O 1
ATOM 1482 N N . SER A 1 215 ? 20.337 6.706 20.584 1.00 91.44 215 SER A N 1
ATOM 1483 C CA . SER A 1 215 ? 20.498 6.251 21.971 1.00 91.44 215 SER A CA 1
ATOM 1484 C C . SER A 1 215 ? 20.038 7.266 23.021 1.00 91.44 215 SER A C 1
ATOM 1486 O O . SER A 1 215 ? 19.815 6.883 24.160 1.00 91.44 215 SER A O 1
ATOM 1488 N N . GLY A 1 216 ? 19.923 8.553 22.673 1.00 92.94 216 GLY A N 1
ATOM 1489 C CA . GLY A 1 216 ? 19.452 9.591 23.594 1.00 92.94 216 GLY A CA 1
ATOM 1490 C C . GLY A 1 216 ? 17.929 9.668 23.691 1.00 92.94 216 GLY A C 1
ATOM 1491 O O . GLY A 1 216 ? 17.404 9.990 24.751 1.00 92.94 216 GLY A O 1
ATOM 1492 N N . THR A 1 217 ? 17.217 9.382 22.597 1.00 92.19 217 THR A N 1
ATOM 1493 C CA . THR A 1 217 ? 15.742 9.396 22.565 1.00 92.19 217 THR A CA 1
ATOM 1494 C C . THR A 1 217 ? 15.118 8.004 22.543 1.00 92.19 217 THR A C 1
ATOM 1496 O O . THR A 1 217 ? 13.901 7.898 22.648 1.00 92.19 217 THR A O 1
ATOM 1499 N N . GLU A 1 218 ? 15.928 6.962 22.349 1.00 94.94 218 GLU A N 1
ATOM 1500 C CA . GLU A 1 218 ? 15.514 5.571 22.124 1.00 94.94 218 GLU A CA 1
ATOM 1501 C C . GLU A 1 218 ? 14.546 5.409 20.938 1.00 94.94 218 GLU A C 1
ATOM 1503 O O . GLU A 1 218 ? 13.763 4.459 20.876 1.00 94.94 218 GLU A O 1
ATOM 1508 N N . VAL A 1 219 ? 14.624 6.325 19.962 1.00 95.56 219 VAL A N 1
ATOM 1509 C CA . VAL A 1 219 ? 13.800 6.327 18.745 1.00 95.56 219 VAL A CA 1
ATOM 1510 C C . VAL A 1 219 ? 14.625 5.924 17.524 1.00 95.56 219 VAL A C 1
ATOM 1512 O O . VAL A 1 219 ? 15.646 6.543 17.215 1.00 95.56 219 VAL A O 1
ATOM 1515 N N . ALA A 1 220 ? 14.144 4.926 16.784 1.00 95.88 220 ALA A N 1
ATOM 1516 C CA . ALA A 1 220 ? 14.616 4.597 15.443 1.00 95.88 220 ALA A CA 1
ATOM 1517 C C . ALA A 1 220 ? 13.723 5.257 14.381 1.00 95.88 220 ALA A C 1
ATOM 1519 O O . ALA A 1 220 ? 12.512 5.048 14.378 1.00 95.88 220 ALA A O 1
ATOM 1520 N N . THR A 1 221 ? 14.308 6.040 13.472 1.00 95.25 221 THR A N 1
ATOM 1521 C CA . THR A 1 221 ? 13.564 6.803 12.451 1.00 95.25 221 THR A CA 1
ATOM 1522 C C . THR A 1 221 ? 13.693 6.180 11.069 1.00 95.25 221 THR A C 1
ATOM 1524 O O . THR A 1 221 ? 14.597 6.524 10.313 1.00 95.25 221 THR A O 1
ATOM 1527 N N . LEU A 1 222 ? 12.768 5.298 10.712 1.00 95.88 222 LEU A N 1
ATOM 1528 C CA . LEU A 1 222 ? 12.783 4.561 9.454 1.00 95.88 222 LEU A CA 1
ATOM 1529 C C . LEU A 1 222 ? 12.264 5.429 8.301 1.00 95.88 222 LEU A C 1
ATOM 1531 O O . LEU A 1 222 ? 11.133 5.918 8.333 1.00 95.88 222 LEU A O 1
ATOM 1535 N N . GLN A 1 223 ? 13.093 5.600 7.269 1.00 95.50 223 GLN A N 1
ATOM 1536 C CA . GLN A 1 223 ? 12.717 6.270 6.021 1.00 95.50 223 GLN A CA 1
ATOM 1537 C C . GLN A 1 223 ? 11.882 5.351 5.111 1.00 95.50 223 GLN A C 1
ATOM 1539 O O . GLN A 1 223 ? 12.073 4.129 5.153 1.00 95.50 223 GLN A O 1
ATOM 1544 N N . PRO A 1 224 ? 10.991 5.909 4.265 1.00 94.88 224 PRO A N 1
ATOM 1545 C CA . PRO A 1 224 ? 10.240 5.134 3.280 1.00 94.88 224 PRO A CA 1
ATOM 1546 C C . PRO A 1 224 ? 11.156 4.297 2.381 1.00 94.88 224 PRO A C 1
ATOM 1548 O O . PRO A 1 224 ? 12.200 4.765 1.930 1.00 94.88 224 PRO A O 1
ATOM 1551 N N . GLY A 1 225 ? 10.749 3.064 2.093 1.00 93.38 225 GLY A N 1
ATOM 1552 C CA . GLY A 1 225 ? 11.515 2.125 1.281 1.00 93.38 225 GLY A CA 1
ATOM 1553 C C . GLY A 1 225 ? 11.180 0.666 1.580 1.00 93.38 225 GLY A C 1
ATOM 1554 O O . GLY A 1 225 ? 10.266 0.361 2.349 1.00 93.38 225 GLY A O 1
ATOM 1555 N N . THR A 1 226 ? 11.920 -0.241 0.946 1.00 92.56 226 THR A N 1
ATOM 1556 C CA . THR A 1 226 ? 11.840 -1.683 1.205 1.00 92.56 226 THR A CA 1
ATOM 1557 C C . THR A 1 226 ? 12.794 -2.078 2.331 1.00 92.56 226 THR A C 1
ATOM 1559 O O . THR A 1 226 ? 13.978 -1.741 2.293 1.00 92.56 226 THR A O 1
ATOM 1562 N N . TRP A 1 227 ? 12.284 -2.831 3.300 1.00 94.19 227 TRP A N 1
ATOM 1563 C CA . TRP A 1 227 ? 12.976 -3.319 4.484 1.00 94.19 227 TRP A CA 1
ATOM 1564 C C . TRP A 1 227 ? 13.014 -4.847 4.472 1.00 94.19 227 TRP A C 1
ATOM 1566 O O . TRP A 1 227 ? 11.975 -5.506 4.483 1.00 94.19 227 TRP A O 1
ATOM 1576 N N . SER A 1 228 ? 14.223 -5.407 4.482 1.00 92.44 228 SER A N 1
ATOM 1577 C CA . SER A 1 228 ? 14.448 -6.817 4.806 1.00 92.44 228 SER A CA 1
ATOM 1578 C C . SER A 1 228 ? 14.539 -7.003 6.321 1.00 92.44 228 SER A C 1
ATOM 1580 O O . SER A 1 228 ? 14.754 -6.035 7.053 1.00 92.44 228 SER A O 1
ATOM 1582 N N . SER A 1 229 ? 14.451 -8.245 6.808 1.00 91.12 229 SER A N 1
ATOM 1583 C CA . SER A 1 229 ? 14.569 -8.510 8.250 1.00 91.12 229 SER A CA 1
ATOM 1584 C C . SER A 1 229 ? 15.894 -7.990 8.818 1.00 91.12 229 SER A C 1
ATOM 1586 O O . SER A 1 229 ? 15.900 -7.348 9.861 1.00 91.12 229 SER A O 1
ATOM 1588 N N . ALA A 1 230 ? 17.009 -8.204 8.110 1.00 90.81 230 ALA A N 1
ATOM 1589 C CA . ALA A 1 230 ? 18.321 -7.729 8.546 1.00 90.81 230 ALA A CA 1
ATOM 1590 C C . ALA A 1 230 ? 18.406 -6.195 8.557 1.00 90.81 230 ALA A C 1
ATOM 1592 O O . ALA A 1 230 ? 18.921 -5.619 9.513 1.00 90.81 230 ALA A O 1
ATOM 1593 N N . ALA A 1 231 ? 17.874 -5.535 7.521 1.00 92.38 231 ALA A N 1
ATOM 1594 C CA . ALA A 1 231 ? 17.875 -4.077 7.437 1.00 92.38 231 ALA A CA 1
ATOM 1595 C C . ALA A 1 231 ? 16.994 -3.448 8.524 1.00 92.38 231 ALA A C 1
ATOM 1597 O O . ALA A 1 231 ? 17.421 -2.494 9.167 1.00 92.38 231 ALA A O 1
ATOM 1598 N N . LEU A 1 232 ? 15.803 -4.006 8.767 1.00 93.25 232 LEU A N 1
ATOM 1599 C CA . LEU A 1 232 ? 14.896 -3.518 9.800 1.00 93.25 232 LEU A CA 1
ATOM 1600 C C . LEU A 1 232 ? 15.496 -3.698 11.195 1.00 93.25 232 LEU A C 1
ATOM 1602 O O . LEU A 1 232 ? 15.517 -2.742 11.959 1.00 93.25 232 LEU A O 1
ATOM 1606 N N . THR A 1 233 ? 16.033 -4.882 11.514 1.00 92.00 233 THR A N 1
ATOM 1607 C CA . THR A 1 233 ? 16.673 -5.143 12.813 1.00 92.00 233 THR A CA 1
ATOM 1608 C C . THR A 1 233 ? 17.896 -4.257 13.033 1.00 92.00 233 THR A C 1
ATOM 1610 O O . THR A 1 233 ? 18.066 -3.719 14.125 1.00 92.00 233 THR A O 1
ATOM 1613 N N . ALA A 1 234 ? 18.734 -4.068 12.009 1.00 91.25 234 ALA A N 1
ATOM 1614 C CA . ALA A 1 234 ? 19.873 -3.159 12.095 1.00 91.25 234 ALA A CA 1
ATOM 1615 C C . ALA A 1 234 ? 19.420 -1.709 12.319 1.00 91.25 234 ALA A C 1
ATOM 1617 O O . ALA A 1 234 ? 20.038 -0.987 13.100 1.00 91.25 234 ALA A O 1
ATOM 1618 N N . ALA A 1 235 ? 18.331 -1.297 11.665 1.00 92.12 235 ALA A N 1
ATOM 1619 C CA . ALA A 1 235 ? 17.850 0.071 11.736 1.00 92.12 235 ALA A CA 1
ATOM 1620 C C . ALA A 1 235 ? 17.102 0.394 13.036 1.00 92.12 235 ALA A C 1
ATOM 1622 O O . ALA A 1 235 ? 17.282 1.478 13.595 1.00 92.12 235 ALA A O 1
ATOM 1623 N N . SER A 1 236 ? 16.308 -0.553 13.546 1.00 90.94 236 SER A N 1
ATOM 1624 C CA . SER A 1 236 ? 15.662 -0.447 14.854 1.00 90.94 236 SER A CA 1
ATOM 1625 C C . SER A 1 236 ? 16.669 -0.593 15.994 1.00 90.94 236 SER A C 1
ATOM 1627 O O . SER A 1 236 ? 16.538 0.065 17.022 1.00 90.94 236 SER A O 1
ATOM 1629 N N . GLY A 1 237 ? 17.691 -1.437 15.826 1.00 88.81 237 GLY A N 1
ATOM 1630 C CA . GLY A 1 237 ? 18.729 -1.674 16.824 1.00 88.81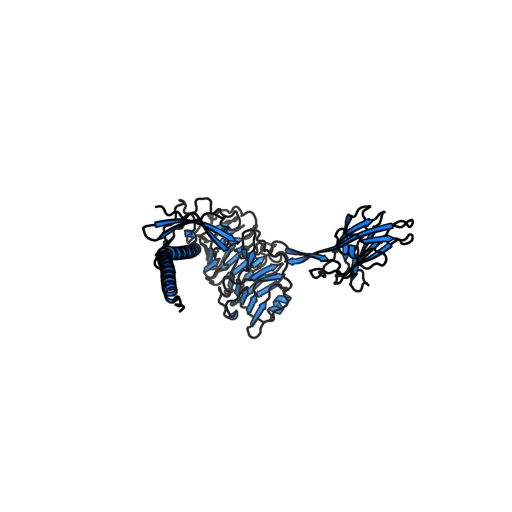 237 GLY A CA 1
ATOM 1631 C C . GLY A 1 237 ? 18.153 -2.011 18.204 1.00 88.81 237 GLY A C 1
ATOM 1632 O O . GLY A 1 237 ? 17.279 -2.871 18.346 1.00 88.81 237 GLY A O 1
ATOM 1633 N N . SER A 1 238 ? 18.643 -1.313 19.230 1.00 89.69 238 SER A N 1
ATOM 1634 C CA . SER A 1 238 ? 18.167 -1.437 20.610 1.00 89.69 238 SER A CA 1
ATOM 1635 C C . SER A 1 238 ? 16.972 -0.544 20.945 1.00 89.69 238 SER A C 1
ATOM 1637 O O . SER A 1 238 ? 16.478 -0.659 22.058 1.00 89.69 238 SER A O 1
ATOM 1639 N N . CYS A 1 239 ? 16.503 0.309 20.029 1.00 93.75 239 CYS A N 1
ATOM 1640 C CA . CYS A 1 239 ? 15.449 1.280 20.318 1.00 93.75 239 CYS A CA 1
ATOM 1641 C C . CYS A 1 239 ? 14.126 0.597 20.660 1.00 93.75 239 CYS A C 1
ATOM 1643 O O . CYS A 1 239 ? 13.745 -0.412 20.053 1.00 93.75 239 CYS A O 1
ATOM 1645 N N . ASP A 1 240 ? 13.421 1.195 21.611 1.00 92.88 240 ASP A N 1
ATOM 1646 C CA . ASP A 1 240 ? 12.096 0.766 22.049 1.00 92.88 240 ASP A CA 1
ATOM 1647 C C . ASP A 1 240 ? 10.986 1.448 21.238 1.00 92.88 240 ASP A C 1
ATOM 1649 O O . ASP A 1 240 ? 9.904 0.880 21.035 1.00 92.88 240 ASP A O 1
ATOM 1653 N N . TYR A 1 241 ? 11.292 2.625 20.687 1.00 95.31 241 TYR A N 1
ATOM 1654 C CA . TYR A 1 241 ? 10.394 3.431 19.875 1.00 95.31 241 TYR A CA 1
ATOM 1655 C C . TYR A 1 241 ? 10.810 3.415 18.403 1.00 95.31 241 TYR A C 1
ATOM 1657 O O . TYR A 1 241 ? 11.991 3.534 18.068 1.00 95.31 241 TYR A O 1
ATOM 1665 N N . VAL A 1 242 ? 9.837 3.327 17.498 1.00 96.19 242 VAL A N 1
ATOM 1666 C CA . VAL A 1 242 ? 10.075 3.384 16.051 1.00 96.19 242 VAL A CA 1
ATOM 1667 C C . VAL A 1 242 ? 9.160 4.416 15.403 1.00 96.19 242 VAL A C 1
ATOM 1669 O O . VAL A 1 242 ? 7.940 4.389 15.565 1.00 96.19 242 VAL A O 1
ATOM 1672 N N . TRP A 1 243 ? 9.754 5.313 14.627 1.00 96.44 243 TRP A N 1
ATOM 1673 C CA . TRP A 1 243 ? 9.052 6.223 13.737 1.00 96.44 243 TRP A CA 1
ATOM 1674 C C . TRP A 1 243 ? 9.110 5.696 12.308 1.00 96.44 243 TRP A C 1
ATOM 1676 O O . TRP A 1 243 ? 10.196 5.577 11.744 1.00 96.44 243 TRP A O 1
ATOM 1686 N N . LEU A 1 244 ? 7.962 5.438 11.690 1.00 96.88 244 LEU A N 1
ATOM 1687 C CA . LEU A 1 244 ? 7.867 5.286 10.241 1.00 96.88 244 LEU A CA 1
ATOM 1688 C C . LEU A 1 244 ? 7.563 6.665 9.651 1.00 96.88 244 LEU A C 1
ATOM 1690 O O . LEU A 1 244 ? 6.436 7.158 9.745 1.00 96.88 244 LEU A O 1
ATOM 1694 N N . VAL A 1 245 ? 8.573 7.306 9.066 1.00 95.81 245 VAL A N 1
ATOM 1695 C CA . VAL A 1 245 ? 8.432 8.625 8.428 1.00 95.81 245 VAL A CA 1
ATOM 1696 C C . VAL A 1 245 ? 7.354 8.556 7.332 1.00 95.81 245 VAL A C 1
ATOM 1698 O O . VAL A 1 245 ? 7.228 7.506 6.696 1.00 95.81 245 VAL A O 1
ATOM 1701 N N . PRO A 1 246 ? 6.559 9.620 7.092 1.00 95.94 246 PRO A N 1
ATOM 1702 C CA . PRO A 1 246 ? 5.517 9.600 6.067 1.00 95.94 246 PRO A CA 1
ATOM 1703 C C . PRO A 1 246 ? 5.987 9.060 4.709 1.00 95.94 246 PRO A C 1
ATOM 1705 O O . PRO A 1 246 ? 7.041 9.453 4.212 1.00 95.94 246 PRO A O 1
ATOM 1708 N N . GLY A 1 247 ? 5.196 8.170 4.107 1.00 94.19 247 GLY A N 1
ATOM 1709 C CA . GLY A 1 247 ? 5.520 7.483 2.855 1.00 94.19 247 GLY A CA 1
ATOM 1710 C C . GLY A 1 247 ? 5.226 5.982 2.882 1.00 94.19 247 GLY A C 1
ATOM 1711 O O . GLY A 1 247 ? 4.454 5.489 3.702 1.00 94.19 247 GLY A O 1
ATOM 1712 N N . VAL A 1 248 ? 5.820 5.241 1.947 1.00 93.88 248 VAL A N 1
ATOM 1713 C CA . VAL A 1 248 ? 5.578 3.801 1.779 1.00 93.88 248 VAL A CA 1
ATOM 1714 C C . VAL A 1 248 ? 6.701 2.986 2.404 1.00 93.88 248 VAL A C 1
ATOM 1716 O O . VAL A 1 248 ? 7.862 3.137 2.031 1.00 93.88 248 VAL A O 1
ATOM 1719 N N . HIS A 1 249 ? 6.338 2.073 3.298 1.00 95.50 249 HIS A N 1
ATOM 1720 C CA . HIS A 1 249 ? 7.244 1.134 3.955 1.00 95.50 249 HIS A CA 1
ATOM 1721 C C . HIS A 1 249 ? 6.885 -0.278 3.532 1.00 95.50 249 HIS A C 1
ATOM 1723 O O . HIS A 1 249 ? 5.840 -0.792 3.915 1.00 95.50 249 HIS A O 1
ATOM 1729 N N . HIS A 1 250 ? 7.730 -0.910 2.728 1.00 94.38 250 HIS A N 1
ATOM 1730 C CA . HIS A 1 250 ? 7.521 -2.279 2.278 1.00 94.38 250 HIS A CA 1
ATOM 1731 C C . HIS A 1 250 ? 8.349 -3.238 3.129 1.00 94.38 250 HIS A C 1
ATOM 1733 O O . HIS A 1 250 ? 9.572 -3.203 3.085 1.00 94.38 250 HIS A O 1
ATOM 1739 N N . LEU A 1 251 ? 7.687 -4.086 3.908 1.00 94.12 251 LEU A N 1
ATOM 1740 C CA . LEU A 1 251 ? 8.322 -5.149 4.677 1.00 94.12 251 LEU A CA 1
ATOM 1741 C C . LEU A 1 251 ? 8.295 -6.431 3.843 1.00 94.12 251 LEU A C 1
ATOM 1743 O O . LEU A 1 251 ? 7.216 -6.976 3.588 1.00 94.12 251 LEU A O 1
ATOM 1747 N N . ASP A 1 252 ? 9.467 -6.918 3.443 1.00 91.19 252 ASP A N 1
ATOM 1748 C CA . ASP A 1 252 ? 9.609 -8.114 2.606 1.00 91.19 252 ASP A CA 1
ATOM 1749 C C . ASP A 1 252 ? 10.192 -9.289 3.401 1.00 91.19 252 ASP A 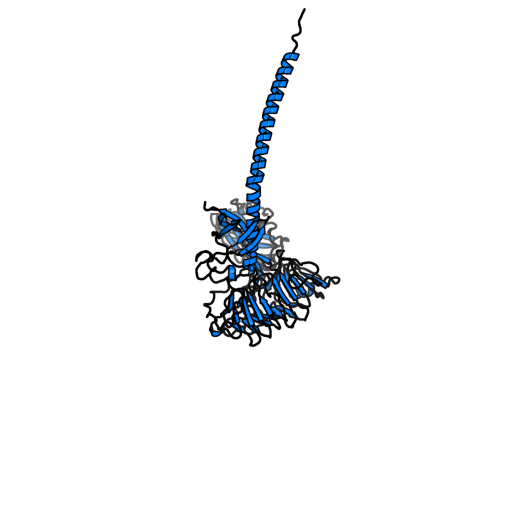C 1
ATOM 1751 O O . ASP A 1 252 ? 11.359 -9.266 3.804 1.00 91.19 252 ASP A O 1
ATOM 1755 N N . ASN A 1 253 ? 9.369 -10.317 3.631 1.00 90.62 253 ASN A N 1
ATOM 1756 C CA . ASN A 1 253 ? 9.708 -11.499 4.433 1.00 90.62 253 ASN A CA 1
ATOM 1757 C C . ASN A 1 253 ? 10.286 -11.144 5.819 1.00 90.62 253 ASN A C 1
ATOM 1759 O O . ASN A 1 253 ? 11.275 -11.719 6.278 1.00 90.62 253 ASN A O 1
ATOM 1763 N N . VAL A 1 254 ? 9.679 -10.162 6.484 1.00 92.19 254 VAL A N 1
ATOM 1764 C CA . VAL A 1 254 ? 10.111 -9.643 7.786 1.00 92.19 254 VAL A CA 1
ATOM 1765 C C . VAL A 1 254 ? 9.256 -10.225 8.902 1.00 92.19 254 VAL A C 1
ATOM 1767 O O . VAL A 1 254 ? 8.047 -10.039 8.895 1.00 92.19 254 VAL A O 1
ATOM 1770 N N . ASN A 1 255 ? 9.868 -10.817 9.927 1.00 92.44 255 ASN A N 1
ATOM 1771 C CA . ASN A 1 255 ? 9.176 -11.074 11.191 1.00 92.44 255 ASN A CA 1
ATOM 1772 C C . ASN A 1 255 ? 9.494 -9.957 12.191 1.00 92.44 255 ASN A C 1
ATOM 1774 O O . ASN A 1 255 ? 10.543 -9.972 12.839 1.00 92.44 255 ASN A O 1
ATOM 1778 N N . TRP A 1 256 ? 8.615 -8.960 12.283 1.00 93.50 256 TRP A N 1
ATOM 1779 C CA . TRP A 1 256 ? 8.826 -7.798 13.135 1.00 93.50 256 TRP A CA 1
ATOM 1780 C C . TRP A 1 256 ? 8.122 -7.952 14.479 1.00 93.50 256 TRP A C 1
ATOM 1782 O O . TRP A 1 256 ? 6.898 -8.040 14.555 1.00 93.50 256 TRP A O 1
ATOM 1792 N N . VAL A 1 257 ? 8.902 -7.920 15.557 1.00 92.69 257 VAL A N 1
ATOM 1793 C CA . VAL A 1 257 ? 8.389 -7.848 16.925 1.00 92.69 257 VAL A CA 1
ATOM 1794 C C . VAL A 1 257 ? 8.516 -6.415 17.437 1.00 92.69 257 VAL A C 1
ATOM 1796 O O . VAL A 1 257 ? 9.621 -5.885 17.558 1.00 92.69 257 VAL A O 1
ATOM 1799 N N . VAL A 1 258 ? 7.383 -5.785 17.738 1.00 92.50 258 VAL A N 1
ATOM 1800 C CA . VAL A 1 258 ? 7.327 -4.443 18.327 1.00 92.50 258 VAL A CA 1
ATOM 1801 C C . VAL A 1 258 ? 7.489 -4.547 19.839 1.00 92.50 258 VAL A C 1
ATOM 1803 O O . VAL A 1 258 ? 6.724 -5.257 20.493 1.00 92.50 258 VAL A O 1
ATOM 1806 N N . LYS A 1 259 ? 8.467 -3.808 20.376 1.00 89.38 259 LYS A N 1
ATOM 1807 C CA . LYS A 1 259 ? 8.786 -3.765 21.810 1.00 89.38 259 LYS A CA 1
ATOM 1808 C C . LYS A 1 259 ? 7.889 -2.795 22.577 1.00 89.38 259 LYS A C 1
ATOM 1810 O O . LYS A 1 259 ? 7.096 -3.232 23.407 1.00 89.38 259 LYS A O 1
ATOM 1815 N N . GLU A 1 260 ? 7.994 -1.494 22.287 1.00 92.12 260 GLU A N 1
ATOM 1816 C CA . GLU A 1 260 ? 7.174 -0.470 22.939 1.00 92.12 260 GLU A CA 1
ATOM 1817 C C . GLU A 1 260 ? 6.245 0.241 21.963 1.00 92.12 260 GLU A C 1
ATOM 1819 O O . GLU A 1 260 ? 5.070 -0.085 21.938 1.00 92.12 260 GLU A O 1
ATOM 1824 N N . LYS A 1 261 ? 6.687 1.200 21.147 1.00 93.69 261 LYS A N 1
ATOM 1825 C CA . LYS A 1 261 ? 5.725 1.984 20.348 1.00 93.69 261 LYS A CA 1
ATOM 1826 C C . LYS A 1 261 ? 6.220 2.284 18.947 1.00 93.69 261 LYS A C 1
ATOM 1828 O O . LYS A 1 261 ? 7.312 2.811 18.756 1.00 93.69 261 LYS A O 1
ATOM 1833 N N . VAL A 1 262 ? 5.368 1.995 17.972 1.00 95.81 262 VAL A N 1
ATOM 1834 C CA . VAL A 1 262 ? 5.553 2.350 16.567 1.00 95.81 262 VAL A CA 1
ATOM 1835 C C . VAL A 1 262 ? 4.519 3.394 16.182 1.00 95.81 262 VAL A C 1
ATOM 1837 O O . VAL A 1 262 ? 3.322 3.165 16.363 1.00 95.81 262 VAL A O 1
ATOM 1840 N N . ILE A 1 263 ? 4.969 4.508 15.607 1.00 96.00 263 ILE A N 1
ATOM 1841 C CA . ILE A 1 263 ? 4.090 5.496 14.973 1.00 96.00 263 ILE A CA 1
ATOM 1842 C C . ILE A 1 263 ? 4.488 5.644 13.510 1.00 96.00 263 ILE A C 1
ATOM 1844 O O . ILE A 1 263 ? 5.645 5.933 13.215 1.00 96.00 263 ILE A O 1
ATOM 1848 N N . GLY A 1 264 ? 3.539 5.460 12.595 1.00 96.12 264 GLY A N 1
ATOM 1849 C CA . GLY A 1 264 ? 3.714 5.720 11.173 1.00 96.12 264 GLY A CA 1
ATOM 1850 C C . GLY A 1 264 ? 2.944 6.941 10.696 1.00 96.12 264 GLY A C 1
ATOM 1851 O O . GLY A 1 264 ? 1.736 7.020 10.898 1.00 96.12 264 GLY A O 1
ATOM 1852 N N . GLY A 1 265 ? 3.641 7.866 10.038 1.00 95.38 265 GLY A N 1
ATOM 1853 C CA . GLY A 1 265 ? 3.113 9.155 9.585 1.00 95.38 265 GLY A CA 1
ATOM 1854 C C . GLY A 1 265 ? 3.712 10.337 10.351 1.00 95.38 265 GLY A C 1
ATOM 1855 O O . GLY A 1 265 ? 4.745 10.218 11.014 1.00 95.38 265 GLY A O 1
ATOM 1856 N N . THR A 1 266 ? 3.097 11.513 10.227 1.00 94.25 266 THR A N 1
ATOM 1857 C CA . THR A 1 266 ? 3.521 12.721 10.948 1.00 94.25 266 THR A CA 1
ATOM 1858 C C . THR A 1 266 ? 3.159 12.612 12.429 1.00 94.25 266 THR A C 1
ATOM 1860 O O . THR A 1 266 ? 1.980 12.601 12.775 1.00 94.25 266 THR A O 1
ATOM 1863 N N . VAL A 1 267 ? 4.169 12.558 13.301 1.00 93.00 267 VAL A N 1
ATOM 1864 C CA . VAL A 1 267 ? 4.000 12.414 14.758 1.00 93.00 267 VAL A CA 1
ATOM 1865 C C . VAL A 1 267 ? 3.597 13.745 15.399 1.00 93.00 267 VAL A C 1
ATOM 1867 O O . VAL A 1 267 ? 4.157 14.794 15.079 1.00 93.00 267 VAL A O 1
ATOM 1870 N N . SER A 1 268 ? 2.667 13.697 16.350 1.00 90.06 268 SER A N 1
ATOM 1871 C CA . SER A 1 268 ? 2.331 14.815 17.232 1.00 90.06 268 SER A CA 1
ATOM 1872 C C . SER A 1 268 ? 3.259 14.823 18.457 1.00 90.06 268 SER A C 1
ATOM 1874 O O . SER A 1 268 ? 2.942 14.250 19.500 1.00 90.06 268 SER A O 1
ATOM 1876 N N . GLY A 1 269 ? 4.427 15.461 18.329 1.00 90.81 269 GLY A N 1
ATOM 1877 C CA . GLY A 1 269 ? 5.413 15.598 19.411 1.00 90.81 269 GLY A CA 1
ATOM 1878 C C . GLY A 1 269 ? 6.430 14.452 19.488 1.00 90.81 269 GLY A C 1
ATOM 1879 O O . GLY A 1 269 ? 6.767 13.833 18.482 1.00 90.81 269 GLY A O 1
ATOM 1880 N N . ALA A 1 270 ? 6.968 14.193 20.685 1.00 91.44 270 ALA A N 1
ATOM 1881 C CA . ALA A 1 270 ? 7.923 13.105 20.900 1.00 91.44 270 ALA A CA 1
ATOM 1882 C C . ALA A 1 270 ? 7.204 11.750 20.984 1.00 91.44 270 ALA A C 1
ATOM 1884 O O . ALA A 1 270 ? 6.224 11.611 21.713 1.00 91.44 270 ALA A O 1
ATOM 1885 N N . ILE A 1 271 ? 7.718 10.731 20.286 1.00 91.88 271 ILE A N 1
ATOM 1886 C CA . ILE A 1 271 ? 7.070 9.409 20.168 1.00 91.88 271 ILE A CA 1
ATOM 1887 C C . ILE A 1 271 ? 6.864 8.742 21.526 1.00 91.88 271 ILE A C 1
ATOM 1889 O O . ILE A 1 271 ? 5.783 8.213 21.788 1.00 91.88 271 ILE A O 1
ATOM 1893 N N . ALA A 1 272 ? 7.861 8.815 22.409 1.00 90.06 272 ALA A N 1
ATOM 1894 C CA . ALA A 1 272 ? 7.770 8.231 23.743 1.00 90.06 272 ALA A CA 1
ATOM 1895 C C . ALA A 1 272 ? 6.518 8.720 24.494 1.00 90.06 272 ALA A C 1
ATOM 1897 O O . ALA A 1 272 ? 5.726 7.914 24.988 1.00 90.06 272 ALA A O 1
ATOM 1898 N N . SER A 1 273 ? 6.261 10.030 24.460 1.00 91.00 273 SER A N 1
ATOM 1899 C CA . SER A 1 273 ? 5.121 10.679 25.119 1.00 91.00 273 SER A CA 1
ATOM 1900 C C . SER A 1 273 ? 3.866 10.815 24.253 1.00 91.00 273 SER A C 1
ATOM 1902 O O . SER A 1 273 ? 2.848 11.292 24.747 1.00 91.00 273 SER A O 1
ATOM 1904 N N . ALA A 1 274 ? 3.920 10.449 22.970 1.00 88.56 274 ALA A N 1
ATOM 1905 C CA . ALA A 1 274 ? 2.797 10.627 22.059 1.00 88.56 274 ALA A CA 1
ATOM 1906 C C . ALA A 1 274 ? 1.579 9.818 22.551 1.00 88.56 274 ALA A C 1
ATOM 1908 O O . ALA A 1 274 ? 1.743 8.638 22.904 1.00 88.56 274 ALA A O 1
ATOM 1909 N N . PRO A 1 275 ? 0.380 10.428 22.607 1.00 85.38 275 PRO A N 1
ATOM 1910 C CA . PRO A 1 275 ? -0.818 9.760 23.099 1.00 85.38 275 PRO A CA 1
ATOM 1911 C C . PRO A 1 275 ? -1.213 8.605 22.178 1.00 85.38 275 PRO A C 1
ATOM 1913 O O . PRO A 1 275 ? -0.863 8.579 20.999 1.00 85.38 275 PRO A O 1
ATOM 1916 N N . PHE A 1 276 ? -1.953 7.640 22.720 1.00 79.56 276 PHE A N 1
ATOM 1917 C CA . PHE A 1 276 ? -2.490 6.531 21.944 1.00 79.56 276 PHE A CA 1
ATOM 1918 C C . PHE A 1 276 ? -3.998 6.381 22.201 1.00 79.56 276 PHE A C 1
ATOM 1920 O O . PHE A 1 276 ? -4.382 6.141 23.349 1.00 79.56 276 PHE A O 1
ATOM 1927 N N . PRO A 1 277 ? -4.855 6.442 21.162 1.00 78.44 277 PRO A N 1
ATOM 1928 C CA . PRO A 1 277 ? -4.578 6.953 19.817 1.00 78.44 277 PRO A CA 1
ATOM 1929 C C . PRO A 1 277 ? -4.310 8.471 19.841 1.00 78.44 277 PRO A C 1
ATOM 1931 O O . PRO A 1 277 ? -4.379 9.110 20.888 1.00 78.44 277 PRO A O 1
ATOM 1934 N N . GLY A 1 278 ? -4.000 9.051 18.679 1.00 82.31 278 GLY A N 1
ATOM 1935 C CA . GLY A 1 278 ? -3.690 10.486 18.539 1.00 82.31 278 GLY A CA 1
ATOM 1936 C C . GLY A 1 278 ? -2.197 10.832 18.490 1.00 82.31 278 GLY A C 1
ATOM 1937 O O . GLY A 1 278 ? -1.833 12.003 18.462 1.00 82.31 278 GLY A O 1
ATOM 1938 N N . GLY A 1 279 ? -1.316 9.832 18.440 1.00 83.62 279 GLY A N 1
ATOM 1939 C CA . GLY A 1 279 ? 0.120 10.040 18.272 1.00 83.62 279 GLY A CA 1
ATOM 1940 C C . GLY A 1 279 ? 0.521 10.586 16.900 1.00 83.62 279 GLY A C 1
ATOM 1941 O O . GLY A 1 279 ? 1.638 11.078 16.759 1.00 83.62 279 GLY A O 1
ATOM 1942 N N . CYS A 1 280 ? -0.375 10.564 15.911 1.00 86.38 280 CYS A N 1
ATOM 1943 C CA . CYS A 1 280 ? -0.196 11.305 14.668 1.00 86.38 280 CYS A CA 1
ATOM 1944 C C . CYS A 1 280 ? -1.084 12.538 14.592 1.00 86.38 280 CYS A C 1
ATOM 1946 O O . CYS A 1 280 ? -2.150 12.598 15.198 1.00 86.38 280 CYS A O 1
ATOM 1948 N N . VAL A 1 281 ? -0.674 13.463 13.733 1.00 84.25 281 VAL A N 1
ATOM 1949 C CA . VAL A 1 281 ? -1.467 14.626 13.347 1.00 84.25 281 VAL A CA 1
ATOM 1950 C C . VAL A 1 281 ? -2.489 14.225 12.277 1.00 84.25 281 VAL A C 1
ATOM 1952 O O . VAL A 1 281 ? -2.117 13.824 11.172 1.00 84.25 281 VAL A O 1
ATOM 1955 N N . ASP A 1 282 ? -3.779 14.350 12.591 1.00 75.31 282 ASP A N 1
ATOM 1956 C CA . ASP A 1 282 ? -4.855 14.100 11.629 1.00 75.31 282 ASP A CA 1
ATOM 1957 C C . ASP A 1 282 ? -4.757 15.038 10.417 1.00 75.31 282 ASP A C 1
ATOM 1959 O O . ASP A 1 282 ? -4.536 16.241 10.543 1.00 75.31 282 ASP A O 1
ATOM 1963 N N . GLY A 1 283 ? -4.920 14.475 9.216 1.00 75.38 283 GLY A N 1
ATOM 1964 C CA . GLY A 1 283 ? -4.835 15.219 7.953 1.00 75.38 283 GLY A CA 1
ATOM 1965 C C . GLY A 1 283 ? -3.412 15.554 7.489 1.00 75.38 283 GLY A C 1
ATOM 1966 O O . GLY A 1 283 ? -3.250 16.075 6.386 1.00 75.38 283 GLY A O 1
ATOM 1967 N N . ALA A 1 284 ? -2.384 15.235 8.280 1.00 88.94 284 ALA A N 1
ATOM 1968 C CA . ALA A 1 284 ? -0.991 15.354 7.864 1.00 88.94 284 ALA A CA 1
ATOM 1969 C C . ALA A 1 284 ? -0.548 14.179 6.969 1.00 88.94 284 ALA A C 1
ATOM 1971 O O . ALA A 1 284 ? -1.327 13.283 6.634 1.00 88.94 284 ALA A O 1
ATOM 1972 N N . ALA A 1 285 ? 0.723 14.187 6.558 1.00 91.75 285 ALA A N 1
ATOM 1973 C CA . ALA A 1 285 ? 1.276 13.139 5.712 1.00 91.75 285 ALA A CA 1
ATOM 1974 C C . ALA A 1 285 ? 1.298 11.788 6.456 1.00 91.75 285 ALA A C 1
ATOM 1976 O O . ALA A 1 285 ? 1.875 11.651 7.538 1.00 91.75 285 ALA A O 1
ATOM 1977 N N . GLY A 1 286 ? 0.658 10.783 5.863 1.00 94.19 286 GLY A N 1
ATOM 1978 C CA . GLY A 1 286 ? 0.563 9.439 6.423 1.00 94.19 286 GLY A CA 1
ATOM 1979 C C . GLY A 1 286 ? 1.704 8.507 6.014 1.00 94.19 286 GLY A C 1
ATOM 1980 O O . GLY A 1 286 ? 2.550 8.838 5.183 1.00 94.19 286 GLY A O 1
ATOM 1981 N N . ALA A 1 287 ? 1.699 7.309 6.584 1.00 95.50 287 ALA A N 1
ATOM 1982 C CA . ALA A 1 287 ? 2.499 6.173 6.168 1.00 95.50 287 ALA A CA 1
ATOM 1983 C C . ALA A 1 287 ? 1.598 5.012 5.717 1.00 95.50 287 ALA A C 1
ATOM 1985 O O . ALA A 1 287 ? 0.503 4.809 6.238 1.00 95.50 287 ALA A O 1
ATOM 1986 N N . MET A 1 288 ? 2.087 4.229 4.758 1.00 95.12 288 MET A N 1
ATOM 1987 C CA . MET A 1 288 ? 1.487 2.959 4.354 1.00 95.12 288 MET A CA 1
ATOM 1988 C C . MET A 1 288 ? 2.498 1.842 4.577 1.00 95.12 288 MET A C 1
ATOM 1990 O O . MET A 1 288 ? 3.606 1.897 4.041 1.00 95.12 288 MET A O 1
ATOM 1994 N N . VAL A 1 289 ? 2.105 0.820 5.334 1.00 95.62 289 VAL A N 1
ATOM 1995 C CA . VAL A 1 289 ? 2.911 -0.382 5.563 1.00 95.62 289 VAL A CA 1
ATOM 1996 C C . VAL A 1 289 ? 2.440 -1.489 4.627 1.00 95.62 289 VAL A C 1
ATOM 1998 O O . VAL A 1 289 ? 1.309 -1.961 4.729 1.00 95.62 289 VAL A O 1
ATOM 2001 N N . ILE A 1 290 ? 3.311 -1.911 3.715 1.00 94.06 290 ILE A N 1
ATOM 2002 C CA . ILE A 1 290 ? 3.073 -3.026 2.800 1.00 94.06 290 ILE A CA 1
ATOM 2003 C C . ILE A 1 290 ? 3.699 -4.285 3.378 1.00 94.06 290 ILE A C 1
ATOM 2005 O O . ILE A 1 290 ? 4.897 -4.311 3.649 1.00 94.06 290 ILE A O 1
ATOM 2009 N N . LEU A 1 291 ? 2.900 -5.336 3.520 1.00 93.00 291 LEU A N 1
ATOM 2010 C CA . LEU A 1 291 ? 3.334 -6.635 4.027 1.00 93.00 291 LEU A CA 1
ATOM 2011 C C . LEU A 1 291 ? 3.446 -7.621 2.860 1.00 93.00 291 LEU A C 1
ATOM 2013 O O . LEU A 1 291 ? 2.454 -8.231 2.457 1.00 93.00 291 LEU A O 1
ATOM 2017 N N . GLY A 1 292 ? 4.652 -7.738 2.301 1.00 89.81 292 GLY A N 1
ATOM 2018 C CA . GLY A 1 292 ? 4.973 -8.663 1.213 1.00 89.81 292 GLY A CA 1
ATOM 2019 C C . GLY A 1 292 ? 5.439 -10.033 1.715 1.00 89.81 292 GLY A C 1
ATOM 2020 O O . GLY A 1 292 ? 5.981 -10.160 2.816 1.00 89.81 292 GLY A O 1
ATOM 2021 N N . GLY A 1 293 ? 5.234 -11.073 0.905 1.00 89.12 293 GLY A N 1
ATOM 2022 C CA . GLY A 1 293 ? 5.771 -12.411 1.172 1.00 89.12 293 GLY A CA 1
ATOM 2023 C C . GLY A 1 293 ? 5.298 -13.010 2.502 1.00 89.12 293 GLY A C 1
ATOM 2024 O O . GLY A 1 293 ? 4.094 -13.151 2.743 1.00 89.12 293 GLY A O 1
ATOM 2025 N N . THR A 1 294 ? 6.238 -13.388 3.371 1.00 89.88 294 THR A N 1
ATOM 2026 C CA . THR A 1 294 ? 5.969 -13.975 4.698 1.00 89.88 294 THR A CA 1
ATOM 2027 C C . THR A 1 294 ? 6.001 -12.962 5.842 1.00 89.88 294 THR A C 1
ATOM 2029 O O . THR A 1 294 ? 6.205 -13.356 6.989 1.00 89.88 294 THR A O 1
ATOM 2032 N N . SER A 1 295 ? 5.860 -11.667 5.555 1.00 92.31 295 SER A N 1
ATOM 2033 C CA . SER A 1 295 ? 5.985 -10.636 6.585 1.00 92.31 295 SER A CA 1
ATOM 2034 C C . SER A 1 295 ? 4.898 -10.723 7.661 1.00 92.31 295 SER A C 1
ATOM 2036 O O . SER A 1 295 ? 3.711 -10.845 7.353 1.00 92.31 295 SER A O 1
ATOM 2038 N N . THR A 1 296 ? 5.309 -10.598 8.922 1.00 92.88 296 THR A N 1
ATOM 2039 C CA . THR A 1 296 ? 4.457 -10.599 10.116 1.00 92.88 296 THR A CA 1
ATOM 2040 C C . THR A 1 296 ? 4.835 -9.457 11.056 1.00 92.88 296 THR A C 1
ATOM 2042 O O . THR A 1 296 ? 6.008 -9.109 11.191 1.00 92.88 296 THR A O 1
ATOM 2045 N N . ILE A 1 297 ? 3.845 -8.893 11.747 1.00 93.44 297 ILE A N 1
ATOM 2046 C CA . ILE A 1 297 ? 4.020 -7.923 12.829 1.00 93.44 297 ILE A CA 1
ATOM 2047 C C . ILE A 1 297 ? 3.403 -8.503 14.099 1.00 93.44 297 ILE A C 1
ATOM 2049 O O . ILE A 1 297 ? 2.214 -8.818 14.143 1.00 93.44 297 ILE A O 1
ATOM 2053 N N . THR A 1 298 ? 4.209 -8.616 15.149 1.00 92.38 298 THR A N 1
ATOM 2054 C CA . THR A 1 298 ? 3.773 -9.070 16.470 1.00 92.38 298 THR A CA 1
ATOM 2055 C C . THR A 1 298 ? 3.970 -7.956 17.486 1.00 92.38 298 THR A C 1
ATOM 2057 O O . THR A 1 298 ? 5.083 -7.471 17.681 1.00 92.38 298 THR A O 1
ATOM 2060 N N . LEU A 1 299 ? 2.896 -7.567 18.165 1.00 91.94 299 LEU A N 1
ATOM 2061 C CA . LEU A 1 299 ? 2.937 -6.670 19.314 1.00 91.94 299 LEU A CA 1
ATOM 2062 C C . LEU A 1 299 ? 3.062 -7.536 20.569 1.00 91.94 299 LEU A C 1
ATOM 2064 O O . LEU A 1 299 ? 2.096 -8.183 20.987 1.00 91.94 299 LEU A O 1
ATOM 2068 N N . SER A 1 300 ? 4.266 -7.599 21.136 1.00 86.31 300 SER A N 1
ATOM 2069 C CA . SER A 1 300 ? 4.543 -8.420 22.316 1.00 86.31 300 SER A CA 1
ATOM 2070 C C . SER A 1 300 ? 4.950 -7.550 23.493 1.00 86.31 300 SER A C 1
ATOM 2072 O O . SER A 1 300 ? 5.961 -6.858 23.436 1.00 86.31 300 SER A O 1
ATOM 2074 N N . GLY A 1 301 ? 4.191 -7.636 24.580 1.00 82.62 301 GLY A N 1
ATOM 2075 C CA . GLY A 1 301 ? 4.464 -6.895 25.808 1.00 82.62 301 GLY A CA 1
ATOM 2076 C C . GLY A 1 301 ? 3.347 -5.925 26.167 1.00 82.62 301 GLY A C 1
ATOM 2077 O O . GLY A 1 301 ? 2.453 -5.632 25.371 1.00 82.62 301 GLY A O 1
ATOM 2078 N N . SER A 1 302 ? 3.386 -5.446 27.408 1.00 82.50 302 SER A N 1
ATOM 2079 C CA . SER A 1 302 ? 2.336 -4.595 27.974 1.00 82.50 302 SER A CA 1
ATOM 2080 C C . SER A 1 302 ? 2.366 -3.153 27.467 1.00 82.50 302 SER A C 1
ATOM 2082 O O . SER A 1 302 ? 1.385 -2.435 27.625 1.00 82.50 302 SER A O 1
ATOM 2084 N N . LYS A 1 303 ? 3.483 -2.731 26.869 1.00 86.75 303 LYS A N 1
ATOM 2085 C CA . LYS A 1 303 ? 3.651 -1.399 26.279 1.00 86.75 303 LYS A CA 1
ATOM 2086 C C . LYS A 1 303 ? 3.567 -1.392 24.753 1.00 86.75 303 LYS A C 1
ATOM 2088 O O . LYS A 1 303 ? 3.472 -0.313 24.179 1.00 86.75 303 LYS A O 1
ATOM 2093 N N . ALA A 1 304 ? 3.598 -2.573 24.124 1.00 91.06 304 ALA A N 1
ATOM 2094 C CA . ALA A 1 304 ? 3.644 -2.732 22.676 1.00 91.06 304 ALA A CA 1
ATOM 2095 C C . ALA A 1 304 ? 2.425 -2.076 22.007 1.00 91.06 304 ALA A C 1
ATOM 2097 O O . ALA A 1 304 ? 1.286 -2.500 22.207 1.00 91.06 304 ALA A O 1
ATOM 2098 N N . SER A 1 305 ? 2.665 -1.053 21.197 1.00 91.81 305 SER A N 1
ATOM 2099 C CA . SER A 1 305 ? 1.643 -0.287 20.503 1.00 91.81 305 SER A CA 1
ATOM 2100 C C . SER A 1 305 ? 2.055 0.023 19.068 1.00 91.81 305 SER A C 1
ATOM 2102 O O . SER A 1 305 ? 3.214 0.323 18.783 1.00 91.81 305 SER A O 1
ATOM 2104 N N . LEU A 1 306 ? 1.096 -0.067 18.151 1.00 93.69 306 LEU A N 1
ATOM 2105 C CA . LEU A 1 306 ? 1.268 0.255 16.739 1.00 93.69 306 LEU A CA 1
ATOM 2106 C C . LEU A 1 306 ? 0.183 1.230 16.317 1.00 93.69 306 LEU A C 1
ATOM 2108 O O . LEU A 1 306 ? -1.002 0.906 16.344 1.00 93.69 306 LEU A O 1
ATOM 2112 N N . GLN A 1 307 ? 0.607 2.414 15.904 1.00 93.50 307 GLN A N 1
ATOM 2113 C CA . GLN A 1 307 ? -0.246 3.437 15.333 1.00 93.50 307 GLN A CA 1
ATOM 2114 C C . GLN A 1 307 ? 0.249 3.750 13.923 1.00 93.50 307 GLN A C 1
ATOM 2116 O O . GLN A 1 307 ? 1.383 4.185 13.760 1.00 93.50 307 GLN A O 1
ATOM 2121 N N . VAL A 1 308 ? -0.574 3.557 12.893 1.00 94.19 308 VAL A N 1
ATOM 2122 C CA . VAL A 1 308 ? -0.212 3.942 11.516 1.00 94.19 308 VAL A CA 1
ATOM 2123 C C . VAL A 1 308 ? -1.283 4.844 10.946 1.00 94.19 308 VAL A C 1
ATOM 2125 O O . VAL A 1 308 ? -2.440 4.454 10.841 1.00 94.19 308 VAL A O 1
ATOM 2128 N N . CYS A 1 309 ? -0.895 6.048 10.569 1.00 91.94 309 CYS A N 1
ATOM 2129 C CA . CYS A 1 309 ? -1.775 7.063 10.017 1.00 91.94 309 CYS A CA 1
ATOM 2130 C C . CYS A 1 309 ? -1.719 6.942 8.508 1.00 91.94 309 CYS A C 1
ATOM 2132 O O . CYS A 1 309 ? -0.660 7.136 7.928 1.00 91.94 309 CYS A O 1
ATOM 2134 N N . GLY A 1 310 ? -2.822 6.521 7.897 1.00 89.69 310 GLY A N 1
ATOM 2135 C CA . GLY A 1 310 ? -2.844 6.023 6.531 1.00 89.69 310 GLY A CA 1
ATOM 2136 C C . GLY A 1 310 ? -2.388 7.055 5.512 1.00 89.69 310 GLY A C 1
ATOM 2137 O O . GLY A 1 310 ? -2.702 8.242 5.606 1.00 89.69 310 GLY A O 1
ATOM 2138 N N . LEU A 1 311 ? -1.650 6.588 4.512 1.00 90.44 311 LEU A N 1
ATOM 2139 C CA . LEU A 1 311 ? -1.266 7.396 3.363 1.00 90.44 311 LEU A CA 1
ATOM 2140 C C . LEU A 1 311 ? -2.464 7.535 2.419 1.00 90.44 311 LEU A C 1
ATOM 2142 O O . LEU A 1 311 ? -3.079 6.533 2.058 1.00 90.44 311 LEU A O 1
ATOM 2146 N N . SER A 1 312 ? -2.771 8.754 1.977 1.00 87.12 312 SER A N 1
ATOM 2147 C CA . SER A 1 312 ? -3.750 8.985 0.910 1.00 87.12 312 SER A CA 1
ATOM 2148 C C . SER A 1 312 ? -3.209 8.463 -0.424 1.00 87.12 312 SER A C 1
ATOM 2150 O O . SER A 1 312 ? -2.232 8.990 -0.955 1.00 87.12 312 SER A O 1
ATOM 2152 N N . VAL A 1 313 ? -3.852 7.437 -0.974 1.00 80.12 313 VAL A N 1
ATOM 2153 C CA . VAL A 1 313 ? -3.509 6.794 -2.246 1.00 80.12 313 VAL A CA 1
ATOM 2154 C C . VAL A 1 313 ? -4.602 7.103 -3.272 1.00 80.12 313 VAL A C 1
ATOM 2156 O O . VAL A 1 313 ? -5.776 6.886 -2.973 1.00 80.12 313 VAL A O 1
ATOM 2159 N N . PRO A 1 314 ? -4.267 7.587 -4.480 1.00 74.19 314 PRO A N 1
ATOM 2160 C CA . PRO A 1 314 ? -5.260 7.808 -5.527 1.00 74.19 314 PRO A CA 1
ATOM 2161 C C . PRO A 1 314 ? -5.884 6.480 -5.991 1.00 74.19 314 PRO A C 1
ATOM 2163 O O . PRO A 1 314 ? -5.164 5.519 -6.254 1.00 74.19 314 PRO A O 1
ATOM 2166 N N . GLN A 1 315 ? -7.213 6.446 -6.126 1.00 72.19 315 GLN A N 1
ATOM 2167 C CA . GLN A 1 315 ? -7.967 5.374 -6.791 1.00 72.19 315 GLN A CA 1
ATOM 2168 C C . GLN A 1 315 ? -8.820 5.950 -7.921 1.00 72.19 315 GLN A C 1
ATOM 2170 O O . GLN A 1 315 ? -9.098 7.152 -7.951 1.00 72.19 315 GLN A O 1
ATOM 2175 N N . ALA A 1 316 ? -9.309 5.074 -8.803 1.00 63.78 316 ALA A N 1
ATOM 2176 C CA . ALA A 1 316 ? -10.280 5.436 -9.837 1.00 63.78 316 ALA A CA 1
ATOM 2177 C C . ALA A 1 316 ? -11.545 6.102 -9.256 1.00 63.78 316 ALA A C 1
ATOM 2179 O O . ALA A 1 316 ? -12.138 6.966 -9.894 1.00 63.78 316 ALA A O 1
ATOM 2180 N N . THR A 1 317 ? -11.929 5.737 -8.030 1.00 64.69 317 THR A N 1
ATOM 2181 C CA . THR A 1 317 ? -13.100 6.266 -7.312 1.00 64.69 317 THR A CA 1
ATOM 2182 C C . THR A 1 317 ? -12.779 7.435 -6.369 1.00 64.69 317 THR A C 1
ATOM 2184 O O . THR A 1 317 ? -13.642 7.837 -5.595 1.00 64.69 317 THR A O 1
ATOM 2187 N N . GLY A 1 318 ? -11.554 7.972 -6.401 1.00 70.38 318 GLY A N 1
ATOM 2188 C CA . GLY A 1 318 ? -11.069 9.024 -5.496 1.00 70.38 318 GLY A CA 1
ATOM 2189 C C . GLY A 1 318 ? -9.981 8.537 -4.525 1.00 70.38 318 GLY A C 1
ATOM 2190 O O . GLY A 1 318 ? -9.743 7.342 -4.408 1.00 70.38 318 GLY A O 1
ATOM 2191 N N . PRO A 1 319 ? -9.250 9.434 -3.845 1.00 76.56 319 PRO A N 1
ATOM 2192 C CA . PRO A 1 319 ? -8.191 9.038 -2.937 1.00 76.56 319 PRO A CA 1
ATOM 2193 C C . PRO A 1 319 ? -8.749 8.346 -1.690 1.00 76.56 319 PRO A C 1
ATOM 2195 O O . PRO A 1 319 ? -9.694 8.824 -1.060 1.00 76.56 319 PRO A O 1
ATOM 2198 N N . VAL A 1 320 ? -8.110 7.237 -1.334 1.00 80.50 320 VAL A N 1
ATOM 2199 C CA . VAL A 1 320 ? -8.408 6.383 -0.180 1.00 80.50 320 VAL A CA 1
ATOM 2200 C C . VAL A 1 320 ? -7.206 6.398 0.756 1.00 80.50 320 VAL A C 1
ATOM 2202 O O . VAL A 1 320 ? -6.072 6.355 0.280 1.00 80.50 320 VAL A O 1
ATOM 2205 N N . ARG A 1 321 ? -7.406 6.444 2.078 1.00 87.12 321 ARG A N 1
ATOM 2206 C CA . ARG A 1 321 ? -6.284 6.348 3.024 1.00 87.12 321 ARG A CA 1
ATOM 2207 C C . ARG A 1 321 ? -6.008 4.891 3.329 1.00 87.12 321 ARG A C 1
ATOM 2209 O O . ARG A 1 321 ? -6.878 4.196 3.835 1.00 87.12 321 ARG A O 1
ATOM 2216 N N . ILE A 1 322 ? -4.796 4.425 3.065 1.00 89.38 322 ILE A N 1
ATOM 2217 C CA . ILE A 1 322 ? -4.398 3.044 3.347 1.00 89.38 322 ILE A CA 1
ATOM 2218 C C . ILE A 1 322 ? -3.279 3.072 4.383 1.00 89.38 322 ILE A C 1
ATOM 2220 O O . ILE A 1 322 ? -2.224 3.665 4.158 1.00 89.38 322 ILE A O 1
ATOM 2224 N N . ALA A 1 323 ? -3.520 2.443 5.533 1.00 92.81 323 ALA A N 1
ATOM 2225 C CA . ALA A 1 323 ? -2.531 2.313 6.601 1.00 92.81 323 ALA A CA 1
ATOM 2226 C C . ALA A 1 323 ? -1.720 1.025 6.447 1.00 92.81 323 ALA A C 1
ATOM 2228 O O . ALA A 1 323 ? -0.494 1.041 6.565 1.00 92.81 323 ALA A O 1
ATOM 2229 N N . VAL A 1 324 ? -2.395 -0.085 6.141 1.00 93.88 324 VAL A N 1
ATOM 2230 C CA . VAL A 1 324 ? -1.762 -1.397 5.976 1.00 93.88 324 VAL A CA 1
ATOM 2231 C C . VAL A 1 324 ? -2.289 -2.067 4.714 1.00 93.88 324 VAL A C 1
ATOM 2233 O O . VAL A 1 324 ? -3.499 -2.116 4.496 1.00 93.88 324 VAL A O 1
ATOM 2236 N N . TYR A 1 325 ? -1.376 -2.595 3.902 1.00 93.00 325 TYR A N 1
ATOM 2237 C CA . TYR A 1 325 ? -1.682 -3.205 2.614 1.00 93.00 325 TYR A CA 1
ATOM 2238 C C . TYR A 1 325 ? -0.974 -4.556 2.428 1.00 93.00 325 TYR A C 1
ATOM 2240 O O . TYR A 1 325 ? 0.235 -4.674 2.626 1.00 93.00 325 TYR A O 1
ATOM 2248 N N . GLY A 1 326 ? -1.723 -5.575 2.013 1.00 91.31 326 GLY A N 1
ATOM 2249 C CA . GLY A 1 326 ? -1.242 -6.917 1.687 1.00 91.31 326 GLY A CA 1
ATOM 2250 C C . GLY A 1 326 ? -1.556 -7.251 0.228 1.00 91.31 326 GLY A C 1
ATOM 2251 O O . GLY A 1 326 ? -2.730 -7.427 -0.100 1.00 91.31 326 GLY A O 1
ATOM 2252 N N . PRO A 1 327 ? -0.550 -7.361 -0.656 1.00 87.12 327 PRO A N 1
ATOM 2253 C CA . PRO A 1 327 ? -0.782 -7.651 -2.064 1.00 87.12 327 PRO A CA 1
ATOM 2254 C C . PRO A 1 327 ? -1.382 -9.040 -2.280 1.00 87.12 327 PRO A C 1
ATOM 2256 O O . PRO A 1 327 ? -0.892 -10.038 -1.743 1.00 87.12 327 PRO A O 1
ATOM 2259 N N . THR A 1 328 ? -2.403 -9.123 -3.132 1.00 84.19 328 THR A N 1
ATOM 2260 C CA . THR A 1 328 ? -3.029 -10.393 -3.531 1.00 84.19 328 THR A CA 1
ATOM 2261 C C . THR A 1 328 ? -2.190 -11.170 -4.541 1.00 84.19 328 THR A C 1
ATOM 2263 O O . THR A 1 328 ? -2.182 -12.403 -4.506 1.00 84.19 328 THR A O 1
ATOM 2266 N N . SER A 1 329 ? -1.453 -10.462 -5.393 1.00 82.88 329 SER A N 1
ATOM 2267 C CA . SER A 1 329 ? -0.541 -10.986 -6.411 1.00 82.88 329 SER A CA 1
ATOM 2268 C C . SER A 1 329 ? 0.808 -10.274 -6.352 1.00 82.88 329 SER A C 1
ATOM 2270 O O . SER A 1 329 ? 0.915 -9.189 -5.783 1.00 82.88 329 SER A O 1
ATOM 2272 N N . ASP A 1 330 ? 1.829 -10.870 -6.970 1.00 81.75 330 ASP A N 1
ATOM 2273 C CA . ASP A 1 330 ? 3.132 -10.225 -7.105 1.00 81.75 330 ASP A CA 1
ATOM 2274 C C . ASP A 1 330 ? 2.968 -8.901 -7.851 1.00 81.75 330 ASP A C 1
ATOM 2276 O O . ASP A 1 330 ? 2.427 -8.862 -8.960 1.00 81.75 330 ASP A O 1
ATOM 2280 N N . LEU A 1 331 ? 3.477 -7.822 -7.268 1.00 78.00 331 LEU A N 1
ATOM 2281 C CA . LEU A 1 331 ? 3.528 -6.528 -7.932 1.00 78.00 331 LEU A CA 1
ATOM 2282 C C . LEU A 1 331 ? 4.927 -6.376 -8.501 1.00 78.00 331 LEU A C 1
ATOM 2284 O O . LEU A 1 331 ? 5.889 -6.119 -7.774 1.00 78.00 331 LEU A O 1
ATOM 2288 N N . ALA A 1 332 ? 5.048 -6.587 -9.805 1.00 72.00 332 ALA A N 1
ATOM 2289 C CA . ALA A 1 332 ? 6.297 -6.386 -10.514 1.00 72.00 332 ALA A CA 1
ATOM 2290 C C . ALA A 1 332 ? 6.324 -4.972 -11.093 1.00 72.00 332 ALA A C 1
ATOM 2292 O O . ALA A 1 332 ? 5.552 -4.643 -11.993 1.00 72.00 332 ALA A O 1
ATOM 2293 N N . ALA A 1 333 ? 7.256 -4.151 -10.615 1.00 66.94 333 ALA A N 1
ATOM 2294 C CA . ALA A 1 333 ? 7.608 -2.934 -11.326 1.00 66.94 333 ALA A CA 1
ATOM 2295 C C . ALA A 1 333 ? 8.325 -3.345 -12.611 1.00 66.94 333 ALA A C 1
ATOM 2297 O O . ALA A 1 333 ? 9.397 -3.942 -12.545 1.00 66.94 333 ALA A O 1
ATOM 2298 N N . THR A 1 334 ? 7.766 -3.068 -13.783 1.00 70.38 334 THR A N 1
ATOM 2299 C CA . THR A 1 334 ? 8.534 -3.253 -15.018 1.00 70.38 334 THR A CA 1
ATOM 2300 C C . THR A 1 334 ? 9.419 -2.032 -15.195 1.00 70.38 334 THR A C 1
ATOM 2302 O O . THR A 1 334 ? 8.918 -0.933 -15.417 1.00 70.38 334 THR A O 1
ATOM 2305 N N . VAL A 1 335 ? 10.735 -2.206 -15.071 1.00 73.56 335 VAL A N 1
ATOM 2306 C CA . VAL A 1 335 ? 11.683 -1.129 -15.358 1.00 73.56 335 VAL A CA 1
ATOM 2307 C C . VAL A 1 335 ? 12.037 -1.222 -16.829 1.00 73.56 335 VAL A C 1
ATOM 2309 O O . VAL A 1 335 ? 12.667 -2.192 -17.259 1.00 73.56 335 VAL A O 1
ATOM 2312 N N . SER A 1 336 ? 11.634 -0.214 -17.593 1.00 81.69 336 SER A N 1
ATOM 2313 C CA . SER A 1 336 ? 12.020 -0.072 -18.990 1.00 81.69 336 SER A CA 1
ATOM 2314 C C . SER A 1 336 ? 12.705 1.256 -19.238 1.00 81.69 336 SER A C 1
ATOM 2316 O O . SER A 1 336 ? 12.280 2.276 -18.703 1.00 81.69 336 SER A O 1
ATOM 2318 N N . ASP A 1 337 ? 13.724 1.245 -20.085 1.00 84.50 337 ASP A N 1
ATOM 2319 C CA . ASP A 1 337 ? 14.371 2.458 -20.573 1.00 84.50 337 ASP A CA 1
ATOM 2320 C C . ASP A 1 337 ? 14.813 2.261 -22.025 1.00 84.50 337 ASP A C 1
ATOM 2322 O O . ASP A 1 337 ? 14.943 1.129 -22.514 1.00 84.50 337 ASP A O 1
ATOM 2326 N N . THR A 1 338 ? 15.040 3.376 -22.712 1.00 86.69 338 THR A N 1
ATOM 2327 C CA . THR A 1 338 ? 15.616 3.406 -24.055 1.00 86.69 338 THR A CA 1
ATOM 2328 C C . THR A 1 338 ? 17.003 4.024 -23.987 1.00 86.69 338 THR A C 1
ATOM 2330 O O . THR A 1 338 ? 17.184 5.200 -23.685 1.00 86.69 338 THR A O 1
ATOM 2333 N N . LEU A 1 339 ? 17.996 3.209 -24.302 1.00 84.50 339 LEU A N 1
ATOM 2334 C CA . LEU A 1 339 ? 19.386 3.589 -24.436 1.00 84.50 339 LEU A CA 1
ATOM 2335 C C . LEU A 1 339 ? 19.613 4.200 -25.819 1.00 84.50 339 LEU A C 1
ATOM 2337 O O . LEU A 1 339 ? 19.481 3.529 -26.849 1.00 84.50 339 LEU A O 1
ATOM 2341 N N . VAL A 1 340 ? 20.001 5.473 -25.828 1.00 81.94 340 VAL A N 1
ATOM 2342 C CA . VAL A 1 340 ? 20.298 6.221 -27.053 1.00 81.94 340 VAL A CA 1
ATOM 2343 C C . VAL A 1 340 ? 21.806 6.491 -27.128 1.00 81.94 340 VAL A C 1
ATOM 2345 O O . VAL A 1 340 ? 22.432 6.791 -26.104 1.00 81.94 340 VAL A O 1
ATOM 2348 N N . PRO A 1 341 ? 22.435 6.387 -28.313 1.00 82.62 341 PRO A N 1
ATOM 2349 C CA . PRO A 1 341 ? 23.831 6.776 -28.488 1.00 82.62 341 PRO A CA 1
ATOM 2350 C C . PRO A 1 341 ? 24.066 8.253 -28.143 1.00 82.62 341 PRO A C 1
ATOM 2352 O O . PRO A 1 341 ? 23.441 9.142 -28.719 1.00 82.62 341 PRO A O 1
ATOM 2355 N N . THR A 1 342 ? 25.006 8.539 -27.237 1.00 81.31 342 THR A N 1
ATOM 2356 C CA . THR A 1 342 ? 25.350 9.929 -26.859 1.00 81.31 342 THR A CA 1
ATOM 2357 C C . THR A 1 342 ? 26.245 10.611 -27.890 1.00 81.31 342 THR A C 1
ATOM 2359 O O . THR A 1 342 ? 26.081 11.798 -28.178 1.00 81.31 342 THR A O 1
ATOM 2362 N N . ALA A 1 343 ? 27.141 9.845 -28.512 1.00 81.44 343 ALA A N 1
ATOM 2363 C CA . ALA A 1 343 ? 28.084 10.304 -29.524 1.00 81.44 343 ALA A CA 1
ATOM 2364 C C . ALA A 1 343 ? 27.753 9.731 -30.907 1.00 81.44 343 ALA A C 1
ATOM 2366 O O . ALA A 1 343 ? 27.085 8.702 -31.028 1.00 81.44 343 ALA A O 1
ATOM 2367 N N . ASN A 1 344 ? 28.262 10.388 -31.952 1.00 83.38 344 ASN A N 1
ATOM 2368 C CA . ASN A 1 344 ? 28.178 9.863 -33.312 1.00 83.38 344 ASN A CA 1
ATOM 2369 C C . ASN A 1 344 ? 28.902 8.511 -33.392 1.00 83.38 344 ASN A C 1
ATOM 2371 O O . ASN A 1 344 ? 29.986 8.368 -32.812 1.00 83.38 344 ASN A O 1
ATOM 2375 N N . PRO A 1 345 ? 28.335 7.520 -34.096 1.00 81.25 345 PRO A N 1
ATOM 2376 C CA . PRO A 1 345 ? 29.010 6.251 -34.274 1.00 81.25 345 PRO A CA 1
ATOM 2377 C C . PRO A 1 345 ? 30.271 6.436 -35.130 1.00 81.25 345 PRO A C 1
ATOM 2379 O O . PRO A 1 345 ? 30.323 7.283 -36.025 1.00 81.25 345 PRO A O 1
ATOM 2382 N N . SER A 1 346 ? 31.303 5.647 -34.845 1.00 79.81 346 SER A N 1
ATOM 2383 C CA . SER A 1 346 ? 32.576 5.673 -35.561 1.00 79.81 346 SER A CA 1
ATOM 2384 C C . SER A 1 346 ? 32.681 4.512 -36.554 1.00 79.81 346 SER A C 1
ATOM 2386 O O . SER A 1 346 ? 32.262 3.382 -36.285 1.00 79.81 346 SER A O 1
ATOM 2388 N N . GLY A 1 347 ? 33.249 4.796 -37.729 1.00 73.25 347 GLY A N 1
ATOM 2389 C CA . GLY A 1 347 ? 33.502 3.815 -38.784 1.00 73.25 347 GLY A CA 1
ATOM 2390 C C . GLY A 1 347 ? 34.047 4.487 -40.043 1.00 73.25 347 GLY A C 1
ATOM 2391 O O . GLY A 1 347 ? 33.375 5.319 -40.642 1.00 73.25 347 GLY A O 1
ATOM 2392 N N . SER A 1 348 ? 35.259 4.123 -40.466 1.00 61.59 348 SER A N 1
ATOM 2393 C CA . SER A 1 348 ? 36.032 4.826 -41.506 1.00 61.59 348 SER A CA 1
ATOM 2394 C C . SER A 1 348 ? 35.508 4.681 -42.943 1.00 61.59 348 SER A C 1
ATOM 2396 O O . SER A 1 348 ? 36.197 5.053 -43.886 1.00 61.59 348 SER A O 1
ATOM 2398 N N . SER A 1 349 ? 34.313 4.127 -43.157 1.00 79.19 349 SER A N 1
ATOM 2399 C CA . SER A 1 349 ? 33.716 4.038 -44.502 1.00 79.19 349 SER A CA 1
ATOM 2400 C C . SER A 1 349 ? 32.189 4.198 -44.538 1.00 79.19 349 SER A C 1
ATOM 2402 O O . SER A 1 349 ? 31.560 3.908 -45.552 1.00 79.19 349 SER A O 1
ATOM 2404 N N . TRP A 1 350 ? 31.588 4.702 -43.454 1.00 80.31 350 TRP A N 1
ATOM 2405 C CA . TRP A 1 350 ? 30.189 5.139 -43.450 1.00 80.31 350 TRP A CA 1
ATOM 2406 C C . TRP A 1 350 ? 30.112 6.617 -43.838 1.00 80.31 350 TRP A C 1
ATOM 2408 O O . TRP A 1 350 ? 30.735 7.464 -43.199 1.00 80.31 350 TRP A O 1
ATOM 2418 N N . SER A 1 351 ? 29.331 6.939 -44.866 1.00 83.88 351 SER A N 1
ATOM 2419 C CA . SER A 1 351 ? 28.960 8.325 -45.167 1.00 83.88 351 SER A CA 1
ATOM 2420 C C . SER A 1 351 ? 27.995 8.846 -44.104 1.00 83.88 351 SER A C 1
ATOM 2422 O O . SER A 1 351 ? 27.072 8.135 -43.700 1.00 83.88 351 SER A O 1
ATOM 2424 N N . SER A 1 352 ? 28.233 10.075 -43.635 1.00 85.00 352 SER A N 1
ATOM 2425 C CA . SER A 1 352 ? 27.382 10.774 -42.665 1.00 85.00 352 SER A CA 1
ATOM 2426 C C . SER A 1 352 ? 26.987 9.905 -41.466 1.00 85.00 352 SER A C 1
ATOM 2428 O O . SER A 1 352 ? 25.815 9.830 -41.117 1.00 85.00 352 SER A O 1
ATOM 2430 N N . ALA A 1 353 ? 27.955 9.239 -40.823 1.00 81.56 353 ALA A N 1
ATOM 2431 C CA . ALA A 1 353 ? 27.708 8.308 -39.713 1.00 81.56 353 ALA A CA 1
ATOM 2432 C C . ALA A 1 353 ? 26.835 8.898 -38.580 1.00 81.56 353 ALA A C 1
ATOM 2434 O O . ALA A 1 353 ? 26.115 8.162 -37.914 1.00 81.56 353 ALA A O 1
ATOM 2435 N N . ALA A 1 354 ? 26.830 10.226 -38.407 1.00 82.50 354 ALA A N 1
ATOM 2436 C CA . ALA A 1 354 ? 25.924 10.940 -37.504 1.00 82.50 354 ALA A CA 1
ATOM 2437 C C . ALA A 1 354 ? 24.429 10.649 -37.762 1.00 82.50 354 ALA A C 1
ATOM 2439 O O . ALA A 1 354 ? 23.653 10.600 -36.812 1.00 82.50 354 ALA A O 1
ATOM 2440 N N . ASN A 1 355 ? 24.035 10.386 -39.011 1.00 85.25 355 ASN A N 1
ATOM 2441 C CA . ASN A 1 355 ? 22.663 10.033 -39.384 1.00 85.25 355 ASN A CA 1
ATOM 2442 C C . ASN A 1 355 ? 22.229 8.686 -38.783 1.00 85.25 355 ASN A C 1
ATOM 2444 O O . ASN A 1 355 ? 21.064 8.493 -38.484 1.00 85.25 355 ASN A O 1
ATOM 2448 N N . ALA A 1 356 ? 23.168 7.778 -38.498 1.00 81.25 356 ALA A N 1
ATOM 2449 C CA . ALA A 1 356 ? 22.862 6.505 -37.848 1.00 81.25 356 ALA A CA 1
ATOM 2450 C C . ALA A 1 356 ? 22.693 6.612 -36.322 1.00 81.25 356 ALA A C 1
ATOM 2452 O O . ALA A 1 356 ? 22.571 5.578 -35.666 1.00 81.25 356 ALA A O 1
ATOM 2453 N N . LYS A 1 357 ? 22.724 7.817 -35.732 1.00 82.38 357 LYS A N 1
ATOM 2454 C CA . LYS A 1 357 ? 22.635 8.026 -34.275 1.00 82.38 357 LYS A CA 1
ATOM 2455 C C . LYS A 1 357 ? 21.229 7.786 -33.716 1.00 82.38 357 LYS A C 1
ATOM 2457 O O . LYS A 1 357 ? 21.104 7.259 -32.617 1.00 82.38 357 LYS A O 1
ATOM 2462 N N . THR A 1 358 ? 20.191 8.177 -34.449 1.00 82.69 358 THR A N 1
ATOM 2463 C CA . THR A 1 358 ? 18.785 8.135 -34.013 1.00 82.69 358 THR A CA 1
ATOM 2464 C C . THR A 1 358 ? 17.901 7.783 -35.193 1.00 82.69 358 THR A C 1
ATOM 2466 O O . THR A 1 358 ? 18.187 8.235 -36.293 1.00 82.69 358 THR A O 1
ATOM 2469 N N . ILE A 1 359 ? 16.821 7.040 -34.956 1.00 84.50 359 ILE A N 1
ATOM 2470 C CA . ILE A 1 359 ? 15.843 6.718 -35.999 1.00 84.50 359 ILE A CA 1
ATOM 2471 C C . ILE A 1 359 ? 15.051 7.986 -36.324 1.00 84.50 359 ILE A C 1
ATOM 2473 O O . ILE A 1 359 ? 14.261 8.440 -35.493 1.00 84.50 359 ILE A O 1
ATOM 2477 N N . ASN A 1 360 ? 15.306 8.599 -37.481 1.00 85.50 360 ASN A N 1
ATOM 2478 C CA . ASN A 1 360 ? 14.701 9.885 -37.849 1.00 85.50 360 ASN A CA 1
ATOM 2479 C C . ASN A 1 360 ? 14.469 10.073 -39.360 1.00 85.50 360 ASN A C 1
ATOM 2481 O O . ASN A 1 360 ? 14.098 11.170 -39.783 1.00 85.50 360 ASN A O 1
ATOM 2485 N N . GLY A 1 361 ? 14.681 9.037 -40.172 1.00 84.62 361 GLY A N 1
ATOM 2486 C CA . GLY A 1 361 ? 14.557 9.090 -41.627 1.00 84.62 361 GLY A CA 1
ATOM 2487 C C . GLY A 1 361 ? 15.833 9.539 -42.345 1.00 84.62 361 GLY A C 1
ATOM 2488 O O . GLY A 1 361 ? 15.869 9.525 -43.579 1.00 84.62 361 GLY A O 1
ATOM 2489 N N . LEU A 1 362 ? 16.888 9.933 -41.621 1.00 86.81 362 LEU A N 1
ATOM 2490 C CA . LEU A 1 362 ? 18.184 10.282 -42.201 1.00 86.81 362 LEU A CA 1
ATOM 2491 C C . LEU A 1 362 ? 19.088 9.051 -42.230 1.00 86.81 362 LEU A C 1
ATOM 2493 O O . LEU A 1 362 ? 19.376 8.421 -41.221 1.00 86.81 362 LEU A O 1
ATOM 2497 N N . VAL A 1 363 ? 19.620 8.741 -43.408 1.00 85.25 363 VAL A N 1
ATOM 2498 C CA . VAL A 1 363 ? 20.348 7.489 -43.629 1.00 85.25 363 VAL A CA 1
ATOM 2499 C C . VAL A 1 363 ? 21.858 7.722 -43.611 1.00 85.25 363 VAL A C 1
ATOM 2501 O O . VAL A 1 363 ? 22.372 8.589 -44.323 1.00 85.25 363 VAL A O 1
ATOM 2504 N N . ALA A 1 364 ? 22.588 6.915 -42.843 1.00 84.25 364 ALA A N 1
ATOM 2505 C CA . ALA A 1 364 ? 24.018 6.697 -43.036 1.00 84.25 364 ALA A CA 1
ATOM 2506 C C . ALA A 1 364 ? 24.221 5.567 -44.048 1.00 84.25 364 ALA A C 1
ATOM 2508 O O . ALA A 1 364 ? 23.602 4.504 -43.947 1.00 84.25 364 ALA A O 1
ATOM 2509 N N . THR A 1 365 ? 25.095 5.782 -45.028 1.00 84.88 365 THR A N 1
ATOM 2510 C CA . THR A 1 365 ? 25.277 4.834 -46.133 1.00 84.88 365 THR A CA 1
ATOM 2511 C C . THR A 1 365 ? 26.701 4.298 -46.162 1.00 84.88 365 THR A C 1
ATOM 2513 O O . THR A 1 365 ? 27.659 5.071 -46.145 1.00 84.88 365 THR A O 1
ATOM 2516 N N . TYR A 1 366 ? 26.847 2.980 -46.239 1.00 80.62 366 TYR A N 1
ATOM 2517 C CA . TYR A 1 366 ? 28.123 2.286 -46.360 1.00 80.62 366 TYR A CA 1
ATOM 2518 C C . TYR A 1 366 ? 28.227 1.573 -47.701 1.00 80.62 366 TYR A C 1
ATOM 2520 O O . TYR A 1 366 ? 27.344 0.788 -48.046 1.00 80.62 366 TYR A O 1
ATOM 2528 N N . SER A 1 367 ? 29.337 1.780 -48.411 1.00 80.19 367 SER A N 1
ATOM 2529 C CA . SER A 1 367 ? 29.645 1.060 -49.649 1.00 80.19 367 SER A CA 1
ATOM 2530 C C . SER A 1 367 ? 30.741 0.018 -49.404 1.00 80.19 367 SER A C 1
ATOM 2532 O O . SER A 1 367 ? 31.891 0.376 -49.150 1.00 80.19 367 SER A O 1
ATOM 2534 N N . LEU A 1 368 ? 30.413 -1.279 -49.479 1.00 71.25 368 LEU A N 1
ATOM 2535 C CA . LEU A 1 368 ? 31.401 -2.363 -49.400 1.00 71.25 368 LEU A CA 1
ATOM 2536 C C . LEU A 1 368 ? 32.209 -2.408 -50.695 1.00 71.25 368 LEU A C 1
ATOM 2538 O O . LEU A 1 368 ? 31.654 -2.600 -51.776 1.00 71.25 368 LEU A O 1
ATOM 2542 N N . ALA A 1 369 ? 33.530 -2.260 -50.566 1.00 68.69 369 ALA A N 1
ATOM 2543 C CA . ALA A 1 369 ? 34.468 -2.509 -51.652 1.00 68.69 369 ALA A CA 1
ATOM 2544 C C . ALA A 1 369 ? 34.459 -3.995 -52.052 1.00 68.69 369 ALA A C 1
ATOM 2546 O O . ALA A 1 369 ? 34.250 -4.866 -51.207 1.00 68.69 369 ALA A O 1
ATOM 2547 N N . LYS A 1 370 ? 34.774 -4.268 -53.327 1.00 64.56 370 LYS A N 1
ATOM 2548 C CA . LYS A 1 370 ? 34.652 -5.565 -54.027 1.00 64.56 370 LYS A CA 1
ATOM 2549 C C . LYS A 1 370 ? 35.253 -6.788 -53.301 1.00 64.56 370 LYS A C 1
ATOM 2551 O O . LYS A 1 370 ? 34.844 -7.901 -53.579 1.00 64.56 370 LYS A O 1
ATOM 2556 N N . ASN A 1 371 ? 36.149 -6.600 -52.329 1.00 64.38 371 ASN A N 1
ATOM 2557 C CA . ASN A 1 371 ? 36.840 -7.686 -51.618 1.00 64.38 371 ASN A CA 1
ATOM 2558 C C . ASN A 1 371 ? 36.600 -7.711 -50.095 1.00 64.38 371 ASN A C 1
ATOM 2560 O O . ASN A 1 371 ? 37.323 -8.402 -49.378 1.00 64.38 371 ASN A O 1
ATOM 2564 N N . ARG A 1 372 ? 35.633 -6.952 -49.562 1.00 66.50 372 ARG A N 1
ATOM 2565 C CA . ARG A 1 372 ? 35.290 -6.994 -48.129 1.00 66.50 372 ARG A CA 1
ATOM 2566 C C . ARG A 1 372 ? 33.962 -7.702 -47.914 1.00 66.50 372 ARG A C 1
ATOM 2568 O O . ARG A 1 372 ? 32.942 -7.281 -48.443 1.00 66.50 372 ARG A O 1
ATOM 2575 N N . THR A 1 373 ? 33.978 -8.747 -47.093 1.00 69.75 373 THR A N 1
ATOM 2576 C CA . THR A 1 373 ? 32.787 -9.544 -46.767 1.00 69.75 373 THR A CA 1
ATOM 2577 C C . THR A 1 373 ? 32.015 -9.000 -45.569 1.00 69.75 373 THR A C 1
ATOM 2579 O O . THR A 1 373 ? 30.822 -9.273 -45.458 1.00 69.75 373 THR A O 1
ATOM 2582 N N . SER A 1 374 ? 32.647 -8.193 -44.708 1.00 79.75 374 SER A N 1
ATOM 2583 C CA . SER A 1 374 ? 32.007 -7.587 -43.539 1.00 79.75 374 SER A CA 1
ATOM 2584 C C . SER A 1 374 ? 32.573 -6.209 -43.189 1.00 79.75 374 SER A C 1
ATOM 2586 O O . SER A 1 374 ? 33.719 -5.890 -43.511 1.00 79.75 374 SER A O 1
ATOM 2588 N N . ASN A 1 375 ? 31.759 -5.384 -42.523 1.00 79.38 375 ASN A N 1
ATOM 2589 C CA . ASN A 1 375 ? 32.188 -4.128 -41.903 1.00 79.38 375 ASN A CA 1
ATOM 2590 C C . ASN A 1 375 ? 31.436 -3.877 -40.600 1.00 79.38 375 ASN A C 1
ATOM 2592 O O . ASN A 1 375 ? 30.311 -4.349 -40.430 1.00 79.38 375 ASN A O 1
ATOM 2596 N N . THR A 1 376 ? 32.060 -3.100 -39.715 1.00 82.12 376 THR A N 1
ATOM 2597 C CA . THR A 1 376 ? 31.539 -2.812 -38.378 1.00 82.12 376 THR A CA 1
ATOM 2598 C C . THR A 1 376 ? 31.340 -1.314 -38.180 1.00 82.12 376 THR A C 1
ATOM 2600 O O . THR A 1 376 ? 32.256 -0.529 -38.426 1.00 82.12 376 THR A O 1
ATOM 2603 N N . LEU A 1 377 ? 30.156 -0.925 -37.709 1.00 78.62 377 LEU A N 1
ATOM 2604 C CA . LEU A 1 377 ? 29.880 0.404 -37.163 1.00 78.62 377 LEU A CA 1
ATOM 2605 C C . LEU A 1 377 ? 29.895 0.313 -35.634 1.00 78.62 377 LEU A C 1
ATOM 2607 O O . LEU A 1 377 ? 29.246 -0.573 -35.071 1.00 78.62 377 LEU A O 1
ATOM 2611 N N . THR A 1 378 ? 30.638 1.201 -34.970 1.00 82.94 378 THR A N 1
ATOM 2612 C CA . THR A 1 378 ? 30.724 1.221 -33.503 1.00 82.94 378 THR A CA 1
ATOM 2613 C C . THR A 1 378 ? 29.965 2.412 -32.943 1.00 82.94 378 THR A C 1
ATOM 2615 O O . THR A 1 378 ? 30.352 3.559 -33.151 1.00 82.94 378 THR A O 1
ATOM 2618 N N . TYR A 1 379 ? 28.909 2.146 -32.187 1.00 79.62 379 TYR A N 1
ATOM 2619 C CA . TYR A 1 379 ? 28.210 3.163 -31.415 1.00 79.62 379 TYR A CA 1
ATOM 2620 C C . TYR A 1 379 ? 29.004 3.508 -30.155 1.00 79.62 379 TYR A C 1
ATOM 2622 O O . TYR A 1 379 ? 29.491 2.613 -29.456 1.00 79.62 379 TYR A O 1
ATOM 2630 N N . GLY A 1 380 ? 29.145 4.812 -29.890 1.00 73.50 380 GLY A N 1
ATOM 2631 C CA . GLY A 1 380 ? 29.757 5.336 -28.668 1.00 73.50 380 GLY A CA 1
ATOM 2632 C C . GLY A 1 380 ? 28.927 5.030 -27.419 1.00 73.50 380 GLY A C 1
ATOM 2633 O O . GLY A 1 380 ? 27.981 4.249 -27.472 1.00 73.50 380 GLY A O 1
ATOM 2634 N N . ALA A 1 381 ? 29.281 5.659 -26.296 1.00 79.19 381 ALA A N 1
ATOM 2635 C CA . ALA A 1 381 ? 28.587 5.463 -25.027 1.00 79.19 381 ALA A CA 1
ATOM 2636 C C . ALA A 1 381 ? 27.067 5.633 -25.192 1.00 79.19 381 ALA A C 1
ATOM 2638 O O . ALA A 1 381 ? 26.593 6.696 -25.598 1.00 79.19 381 ALA A O 1
ATOM 2639 N N . LEU A 1 382 ? 26.304 4.590 -24.889 1.00 75.81 382 LEU A N 1
ATOM 2640 C CA . LEU A 1 382 ? 24.859 4.710 -24.726 1.00 75.81 382 LEU A CA 1
ATOM 2641 C C . LEU A 1 382 ? 24.546 5.288 -23.344 1.00 75.81 382 LEU A C 1
ATOM 2643 O O . LEU A 1 382 ? 25.163 4.871 -22.359 1.00 75.81 382 LEU A O 1
ATOM 2647 N N . SER A 1 383 ? 23.568 6.188 -23.265 1.00 73.62 383 SER A N 1
ATOM 2648 C CA . SER A 1 383 ? 23.006 6.656 -21.994 1.00 73.62 383 SER A CA 1
ATOM 2649 C C . SER A 1 383 ? 21.504 6.414 -21.955 1.00 73.62 383 SER A C 1
ATOM 2651 O O . SER A 1 383 ? 20.817 6.624 -22.956 1.00 73.62 383 SER A O 1
ATOM 2653 N N . GLY A 1 384 ? 21.023 5.999 -20.788 1.00 75.25 384 GLY A N 1
ATOM 2654 C CA . GLY A 1 384 ? 19.610 5.963 -20.429 1.00 75.25 384 GLY A CA 1
ATOM 2655 C C . GLY A 1 384 ? 19.287 7.023 -19.378 1.00 75.25 384 GLY A C 1
ATOM 2656 O O . GLY A 1 384 ? 20.192 7.652 -18.822 1.00 75.25 384 GLY A O 1
ATOM 2657 N N . THR A 1 385 ? 18.001 7.209 -19.109 1.00 72.12 385 THR A N 1
ATOM 2658 C CA . THR A 1 385 ? 17.516 8.015 -17.975 1.00 72.12 385 THR A CA 1
ATOM 2659 C C . THR A 1 385 ? 17.487 7.211 -16.673 1.00 72.12 385 THR A C 1
ATOM 2661 O O . THR A 1 385 ? 17.498 7.792 -15.588 1.00 72.12 385 THR A O 1
ATOM 2664 N N . VAL A 1 386 ? 17.508 5.879 -16.771 1.00 73.19 386 VAL A N 1
ATOM 2665 C CA . VAL A 1 386 ? 17.463 4.938 -15.654 1.00 73.19 386 VAL A CA 1
ATOM 2666 C C . VAL A 1 386 ? 18.770 4.145 -15.600 1.00 73.19 386 VAL A C 1
ATOM 2668 O O . VAL A 1 386 ? 19.327 3.738 -16.619 1.00 73.19 386 VAL A O 1
ATOM 2671 N N . ALA A 1 387 ? 19.279 3.902 -14.390 1.00 77.31 387 ALA A N 1
ATOM 2672 C CA . ALA A 1 387 ? 20.429 3.023 -14.206 1.00 77.31 387 ALA A CA 1
ATOM 2673 C C . ALA A 1 387 ? 20.100 1.602 -14.699 1.00 77.31 387 ALA A C 1
ATOM 2675 O O . ALA A 1 387 ? 19.056 1.040 -14.363 1.00 77.31 387 ALA A O 1
ATOM 2676 N N . ILE A 1 388 ? 21.0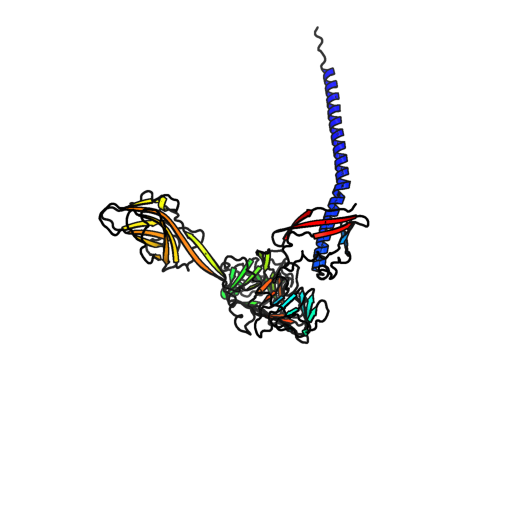06 1.010 -15.480 1.00 74.62 388 ILE A N 1
ATOM 2677 C CA . ILE A 1 388 ? 20.811 -0.330 -16.038 1.00 74.62 388 ILE A CA 1
ATOM 2678 C C . ILE A 1 388 ? 20.816 -1.360 -14.893 1.00 74.62 388 ILE A C 1
ATOM 2680 O O . ILE A 1 388 ? 21.814 -1.446 -14.171 1.00 74.62 388 ILE A O 1
ATOM 2684 N N . PRO A 1 389 ? 19.751 -2.166 -14.713 1.00 74.81 389 PRO A N 1
ATOM 2685 C CA . PRO A 1 389 ? 19.718 -3.171 -13.657 1.00 74.81 389 PRO A CA 1
ATOM 2686 C C . PRO A 1 389 ? 20.812 -4.229 -13.851 1.00 74.81 389 PRO A C 1
ATOM 2688 O O . PRO A 1 389 ? 20.958 -4.792 -14.936 1.00 74.81 389 PRO A O 1
ATOM 2691 N N . SER A 1 390 ? 21.532 -4.590 -12.785 1.00 75.81 390 SER A N 1
ATOM 2692 C CA . SER A 1 390 ? 22.542 -5.665 -12.824 1.00 75.81 390 SER A CA 1
ATOM 2693 C C . SER A 1 390 ? 21.943 -7.052 -13.124 1.00 75.81 390 SER A C 1
ATOM 2695 O O . SER A 1 390 ? 22.635 -7.967 -13.585 1.00 75.81 390 SER A O 1
ATOM 2697 N N . SER A 1 391 ? 20.636 -7.215 -12.899 1.00 73.12 391 SER A N 1
ATOM 2698 C CA . SER A 1 391 ? 19.849 -8.410 -13.217 1.00 73.12 391 SER A CA 1
ATOM 2699 C C . SER A 1 391 ? 19.421 -8.505 -14.685 1.00 73.12 391 SER A C 1
ATOM 2701 O O . SER A 1 391 ? 18.914 -9.548 -15.090 1.00 73.12 391 SER A O 1
ATOM 2703 N N . LEU A 1 392 ? 19.636 -7.469 -15.503 1.00 80.75 392 LEU A N 1
ATOM 2704 C CA . LEU A 1 392 ? 19.286 -7.473 -16.922 1.00 80.75 392 LEU A CA 1
ATOM 2705 C C . LEU A 1 392 ? 20.022 -8.608 -17.659 1.00 80.75 392 LEU A C 1
ATOM 2707 O O . LEU A 1 392 ? 21.239 -8.769 -17.530 1.00 80.75 392 LEU A O 1
ATOM 2711 N N . ARG A 1 393 ? 19.275 -9.420 -18.416 1.00 83.94 393 ARG A N 1
ATOM 2712 C CA . ARG A 1 393 ? 19.810 -10.536 -19.225 1.00 83.94 393 ARG A CA 1
ATOM 2713 C C . ARG A 1 393 ? 19.464 -10.441 -20.705 1.00 83.94 393 ARG A C 1
ATOM 2715 O O . ARG A 1 393 ? 20.061 -11.150 -21.507 1.00 83.94 393 ARG A O 1
ATOM 2722 N N . THR A 1 394 ? 18.528 -9.576 -21.076 1.00 86.56 394 THR A N 1
ATOM 2723 C CA . THR A 1 394 ? 18.019 -9.476 -22.445 1.00 86.56 394 THR A CA 1
ATOM 2724 C C . THR A 1 394 ? 17.846 -8.021 -22.850 1.00 86.56 394 THR A C 1
ATOM 2726 O O . THR A 1 394 ? 17.067 -7.307 -22.225 1.00 86.56 394 THR A O 1
ATOM 2729 N N . LEU A 1 395 ? 18.523 -7.585 -23.910 1.00 87.38 395 LEU A N 1
ATOM 2730 C CA . LEU A 1 395 ? 18.272 -6.290 -24.550 1.00 87.38 395 LEU A CA 1
ATOM 2731 C C . LEU A 1 395 ? 17.426 -6.506 -25.802 1.00 87.38 395 LEU A C 1
ATOM 2733 O O . LEU A 1 395 ? 17.642 -7.469 -26.536 1.00 87.38 395 LEU A O 1
ATOM 2737 N N . THR A 1 396 ? 16.505 -5.593 -26.074 1.00 90.31 396 THR A N 1
ATOM 2738 C CA . THR A 1 396 ? 15.834 -5.510 -27.371 1.00 90.31 396 THR A CA 1
ATOM 2739 C C . THR A 1 396 ? 16.443 -4.358 -28.147 1.00 90.31 396 THR A C 1
ATOM 2741 O O . THR A 1 396 ? 16.780 -3.322 -27.584 1.00 90.31 396 THR A O 1
ATOM 2744 N N . ALA A 1 397 ? 16.633 -4.538 -29.442 1.00 88.00 397 ALA A N 1
ATOM 2745 C CA . ALA A 1 397 ? 17.170 -3.506 -30.300 1.00 88.00 397 ALA A CA 1
ATOM 2746 C C . ALA A 1 397 ? 16.286 -3.344 -31.519 1.00 88.00 397 ALA A C 1
ATOM 2748 O O . ALA A 1 397 ? 16.005 -4.328 -32.206 1.00 88.00 397 ALA A O 1
ATOM 2749 N N . ASP A 1 398 ? 15.909 -2.106 -31.793 1.00 87.94 398 ASP A N 1
ATOM 2750 C CA . ASP A 1 398 ? 15.243 -1.731 -33.025 1.00 87.94 398 ASP A CA 1
ATOM 2751 C C . ASP A 1 398 ? 16.285 -1.077 -33.939 1.00 87.94 398 ASP A C 1
ATOM 2753 O O . ASP A 1 398 ? 16.925 -0.079 -33.594 1.00 87.94 398 ASP A O 1
ATOM 2757 N N . VAL A 1 399 ? 16.504 -1.699 -35.095 1.00 84.69 399 VAL A N 1
ATOM 2758 C CA . VAL A 1 399 ? 17.446 -1.248 -36.124 1.00 84.69 399 VAL A CA 1
ATOM 2759 C C . VAL A 1 399 ? 16.651 -0.915 -37.373 1.00 84.69 399 VAL A C 1
ATOM 2761 O O . VAL A 1 399 ? 15.987 -1.797 -37.912 1.00 84.69 399 VAL A O 1
ATOM 2764 N N . VAL A 1 400 ? 16.740 0.313 -37.880 1.00 87.38 400 VAL A N 1
ATOM 2765 C CA . VAL A 1 400 ? 16.144 0.646 -39.183 1.00 87.38 400 VAL A CA 1
ATOM 2766 C C . VAL A 1 400 ? 17.233 0.582 -40.235 1.00 87.38 400 VAL A C 1
ATOM 2768 O O . VAL A 1 400 ? 18.130 1.419 -40.275 1.00 87.38 400 VAL A O 1
ATOM 2771 N N . ALA A 1 401 ? 17.196 -0.445 -41.078 1.00 85.69 401 ALA A N 1
ATOM 2772 C CA . ALA A 1 401 ? 18.240 -0.678 -42.065 1.00 85.69 401 ALA A CA 1
ATOM 2773 C C . ALA A 1 401 ? 17.676 -1.231 -43.375 1.00 85.69 401 ALA A C 1
ATOM 2775 O O . ALA A 1 401 ? 16.584 -1.794 -43.430 1.00 85.69 401 ALA A O 1
ATOM 2776 N N . SER A 1 402 ? 18.437 -1.052 -44.447 1.00 86.81 402 SER A N 1
ATOM 2777 C CA . SER A 1 402 ? 18.182 -1.669 -45.746 1.00 86.81 402 SER A CA 1
ATOM 2778 C C . SER A 1 402 ? 19.474 -1.964 -46.480 1.00 86.81 402 SER A C 1
ATOM 2780 O O . SER A 1 402 ? 20.561 -1.499 -46.124 1.00 86.81 402 SER A O 1
ATOM 2782 N N . THR A 1 403 ? 19.351 -2.762 -47.524 1.00 84.44 403 THR A N 1
ATOM 2783 C CA . THR A 1 403 ? 20.452 -3.147 -48.396 1.00 84.44 403 THR A CA 1
ATOM 2784 C C . THR A 1 403 ? 19.939 -3.278 -49.824 1.00 84.44 403 THR A C 1
ATOM 2786 O O . THR A 1 403 ? 18.763 -3.561 -50.057 1.00 84.44 403 THR A O 1
ATOM 2789 N N . THR A 1 404 ? 20.819 -3.055 -50.796 1.00 82.06 404 THR A N 1
ATOM 2790 C CA . THR A 1 404 ? 20.507 -3.241 -52.222 1.00 82.06 404 THR A CA 1
ATOM 2791 C C . THR A 1 404 ? 20.529 -4.713 -52.648 1.00 82.06 404 THR A C 1
ATOM 2793 O O . THR A 1 404 ? 20.036 -5.044 -53.719 1.00 82.06 404 THR A O 1
ATOM 2796 N N . GLU A 1 405 ? 21.087 -5.599 -51.820 1.00 81.12 405 GLU A N 1
ATOM 2797 C CA . GLU A 1 405 ? 21.192 -7.047 -52.055 1.00 81.12 405 GLU A CA 1
ATOM 2798 C C . GLU A 1 405 ? 20.970 -7.833 -50.760 1.00 81.12 405 GLU A C 1
ATOM 2800 O O . GLU A 1 405 ? 21.051 -7.263 -49.675 1.00 81.12 405 GLU A O 1
ATOM 2805 N N . ALA A 1 406 ? 20.785 -9.154 -50.850 1.00 81.69 406 ALA A N 1
ATOM 2806 C CA . ALA A 1 406 ? 20.729 -10.027 -49.680 1.00 81.69 406 ALA A CA 1
ATOM 2807 C C . ALA A 1 406 ? 21.960 -9.825 -48.774 1.00 81.69 406 ALA A C 1
ATOM 2809 O O . ALA A 1 406 ? 23.094 -10.133 -49.143 1.00 81.69 406 ALA A O 1
ATOM 2810 N N . ALA A 1 407 ? 21.728 -9.309 -47.571 1.00 84.88 407 ALA A N 1
ATOM 2811 C CA . ALA A 1 407 ? 22.736 -9.133 -46.539 1.00 84.88 407 ALA A CA 1
ATOM 2812 C C . ALA A 1 407 ? 22.184 -9.650 -45.216 1.00 84.88 407 ALA A C 1
ATOM 2814 O O . ALA A 1 407 ? 20.977 -9.635 -44.981 1.00 84.88 407 ALA A O 1
ATOM 2815 N N . THR A 1 408 ? 23.078 -10.082 -44.339 1.00 88.25 408 THR A N 1
ATOM 2816 C CA . THR A 1 408 ? 22.738 -10.398 -42.954 1.00 88.25 408 THR A CA 1
ATOM 2817 C C . THR A 1 408 ? 23.489 -9.459 -42.029 1.00 88.25 408 THR A C 1
ATOM 2819 O O . THR A 1 408 ? 24.547 -8.941 -42.390 1.00 88.25 408 THR A O 1
ATOM 2822 N N . PHE A 1 409 ? 22.974 -9.229 -40.830 1.00 89.00 409 PHE A N 1
ATOM 2823 C CA . PHE A 1 409 ? 23.709 -8.499 -39.809 1.00 89.00 409 PHE A CA 1
ATOM 2824 C C . PHE A 1 409 ? 23.777 -9.268 -38.498 1.00 89.00 409 PHE A C 1
ATOM 2826 O O . PHE A 1 409 ? 22.931 -10.105 -38.178 1.00 89.00 409 PHE A O 1
ATOM 2833 N N . ARG A 1 410 ? 24.833 -8.967 -37.747 1.00 91.12 410 ARG A N 1
ATOM 2834 C CA . ARG A 1 410 ? 25.066 -9.371 -36.369 1.00 91.12 410 ARG A CA 1
ATOM 2835 C C . ARG A 1 410 ? 25.259 -8.135 -35.512 1.00 91.12 410 ARG A C 1
ATOM 2837 O O . ARG A 1 410 ? 25.772 -7.118 -35.971 1.00 91.12 410 ARG A O 1
ATOM 2844 N N . MET A 1 411 ? 24.874 -8.247 -34.251 1.00 91.31 411 MET A N 1
ATOM 2845 C CA . MET A 1 411 ? 25.030 -7.180 -33.284 1.00 91.31 411 MET A CA 1
ATOM 2846 C C . MET A 1 411 ? 25.577 -7.742 -31.985 1.00 91.31 411 MET A C 1
ATOM 2848 O O . MET A 1 411 ? 25.160 -8.807 -31.519 1.00 91.31 411 MET A O 1
ATOM 2852 N N . THR A 1 412 ? 26.533 -7.015 -31.422 1.00 92.00 412 THR A N 1
ATOM 2853 C CA . THR A 1 412 ? 27.121 -7.324 -30.121 1.00 92.00 412 THR A CA 1
ATOM 2854 C C . THR A 1 412 ? 27.217 -6.056 -29.290 1.00 92.00 412 THR A C 1
ATOM 2856 O O . THR A 1 412 ? 27.472 -4.975 -29.822 1.00 92.00 412 THR A O 1
ATOM 2859 N N . VAL A 1 413 ? 27.005 -6.186 -27.985 1.00 89.12 413 VAL A N 1
ATOM 2860 C CA . VAL A 1 413 ? 27.148 -5.093 -27.019 1.00 89.12 413 VAL A CA 1
ATOM 2861 C C . VAL A 1 413 ? 28.371 -5.375 -26.164 1.00 89.12 413 VAL A C 1
ATOM 2863 O O . VAL A 1 413 ? 28.561 -6.503 -25.707 1.00 89.12 413 VAL A O 1
ATOM 2866 N N . ARG A 1 414 ? 29.210 -4.362 -25.963 1.00 89.44 414 ARG A N 1
ATOM 2867 C CA . ARG A 1 414 ? 30.446 -4.418 -25.177 1.00 89.44 414 ARG A CA 1
ATOM 2868 C C . ARG A 1 414 ? 30.424 -3.367 -24.072 1.00 89.44 414 ARG A C 1
ATOM 2870 O O . ARG A 1 414 ? 29.780 -2.330 -24.223 1.00 89.44 414 ARG A O 1
ATOM 2877 N N . ASN A 1 415 ? 31.182 -3.596 -23.003 1.00 82.69 415 ASN A N 1
ATOM 2878 C CA . ASN A 1 415 ? 31.444 -2.557 -22.001 1.00 82.69 415 ASN A CA 1
ATOM 2879 C C . ASN A 1 415 ? 32.322 -1.433 -22.585 1.00 82.69 415 ASN A C 1
ATOM 2881 O O . ASN A 1 415 ? 32.985 -1.615 -23.610 1.00 82.69 415 ASN A O 1
ATOM 2885 N N . ALA A 1 416 ? 32.354 -0.273 -21.923 1.00 71.56 416 ALA A N 1
ATOM 2886 C CA . ALA A 1 416 ? 33.065 0.937 -22.355 1.00 71.56 416 ALA A CA 1
ATOM 2887 C C . ALA A 1 416 ? 34.525 0.709 -22.779 1.00 71.56 416 ALA A C 1
ATOM 2889 O O . ALA A 1 416 ? 34.988 1.288 -23.768 1.00 71.56 416 ALA A O 1
ATOM 2890 N N . THR A 1 417 ? 35.239 -0.166 -22.065 1.00 73.31 417 THR A N 1
ATOM 2891 C CA . THR A 1 417 ? 36.637 -0.532 -22.344 1.00 73.31 417 THR A CA 1
ATOM 2892 C C . THR A 1 417 ? 36.801 -1.311 -23.655 1.00 73.31 417 THR A C 1
ATOM 2894 O O . THR A 1 417 ? 37.906 -1.421 -24.172 1.00 73.31 417 THR A O 1
ATOM 2897 N N . GLY A 1 418 ? 35.704 -1.793 -24.251 1.00 65.44 418 GLY A N 1
ATOM 2898 C CA . GLY A 1 418 ? 35.639 -2.370 -25.596 1.00 65.44 418 GLY A CA 1
ATOM 2899 C C . GLY A 1 418 ? 36.182 -3.795 -25.732 1.00 65.44 418 GLY A C 1
ATOM 2900 O O . GLY A 1 418 ? 36.109 -4.356 -26.830 1.00 65.44 418 GLY A O 1
ATOM 2901 N N . SER A 1 419 ? 36.701 -4.385 -24.652 1.00 73.06 419 SER A N 1
ATOM 2902 C CA . SER A 1 419 ? 37.426 -5.659 -24.682 1.00 73.06 419 SER A CA 1
ATOM 2903 C C . SER A 1 419 ? 36.535 -6.895 -24.529 1.00 73.06 419 SER A C 1
ATOM 2905 O O . SER A 1 419 ? 36.809 -7.905 -25.172 1.00 73.06 419 SER A O 1
ATOM 2907 N N . SER A 1 420 ? 35.444 -6.834 -23.758 1.00 84.38 420 SER A N 1
ATOM 2908 C CA . SER A 1 420 ? 34.542 -7.975 -23.547 1.00 84.38 420 SER A CA 1
ATOM 2909 C C . SER A 1 420 ? 33.179 -7.778 -24.208 1.00 84.38 420 SER A C 1
ATOM 2911 O O . SER A 1 420 ? 32.563 -6.713 -24.126 1.00 84.38 420 SER A O 1
ATOM 2913 N N . THR A 1 421 ? 32.700 -8.831 -24.875 1.00 88.31 421 THR A N 1
ATOM 2914 C CA . THR A 1 421 ? 31.320 -8.900 -25.365 1.00 88.31 421 THR A CA 1
ATOM 2915 C C . THR A 1 421 ? 30.410 -9.302 -24.215 1.00 88.31 421 THR A C 1
ATOM 2917 O O . THR A 1 421 ? 30.631 -10.331 -23.584 1.00 88.31 421 THR A O 1
ATOM 2920 N N . VAL A 1 422 ? 29.412 -8.468 -23.947 1.00 90.38 422 VAL A N 1
ATOM 2921 C CA . VAL A 1 422 ? 28.483 -8.592 -22.819 1.00 90.38 422 VAL A CA 1
ATOM 2922 C C . VAL A 1 422 ? 27.147 -9.139 -23.287 1.00 90.38 422 VAL A C 1
ATOM 2924 O O . VAL A 1 422 ? 26.589 -10.003 -22.621 1.00 90.38 422 VAL A O 1
ATOM 2927 N N . CYS A 1 423 ? 26.667 -8.690 -24.452 1.00 92.50 423 CYS A N 1
ATOM 2928 C CA . CYS A 1 423 ? 25.471 -9.239 -25.082 1.00 92.50 423 CYS A CA 1
ATOM 2929 C C . CYS A 1 423 ? 25.716 -9.602 -26.540 1.00 92.50 423 CYS A C 1
ATOM 2931 O O . CYS A 1 423 ? 26.443 -8.910 -27.259 1.00 92.50 423 CYS A O 1
ATOM 2933 N N . THR A 1 424 ? 25.068 -10.671 -26.988 1.00 94.06 424 THR A N 1
ATOM 2934 C CA . THR A 1 424 ? 25.162 -11.169 -28.362 1.00 94.06 424 THR A CA 1
ATOM 2935 C C . THR A 1 424 ? 23.788 -11.491 -28.916 1.00 94.06 424 THR A C 1
ATOM 2937 O O . THR A 1 424 ? 22.895 -11.943 -28.199 1.00 94.06 424 THR A O 1
ATOM 2940 N N . MET A 1 425 ? 23.620 -11.252 -30.212 1.00 93.44 425 MET A N 1
ATOM 2941 C CA . MET A 1 425 ? 22.479 -11.773 -30.949 1.00 93.44 425 MET A CA 1
ATOM 2942 C C . MET A 1 425 ? 22.697 -13.260 -31.248 1.00 93.44 425 MET A C 1
ATOM 2944 O O . MET A 1 425 ? 23.779 -13.640 -31.699 1.00 93.44 425 MET A O 1
ATOM 2948 N N . ALA A 1 426 ? 21.673 -14.088 -31.029 1.00 88.50 426 ALA A N 1
ATOM 2949 C CA . ALA A 1 426 ? 21.775 -15.543 -31.172 1.00 88.50 426 ALA A CA 1
ATOM 2950 C C . ALA A 1 426 ? 22.056 -16.000 -32.615 1.00 88.50 426 ALA A C 1
ATOM 2952 O O . ALA A 1 426 ? 22.719 -17.009 -32.841 1.00 88.50 426 ALA A O 1
ATOM 2953 N N . SER A 1 427 ? 21.549 -15.276 -33.613 1.00 89.69 427 SER A N 1
ATOM 2954 C CA . SER A 1 427 ? 21.713 -15.609 -35.031 1.00 89.69 427 SER A CA 1
ATOM 2955 C C . SER A 1 427 ? 21.776 -14.350 -35.884 1.00 89.69 427 SER A C 1
ATOM 2957 O O . SER A 1 427 ? 21.303 -13.293 -35.479 1.00 89.69 427 SER A O 1
ATOM 2959 N N . ALA A 1 428 ? 22.401 -14.448 -37.057 1.00 89.88 428 ALA A N 1
ATOM 2960 C CA . ALA A 1 428 ? 22.398 -13.340 -38.004 1.00 89.88 428 ALA A CA 1
ATOM 2961 C C . ALA A 1 428 ? 20.986 -13.156 -38.578 1.00 89.88 428 ALA A C 1
ATOM 2963 O O . ALA A 1 428 ? 20.315 -14.144 -38.874 1.00 89.88 428 ALA A O 1
ATOM 2964 N N . VAL A 1 429 ? 20.554 -11.909 -38.752 1.00 91.19 429 VAL A N 1
ATOM 2965 C CA . VAL A 1 429 ? 19.223 -11.582 -39.283 1.00 91.19 429 VAL A CA 1
ATOM 2966 C C . VAL A 1 429 ? 19.371 -10.978 -40.672 1.00 91.19 429 VAL A C 1
ATOM 2968 O O . VAL A 1 429 ? 20.288 -10.190 -40.907 1.00 91.19 429 VAL A O 1
ATOM 2971 N N . ALA A 1 430 ? 18.504 -11.371 -41.605 1.00 89.50 430 ALA A N 1
ATOM 2972 C CA . ALA A 1 430 ? 18.484 -10.805 -42.949 1.00 89.50 430 ALA A CA 1
ATOM 2973 C C . ALA A 1 430 ? 18.051 -9.332 -42.908 1.00 89.50 430 ALA A C 1
ATOM 2975 O O . ALA A 1 430 ? 17.108 -8.972 -42.204 1.00 89.50 430 ALA A O 1
ATOM 2976 N N . LEU A 1 431 ? 18.744 -8.479 -43.660 1.00 86.31 431 LEU A N 1
ATOM 2977 C CA . LEU A 1 431 ? 18.366 -7.081 -43.817 1.00 86.31 431 LEU A CA 1
ATOM 2978 C C . LEU A 1 431 ? 17.246 -6.934 -44.865 1.00 86.31 431 LEU A C 1
ATOM 2980 O O . LEU A 1 431 ? 17.286 -7.621 -45.890 1.00 86.31 431 LEU A O 1
ATOM 2984 N N . PRO A 1 432 ? 16.283 -6.020 -44.649 1.00 84.19 432 PRO A N 1
ATOM 2985 C CA . PRO A 1 432 ? 15.258 -5.690 -45.633 1.00 84.19 432 PRO A CA 1
ATOM 2986 C C . PRO A 1 432 ? 15.854 -5.239 -46.974 1.00 84.19 432 PRO A C 1
ATOM 2988 O O . PRO A 1 432 ? 16.850 -4.512 -47.021 1.00 84.19 432 PRO A O 1
ATOM 2991 N N . THR A 1 433 ? 15.214 -5.655 -48.069 1.00 83.56 433 THR A N 1
ATOM 2992 C CA . THR A 1 433 ? 15.556 -5.266 -49.447 1.00 83.56 433 THR A CA 1
ATOM 2993 C C . THR A 1 433 ? 14.300 -4.773 -50.174 1.00 83.56 433 THR A C 1
ATOM 2995 O O . THR A 1 433 ? 13.236 -5.365 -49.991 1.00 83.56 433 THR A O 1
ATOM 2998 N N . PRO A 1 434 ? 14.369 -3.720 -51.012 1.00 77.50 434 PRO A N 1
ATOM 2999 C CA . PRO A 1 434 ? 15.393 -2.667 -51.088 1.00 77.50 434 PRO A CA 1
ATOM 3000 C C . PRO A 1 434 ? 15.113 -1.481 -50.138 1.00 77.50 434 PRO A C 1
ATOM 3002 O O . PRO A 1 434 ? 15.914 -0.550 -50.051 1.00 77.50 434 PRO A O 1
ATOM 3005 N N . ASN A 1 435 ? 13.959 -1.486 -49.465 1.00 84.44 435 ASN A N 1
ATOM 3006 C CA . ASN A 1 435 ? 13.467 -0.368 -48.663 1.00 84.44 435 ASN A CA 1
ATOM 3007 C C . ASN A 1 435 ? 13.924 -0.471 -47.209 1.00 84.44 435 ASN A C 1
ATOM 3009 O O . ASN A 1 435 ? 14.116 -1.574 -46.696 1.00 84.44 435 ASN A O 1
ATOM 3013 N N . LEU A 1 436 ? 14.065 0.681 -46.543 1.00 83.31 436 LEU A N 1
ATOM 3014 C CA 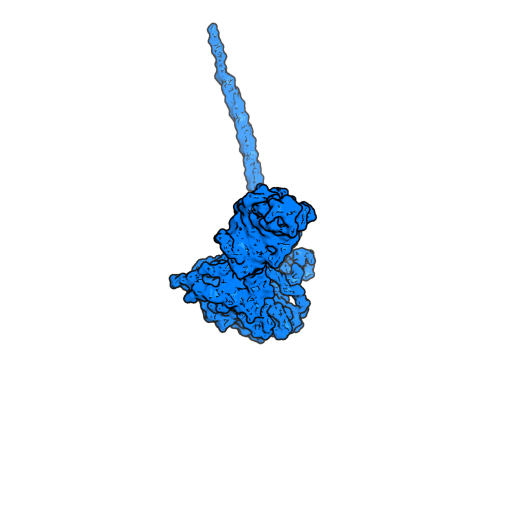. LEU A 1 436 ? 14.281 0.739 -45.095 1.00 83.31 436 LEU A CA 1
ATOM 3015 C C . LEU A 1 436 ? 13.165 -0.020 -44.386 1.00 83.31 436 LEU A C 1
ATOM 3017 O O . LEU A 1 436 ? 11.984 0.224 -44.630 1.00 83.31 436 LEU A O 1
ATOM 3021 N N . GLY A 1 437 ? 13.559 -0.935 -43.510 1.00 84.81 437 GLY A N 1
ATOM 3022 C CA . GLY A 1 437 ? 12.644 -1.636 -42.629 1.00 84.81 437 GLY A CA 1
ATOM 3023 C C . GLY A 1 437 ? 13.191 -1.662 -41.214 1.00 84.81 437 GLY A C 1
ATOM 3024 O O . GLY A 1 437 ? 14.405 -1.718 -41.003 1.00 84.81 437 GLY A O 1
ATOM 3025 N N . THR A 1 438 ? 12.282 -1.631 -40.245 1.00 87.44 438 THR A N 1
ATOM 3026 C CA . THR A 1 438 ? 12.618 -1.834 -38.838 1.00 87.44 438 THR A CA 1
ATOM 3027 C C . THR A 1 438 ? 12.797 -3.321 -38.581 1.00 87.44 438 THR A C 1
ATOM 3029 O O . THR A 1 438 ? 11.867 -4.111 -38.739 1.00 87.44 438 THR A O 1
ATOM 3032 N N . VAL A 1 439 ? 13.995 -3.701 -38.159 1.00 88.06 439 VAL A N 1
ATOM 3033 C CA . VAL A 1 439 ? 14.312 -5.041 -37.684 1.00 88.06 439 VAL A CA 1
ATOM 3034 C C . VAL A 1 439 ? 14.456 -4.987 -36.172 1.00 88.06 439 VAL A C 1
ATOM 3036 O O . VAL A 1 439 ? 15.371 -4.349 -35.648 1.00 88.06 439 VAL A O 1
ATOM 3039 N N . ARG A 1 440 ? 13.560 -5.685 -35.474 1.00 90.62 440 ARG A N 1
ATOM 3040 C CA . ARG A 1 440 ? 13.642 -5.887 -34.028 1.00 90.62 440 ARG A CA 1
ATOM 3041 C C . ARG A 1 440 ? 14.427 -7.155 -33.732 1.00 90.62 440 ARG A C 1
ATOM 3043 O O . ARG A 1 440 ? 14.078 -8.225 -34.230 1.00 90.62 440 ARG A O 1
ATOM 3050 N N . VAL A 1 441 ? 15.464 -7.052 -32.908 1.00 91.12 441 VAL A N 1
ATOM 3051 C CA . VAL A 1 441 ? 16.287 -8.198 -32.500 1.00 91.12 441 VAL A CA 1
ATOM 3052 C C . VAL A 1 441 ? 16.450 -8.265 -30.989 1.00 91.12 441 VAL A C 1
ATOM 3054 O O . VAL A 1 441 ? 16.519 -7.241 -30.310 1.00 91.12 441 VAL A O 1
ATOM 3057 N N . THR A 1 442 ? 16.548 -9.482 -30.459 1.00 91.75 442 THR A N 1
ATOM 3058 C CA . THR A 1 442 ? 16.823 -9.729 -29.040 1.00 91.75 442 THR A CA 1
ATOM 3059 C C . THR A 1 442 ? 18.280 -10.142 -28.859 1.00 91.75 442 THR A C 1
ATOM 3061 O O . THR A 1 442 ? 18.784 -11.057 -29.515 1.00 91.75 442 THR A O 1
ATOM 3064 N N . LEU A 1 443 ? 18.968 -9.461 -27.952 1.00 91.94 443 LEU A N 1
ATOM 3065 C CA . LEU A 1 443 ? 20.333 -9.743 -27.537 1.00 91.94 443 LEU A CA 1
ATOM 3066 C C . LEU A 1 443 ? 20.304 -10.433 -26.174 1.00 91.94 443 LEU A C 1
ATOM 3068 O O . LEU A 1 443 ? 19.660 -9.939 -25.250 1.00 91.94 443 LEU A O 1
ATOM 3072 N N . THR A 1 444 ? 21.046 -11.527 -26.026 1.00 92.06 444 THR A N 1
ATOM 3073 C CA . THR A 1 444 ? 21.216 -12.218 -24.739 1.00 92.06 444 THR A CA 1
ATOM 3074 C C . THR A 1 444 ? 22.533 -11.800 -24.105 1.00 92.06 444 THR A C 1
ATOM 3076 O O . THR A 1 444 ? 23.568 -11.802 -24.777 1.00 92.06 444 THR A O 1
ATOM 3079 N N . CYS A 1 445 ? 22.494 -11.438 -22.828 1.00 90.38 445 CYS A N 1
ATOM 3080 C CA . CYS A 1 445 ? 23.627 -10.932 -22.069 1.00 90.38 445 CYS A CA 1
ATOM 3081 C C . CYS A 1 445 ? 24.160 -11.991 -21.100 1.00 90.38 445 CYS A C 1
ATOM 3083 O O . CYS A 1 445 ? 23.398 -12.559 -20.318 1.00 90.38 445 CYS A O 1
ATOM 3085 N N . SER A 1 446 ? 25.466 -12.251 -21.144 1.00 87.56 446 SER A N 1
ATOM 3086 C CA . SER A 1 446 ? 26.132 -13.246 -20.290 1.00 87.56 446 SER A CA 1
ATOM 3087 C C . SER A 1 446 ? 26.588 -12.676 -18.946 1.00 87.56 446 SER A C 1
ATOM 3089 O O . SER A 1 446 ? 26.797 -13.430 -17.998 1.00 87.56 446 SER A O 1
ATOM 3091 N N . THR A 1 447 ? 26.730 -11.354 -18.843 1.00 83.44 447 THR A N 1
ATOM 3092 C CA . THR A 1 447 ? 27.155 -10.656 -17.624 1.00 83.44 447 THR A CA 1
ATOM 3093 C C . THR A 1 447 ? 26.307 -9.408 -17.374 1.00 83.44 447 THR A C 1
ATOM 3095 O O . THR A 1 447 ? 25.556 -8.961 -18.243 1.00 83.44 447 THR A O 1
ATOM 3098 N N . ALA A 1 448 ? 26.392 -8.868 -16.153 1.00 78.94 448 ALA A N 1
ATOM 3099 C CA . ALA A 1 448 ? 25.719 -7.625 -15.792 1.00 78.94 448 ALA A CA 1
ATOM 3100 C C . ALA A 1 448 ? 26.233 -6.465 -16.659 1.00 78.94 448 ALA A C 1
ATOM 3102 O O . ALA A 1 448 ? 27.440 -6.291 -16.839 1.00 78.94 448 ALA A O 1
ATOM 3103 N N . LEU A 1 449 ? 25.305 -5.669 -17.185 1.00 77.38 449 LEU A N 1
ATOM 3104 C CA . LEU A 1 449 ? 25.621 -4.516 -18.017 1.00 77.38 449 LEU A CA 1
ATOM 3105 C C . LEU A 1 449 ? 26.067 -3.347 -17.141 1.00 77.38 449 LEU A C 1
ATOM 3107 O O . LEU A 1 449 ? 25.329 -2.911 -16.262 1.00 77.38 449 LEU A O 1
ATOM 3111 N N . VAL A 1 450 ? 27.265 -2.827 -17.404 1.00 74.44 450 VAL A N 1
ATOM 3112 C CA . VAL A 1 450 ? 27.804 -1.651 -16.714 1.00 74.44 450 VAL A CA 1
ATOM 3113 C C . VAL A 1 450 ? 27.965 -0.539 -17.739 1.00 74.44 450 VAL A C 1
ATOM 3115 O O . VAL A 1 450 ? 28.724 -0.669 -18.700 1.00 74.44 450 VAL A O 1
ATOM 3118 N N . ALA A 1 451 ? 27.222 0.551 -17.554 1.00 72.06 451 ALA A N 1
ATOM 3119 C CA . ALA A 1 451 ? 27.352 1.727 -18.402 1.00 72.06 451 ALA A CA 1
ATOM 3120 C C . ALA A 1 451 ? 28.744 2.378 -18.225 1.00 72.06 451 ALA A C 1
ATOM 3122 O O . ALA A 1 451 ? 29.282 2.361 -17.116 1.00 72.06 451 ALA A O 1
ATOM 3123 N N . PRO A 1 452 ? 29.324 2.988 -19.278 1.00 77.31 452 PRO A N 1
ATOM 3124 C CA . PRO A 1 452 ? 28.763 3.132 -20.623 1.00 77.31 452 PRO A CA 1
ATOM 3125 C C . PRO A 1 452 ? 28.915 1.880 -21.507 1.00 77.31 452 PRO A C 1
ATOM 3127 O O . PRO A 1 452 ? 29.890 1.138 -21.413 1.00 77.31 452 PRO A O 1
ATOM 3130 N N . LEU A 1 453 ? 27.960 1.665 -22.415 1.00 82.19 453 LEU A N 1
ATOM 3131 C CA . LEU A 1 453 ? 27.949 0.534 -23.354 1.00 82.19 453 LEU A CA 1
ATOM 3132 C C . LEU A 1 453 ? 28.361 0.969 -24.765 1.00 82.19 453 LEU A C 1
ATOM 3134 O O . LEU A 1 453 ? 28.102 2.103 -25.161 1.00 82.19 453 LEU A O 1
ATOM 3138 N N . LYS A 1 454 ? 28.965 0.052 -25.526 1.00 86.06 454 LYS A N 1
ATOM 3139 C CA . LYS A 1 454 ? 29.278 0.192 -26.956 1.00 86.06 454 LYS A CA 1
ATOM 3140 C C . LYS A 1 454 ? 28.537 -0.868 -27.753 1.00 86.06 454 LYS A C 1
ATOM 3142 O O . LYS A 1 454 ? 28.485 -2.023 -27.334 1.00 86.06 454 LYS A O 1
ATOM 3147 N N . VAL A 1 455 ? 28.033 -0.508 -28.927 1.00 86.81 455 VAL A N 1
ATOM 3148 C CA . VAL A 1 455 ? 27.359 -1.458 -29.826 1.00 86.81 455 VAL A CA 1
ATOM 3149 C C . VAL A 1 455 ? 28.179 -1.624 -31.083 1.00 86.81 455 VAL A C 1
ATOM 3151 O O . VAL A 1 455 ? 28.556 -0.638 -31.710 1.00 86.81 455 VAL A O 1
ATOM 3154 N N . LEU A 1 456 ? 28.445 -2.869 -31.455 1.00 88.75 456 LEU A N 1
ATOM 3155 C CA . LEU A 1 456 ? 29.056 -3.217 -32.726 1.00 88.75 456 LEU A CA 1
ATOM 3156 C C . LEU A 1 456 ? 27.972 -3.802 -33.620 1.00 88.75 456 LEU A C 1
ATOM 3158 O O . LEU A 1 456 ? 27.458 -4.890 -33.344 1.00 88.75 456 LEU A O 1
ATOM 3162 N N . PHE A 1 457 ? 27.659 -3.080 -34.688 1.00 87.19 457 PHE A N 1
ATOM 3163 C CA . PHE A 1 457 ? 26.810 -3.550 -35.773 1.00 87.19 457 PHE A CA 1
ATOM 3164 C C . PHE A 1 457 ? 27.705 -4.073 -36.895 1.00 87.19 457 PHE A C 1
ATOM 3166 O O . PHE A 1 457 ? 28.461 -3.299 -37.481 1.00 87.19 457 PHE A O 1
ATOM 3173 N N . THR A 1 458 ? 27.633 -5.370 -37.188 1.00 86.44 458 THR A N 1
ATOM 3174 C CA . THR A 1 458 ? 28.423 -6.022 -38.237 1.00 86.44 458 THR A CA 1
ATOM 3175 C C . THR A 1 458 ? 27.500 -6.554 -39.314 1.00 86.44 458 THR A C 1
ATOM 3177 O O . THR A 1 458 ? 26.773 -7.517 -39.086 1.00 86.44 458 THR A O 1
ATOM 3180 N N . ALA A 1 459 ? 27.557 -5.976 -40.507 1.00 85.25 459 ALA A N 1
ATOM 3181 C CA . ALA A 1 459 ? 26.825 -6.498 -41.651 1.00 85.25 459 ALA A CA 1
ATOM 3182 C C . ALA A 1 459 ? 27.736 -7.348 -42.539 1.00 85.25 459 ALA A C 1
ATOM 3184 O O . ALA A 1 459 ? 28.917 -7.041 -42.703 1.00 85.25 459 ALA A O 1
ATOM 3185 N N . THR A 1 460 ? 27.192 -8.435 -43.080 1.00 84.75 460 THR A N 1
ATOM 3186 C CA . THR A 1 460 ? 27.882 -9.414 -43.924 1.00 84.75 460 THR A CA 1
ATOM 3187 C C . THR A 1 460 ? 27.057 -9.689 -45.169 1.00 84.75 460 THR A C 1
ATOM 3189 O O . THR A 1 460 ? 25.841 -9.868 -45.094 1.00 84.75 460 THR A O 1
ATOM 3192 N N . THR A 1 461 ? 27.720 -9.751 -46.319 1.00 80.50 461 THR A N 1
ATOM 3193 C CA . THR A 1 461 ? 27.063 -10.068 -47.593 1.00 80.50 461 THR A CA 1
ATOM 3194 C C . THR A 1 461 ? 27.665 -11.346 -48.195 1.00 80.50 461 THR A C 1
ATOM 3196 O O . THR A 1 461 ? 28.866 -11.561 -48.033 1.00 80.50 461 THR A O 1
ATOM 3199 N N . PRO A 1 462 ? 26.869 -12.209 -48.854 1.00 74.44 462 PRO A N 1
ATOM 3200 C CA . PRO A 1 462 ? 27.297 -13.557 -49.236 1.00 74.44 462 PRO A CA 1
ATOM 3201 C C . PRO A 1 462 ? 28.197 -13.637 -50.483 1.00 74.44 462 PRO A C 1
ATOM 3203 O O . PRO A 1 462 ? 28.820 -14.669 -50.694 1.00 74.44 462 PRO A O 1
ATOM 3206 N N . ASN A 1 463 ? 28.305 -12.578 -51.296 1.00 68.62 463 ASN A N 1
ATOM 3207 C CA . ASN A 1 463 ? 28.964 -12.620 -52.611 1.00 68.62 463 ASN A CA 1
ATOM 3208 C C . ASN A 1 463 ? 30.114 -11.591 -52.718 1.00 68.62 463 ASN A C 1
ATOM 3210 O O . ASN A 1 463 ? 30.052 -10.510 -52.140 1.00 68.62 463 ASN A O 1
ATOM 3214 N N . SER A 1 464 ? 31.159 -11.897 -53.493 1.00 60.97 464 SER A N 1
ATOM 3215 C CA . SER A 1 464 ? 32.380 -11.072 -53.658 1.00 60.97 464 SER A CA 1
ATOM 3216 C C . SER A 1 464 ? 32.430 -10.252 -54.963 1.00 60.97 464 SER A C 1
ATOM 3218 O O . SER A 1 464 ? 33.469 -9.724 -55.347 1.00 60.97 464 SER A O 1
ATOM 3220 N N . GLY A 1 465 ? 31.313 -10.137 -55.688 1.00 62.91 465 GLY A N 1
ATOM 3221 C CA . GLY A 1 465 ? 31.290 -9.598 -57.053 1.00 62.91 465 GLY A CA 1
ATOM 3222 C C . GLY A 1 465 ? 30.520 -8.287 -57.223 1.00 62.91 465 GLY A C 1
ATOM 3223 O O . GLY A 1 465 ? 29.545 -8.278 -57.958 1.00 62.91 465 GLY A O 1
ATOM 3224 N N . GLY A 1 466 ? 30.910 -7.186 -56.566 1.00 70.56 466 GLY A N 1
ATOM 3225 C CA . GLY A 1 466 ? 30.320 -5.854 -56.819 1.00 70.56 466 GLY A CA 1
ATOM 3226 C C . GLY A 1 466 ? 30.425 -4.870 -55.648 1.00 70.56 466 GLY A C 1
ATOM 3227 O O . GLY A 1 466 ? 30.638 -5.293 -54.512 1.00 70.56 466 GLY A O 1
ATOM 3228 N N . THR A 1 467 ? 30.281 -3.565 -55.922 1.00 69.06 467 THR A N 1
ATOM 3229 C CA . THR A 1 467 ? 30.106 -2.534 -54.878 1.00 69.06 467 THR A CA 1
ATOM 3230 C C . THR A 1 467 ? 28.697 -2.646 -54.312 1.00 69.06 467 THR A C 1
ATOM 3232 O O . THR A 1 467 ? 27.733 -2.617 -55.071 1.00 69.06 467 THR A O 1
ATOM 3235 N N . ARG A 1 468 ? 28.567 -2.769 -52.989 1.00 76.88 468 ARG A N 1
ATOM 3236 C CA . ARG A 1 468 ? 27.277 -3.026 -52.321 1.00 76.88 468 ARG A CA 1
ATOM 3237 C C . ARG A 1 468 ? 26.964 -1.926 -51.339 1.00 76.88 468 ARG A C 1
ATOM 3239 O O . ARG A 1 468 ? 27.875 -1.473 -50.650 1.00 76.88 468 ARG A O 1
ATOM 3246 N N . THR A 1 469 ? 25.696 -1.554 -51.222 1.00 82.00 469 THR A N 1
ATOM 3247 C CA . THR A 1 469 ? 25.294 -0.454 -50.350 1.00 82.00 469 THR A CA 1
ATOM 3248 C C . THR A 1 469 ? 24.423 -0.942 -49.201 1.00 82.00 469 THR A C 1
ATOM 3250 O O . THR A 1 469 ? 23.367 -1.533 -49.416 1.00 82.00 469 THR A O 1
ATOM 3253 N N . ILE A 1 470 ? 24.860 -0.647 -47.978 1.00 83.38 470 ILE A N 1
ATOM 3254 C CA . ILE A 1 470 ? 24.088 -0.835 -46.749 1.00 83.38 470 ILE A CA 1
ATOM 3255 C C . ILE A 1 470 ? 23.669 0.538 -46.245 1.00 83.38 470 ILE A C 1
ATOM 3257 O O . ILE A 1 470 ? 24.483 1.458 -46.161 1.00 83.38 470 ILE A O 1
ATOM 3261 N N . ARG A 1 471 ? 22.390 0.673 -45.923 1.00 85.56 471 ARG A N 1
ATOM 3262 C CA . ARG A 1 471 ? 21.756 1.895 -45.437 1.00 85.56 471 ARG A CA 1
ATOM 3263 C C . ARG A 1 471 ? 21.274 1.663 -44.013 1.00 85.56 471 ARG A C 1
ATOM 3265 O O . ARG A 1 471 ? 20.626 0.652 -43.753 1.00 85.56 471 ARG A O 1
ATOM 3272 N N . LEU A 1 472 ? 21.588 2.584 -43.112 1.00 84.81 472 LEU A N 1
ATOM 3273 C CA . LEU A 1 472 ? 21.235 2.511 -41.697 1.00 84.81 472 LEU A CA 1
ATOM 3274 C C . LEU A 1 472 ? 20.672 3.858 -41.234 1.00 84.81 472 LEU A C 1
ATOM 3276 O O . LEU A 1 472 ? 21.339 4.880 -41.364 1.00 84.81 472 LEU A O 1
ATOM 3280 N N . ASP A 1 473 ? 19.462 3.840 -40.694 1.00 84.69 473 ASP A N 1
ATOM 3281 C CA . ASP A 1 473 ? 18.680 4.982 -40.200 1.00 84.69 473 ASP A CA 1
ATOM 3282 C C . ASP A 1 473 ? 18.473 4.836 -38.687 1.00 84.69 473 ASP A C 1
ATOM 3284 O O . ASP A 1 473 ? 17.364 4.771 -38.174 1.00 84.69 473 ASP A O 1
ATOM 3288 N N . GLY A 1 474 ? 19.571 4.677 -37.952 1.00 83.62 474 GLY A N 1
ATOM 3289 C CA . GLY A 1 474 ? 19.516 4.630 -36.496 1.00 83.62 474 GLY A CA 1
ATOM 3290 C C . GLY A 1 474 ? 19.498 3.239 -35.868 1.00 83.62 474 GLY A C 1
ATOM 3291 O O . GLY A 1 474 ? 19.218 2.211 -36.488 1.00 83.62 474 GLY A O 1
ATOM 3292 N N . LEU A 1 475 ? 19.811 3.250 -34.576 1.00 84.81 475 LEU A N 1
ATOM 3293 C CA . LEU A 1 475 ? 19.707 2.129 -33.654 1.00 84.81 475 LEU A CA 1
ATOM 3294 C C . LEU A 1 475 ? 19.123 2.670 -32.351 1.00 84.81 475 LEU A C 1
ATOM 3296 O O . LEU A 1 475 ? 19.667 3.618 -31.780 1.00 84.81 475 LEU A O 1
ATOM 3300 N N . THR A 1 476 ? 18.083 2.025 -31.842 1.00 84.50 476 THR A N 1
ATOM 3301 C CA . THR A 1 476 ? 17.632 2.198 -30.460 1.00 84.50 476 THR A CA 1
ATOM 3302 C C . THR A 1 476 ? 17.758 0.877 -29.727 1.00 84.50 476 THR A C 1
ATOM 3304 O O . THR A 1 476 ? 17.370 -0.180 -30.223 1.00 84.50 476 THR A O 1
ATOM 3307 N N . LEU A 1 477 ? 18.332 0.929 -28.529 1.00 85.12 477 LEU A N 1
ATOM 3308 C CA . LEU A 1 477 ? 18.361 -0.211 -27.625 1.00 85.12 477 LEU A CA 1
ATOM 3309 C C . LEU A 1 477 ? 17.355 0.048 -26.524 1.00 85.12 477 LEU A C 1
ATOM 3311 O O . LEU A 1 477 ? 17.455 1.041 -25.821 1.00 85.12 477 LEU A O 1
ATOM 3315 N N . SER A 1 478 ? 16.394 -0.840 -26.362 1.00 88.62 478 SER A N 1
ATOM 3316 C CA . SER A 1 478 ? 15.451 -0.798 -25.261 1.00 88.62 478 SER A CA 1
ATOM 3317 C C . SER A 1 478 ? 15.647 -2.014 -24.377 1.00 88.62 478 SER A C 1
ATOM 3319 O O . SER A 1 478 ? 16.056 -3.098 -24.806 1.00 88.62 478 SER A O 1
ATOM 3321 N N . TYR A 1 479 ? 15.368 -1.838 -23.100 1.00 83.81 479 TYR A N 1
ATOM 3322 C CA . TYR A 1 479 ? 15.263 -2.964 -22.198 1.00 83.81 479 TYR A CA 1
ATOM 3323 C C . TYR A 1 479 ? 13.994 -2.862 -21.389 1.00 83.81 479 TYR A C 1
ATOM 3325 O O . TYR A 1 479 ? 13.469 -1.780 -21.150 1.00 83.81 479 TYR A O 1
ATOM 3333 N N . SER A 1 480 ? 13.515 -4.025 -20.983 1.00 80.06 480 SER A N 1
ATOM 3334 C CA . SER A 1 480 ? 12.442 -4.183 -20.026 1.00 80.06 480 SER A CA 1
ATOM 3335 C C . SER A 1 480 ? 12.872 -5.319 -19.115 1.00 80.06 480 SER A C 1
ATOM 3337 O O . SER A 1 480 ? 13.125 -6.433 -19.578 1.00 80.06 480 SER A O 1
ATOM 3339 N N . VAL A 1 481 ? 13.065 -5.013 -17.838 1.00 73.88 481 VAL A N 1
ATOM 3340 C CA . VAL A 1 481 ? 13.393 -6.010 -16.819 1.00 73.88 481 VAL A CA 1
ATOM 3341 C C . VAL A 1 481 ? 12.247 -6.031 -15.838 1.00 73.88 481 VAL A C 1
ATOM 3343 O O . VAL A 1 481 ? 11.767 -4.977 -15.414 1.00 73.88 481 VAL A O 1
ATOM 3346 N N . ALA A 1 482 ? 11.840 -7.237 -15.447 1.00 67.25 482 ALA A N 1
ATOM 3347 C CA . ALA A 1 482 ? 11.070 -7.395 -14.230 1.00 67.25 482 ALA A CA 1
ATOM 3348 C C . ALA A 1 482 ? 11.915 -6.821 -13.085 1.00 67.25 482 ALA A C 1
ATOM 3350 O O . ALA A 1 482 ? 12.946 -7.387 -12.716 1.00 67.25 482 ALA A O 1
ATOM 3351 N N . GLY A 1 483 ? 11.527 -5.650 -12.593 1.00 66.38 483 GLY A N 1
ATOM 3352 C CA . GLY A 1 483 ? 12.166 -5.007 -11.462 1.00 66.38 483 GLY A CA 1
ATOM 3353 C C . GLY A 1 483 ? 11.992 -5.837 -10.197 1.00 66.38 483 GLY A C 1
ATOM 3354 O O . GLY A 1 483 ? 11.495 -6.969 -10.221 1.00 66.38 483 GLY A O 1
ATOM 3355 N N . ALA A 1 484 ? 12.394 -5.257 -9.065 1.00 69.25 484 ALA A N 1
ATOM 3356 C CA . ALA A 1 484 ? 12.028 -5.825 -7.778 1.00 69.25 484 ALA A CA 1
ATOM 3357 C C . ALA A 1 484 ? 10.516 -6.100 -7.769 1.00 69.25 484 ALA A C 1
ATOM 3359 O O . ALA A 1 484 ? 9.729 -5.348 -8.354 1.00 69.25 484 ALA A O 1
ATOM 3360 N N . LYS A 1 485 ? 10.132 -7.218 -7.160 1.00 81.38 485 LYS A N 1
ATOM 3361 C CA . LYS A 1 485 ? 8.733 -7.570 -6.958 1.00 81.38 485 LYS A CA 1
ATOM 3362 C C . LYS A 1 485 ? 8.395 -7.309 -5.502 1.00 81.38 485 LYS A C 1
ATOM 3364 O O . LYS A 1 485 ? 9.161 -7.703 -4.628 1.00 81.38 485 LYS A O 1
ATOM 3369 N N . ILE A 1 486 ? 7.255 -6.681 -5.242 1.00 83.56 486 ILE A N 1
ATOM 3370 C CA . ILE A 1 486 ? 6.600 -6.867 -3.949 1.00 83.56 486 ILE A CA 1
ATOM 3371 C C . ILE A 1 486 ? 5.938 -8.231 -4.067 1.00 83.56 486 ILE A C 1
ATOM 3373 O O . ILE A 1 486 ? 4.998 -8.398 -4.849 1.00 83.56 486 ILE A O 1
ATOM 3377 N N . ALA A 1 487 ? 6.494 -9.216 -3.367 1.00 84.81 487 ALA A N 1
ATOM 3378 C CA . ALA A 1 487 ? 5.930 -10.552 -3.354 1.00 84.81 487 ALA A CA 1
ATOM 3379 C C . ALA A 1 487 ? 4.489 -10.485 -2.845 1.00 84.81 487 ALA A C 1
ATOM 3381 O O . ALA A 1 487 ? 4.208 -9.797 -1.855 1.00 84.81 487 ALA A O 1
ATOM 3382 N N . ALA A 1 488 ? 3.591 -11.223 -3.498 1.00 84.44 488 ALA A N 1
ATOM 3383 C CA . ALA A 1 488 ? 2.257 -11.448 -2.968 1.00 84.44 488 ALA A CA 1
ATOM 3384 C C . ALA A 1 488 ? 2.359 -11.915 -1.516 1.00 84.44 488 ALA A C 1
ATOM 3386 O O . ALA A 1 488 ? 3.293 -12.631 -1.140 1.00 84.44 488 ALA A O 1
ATOM 3387 N N . GLN A 1 489 ? 1.371 -11.563 -0.709 1.00 83.44 489 GLN A N 1
ATOM 3388 C CA . GLN A 1 489 ? 1.283 -12.091 0.638 1.00 83.44 489 GLN A CA 1
ATOM 3389 C C . GLN A 1 489 ? 1.147 -13.625 0.578 1.00 83.44 489 GLN A C 1
ATOM 3391 O O . GLN A 1 489 ? 0.158 -14.155 0.064 1.00 83.44 489 GLN A O 1
ATOM 3396 N N . SER A 1 490 ? 2.165 -14.342 1.056 1.00 65.44 490 SER A N 1
ATOM 3397 C CA . SER A 1 490 ? 2.348 -15.777 0.799 1.00 65.44 490 SER A CA 1
ATOM 3398 C C . SER A 1 490 ? 2.583 -16.611 2.061 1.00 65.44 490 SER A C 1
ATOM 3400 O O . SER A 1 490 ? 2.158 -17.764 2.100 1.00 65.44 490 SER A O 1
ATOM 3402 N N . GLY A 1 491 ? 3.183 -16.056 3.119 1.00 55.97 491 GLY A N 1
ATOM 3403 C CA . GLY A 1 491 ? 3.713 -16.879 4.219 1.00 55.97 491 GLY A CA 1
ATOM 3404 C C . GLY A 1 491 ? 2.718 -17.435 5.235 1.00 55.97 491 GLY A C 1
ATOM 3405 O O . GLY A 1 491 ? 3.006 -18.450 5.856 1.00 55.97 491 GLY A O 1
ATOM 3406 N N . CYS A 1 492 ? 1.552 -16.811 5.405 1.00 60.38 492 CYS A N 1
ATOM 3407 C CA . CYS A 1 492 ? 0.606 -17.156 6.480 1.00 60.38 492 CYS A CA 1
ATOM 3408 C C . CYS A 1 492 ? -0.799 -17.545 5.992 1.00 60.38 492 CYS A C 1
ATOM 3410 O O . CYS A 1 492 ? -1.729 -17.705 6.775 1.00 60.38 492 CYS A O 1
ATOM 3412 N N . VAL A 1 493 ? -0.965 -17.658 4.679 1.00 51.66 493 VAL A N 1
ATOM 3413 C CA . VAL A 1 493 ? -2.228 -17.349 3.996 1.00 51.66 493 VAL A CA 1
ATOM 3414 C C . VAL A 1 493 ? -2.868 -18.545 3.299 1.00 51.66 493 VAL A C 1
ATOM 3416 O O . VAL A 1 493 ? -4.073 -18.548 3.066 1.00 51.66 493 VAL A O 1
ATOM 3419 N N . VAL A 1 494 ? -2.078 -19.543 2.904 1.00 48.22 494 VAL A N 1
ATOM 3420 C CA . VAL A 1 494 ? -2.535 -20.542 1.922 1.00 48.22 494 VAL A CA 1
ATOM 3421 C C . VAL A 1 494 ? -3.160 -21.778 2.576 1.00 48.22 494 VAL A C 1
ATOM 3423 O O . VAL A 1 494 ? -3.825 -22.558 1.903 1.00 48.22 494 VAL A O 1
ATOM 3426 N N . THR A 1 495 ? -2.991 -21.951 3.888 1.00 52.56 495 THR A N 1
ATOM 3427 C CA . THR A 1 495 ? -3.521 -23.099 4.629 1.00 52.56 495 THR A CA 1
ATOM 3428 C C . THR A 1 495 ? -4.540 -22.653 5.679 1.00 52.56 495 THR A C 1
ATOM 3430 O O . THR A 1 495 ? -4.235 -21.748 6.464 1.00 52.56 495 THR A O 1
ATOM 3433 N N . PRO A 1 496 ? -5.719 -23.298 5.752 1.00 52.72 496 PRO A N 1
ATOM 3434 C CA . PRO A 1 496 ? -6.629 -23.149 6.884 1.00 52.72 496 PRO A CA 1
ATOM 3435 C C . PRO A 1 496 ? -5.870 -23.332 8.209 1.00 52.72 496 PRO A C 1
ATOM 3437 O O . PRO A 1 496 ? -5.183 -24.334 8.392 1.00 52.72 496 PRO A O 1
ATOM 3440 N N . GLY A 1 497 ? -5.943 -22.339 9.103 1.00 56.78 497 GLY A N 1
ATOM 3441 C CA . GLY A 1 497 ? -5.193 -22.322 10.372 1.00 56.78 497 GLY A CA 1
ATOM 3442 C C . GLY A 1 497 ? -3.801 -21.668 10.335 1.00 56.78 497 GLY A C 1
ATOM 3443 O O . GLY A 1 497 ? -3.055 -21.817 11.300 1.00 56.78 497 GLY A O 1
ATOM 3444 N N . GLY A 1 498 ? -3.444 -20.957 9.257 1.00 64.69 498 GLY A N 1
ATOM 3445 C CA . GLY A 1 498 ? -2.156 -20.261 9.102 1.00 64.69 498 GLY A CA 1
ATOM 3446 C C . GLY A 1 498 ? -1.810 -19.220 10.187 1.00 64.69 498 GLY A C 1
ATOM 3447 O O . GLY A 1 498 ? -2.618 -18.901 11.064 1.00 64.69 498 GLY A O 1
ATOM 3448 N N . CYS A 1 499 ? -0.575 -18.703 10.133 1.00 75.94 499 CYS A N 1
ATOM 3449 C CA . CYS A 1 499 ? -0.062 -17.713 11.087 1.00 75.94 499 CYS A CA 1
ATOM 3450 C C . CYS A 1 499 ? -0.774 -16.353 10.998 1.00 75.94 499 CYS A C 1
ATOM 3452 O O . CYS A 1 499 ? -1.437 -16.020 10.019 1.00 75.94 499 CYS A O 1
ATOM 3454 N N . ASP A 1 500 ? -0.651 -15.556 12.054 1.00 86.69 500 ASP A N 1
ATOM 3455 C CA . ASP A 1 500 ? -1.216 -14.214 12.099 1.00 86.69 500 ASP A CA 1
ATOM 3456 C C . ASP A 1 500 ? -0.227 -13.216 11.483 1.00 86.69 500 ASP A C 1
ATOM 3458 O O . ASP A 1 500 ? 0.899 -13.073 11.960 1.00 86.69 500 ASP A O 1
ATOM 3462 N N . VAL A 1 501 ? -0.641 -12.506 10.431 1.00 89.94 501 VAL A N 1
ATOM 3463 C CA . VAL A 1 501 ? 0.182 -11.449 9.809 1.00 89.94 501 VAL A CA 1
ATOM 3464 C C . VAL A 1 501 ? 0.304 -10.244 10.730 1.00 89.94 501 VAL A C 1
ATOM 3466 O O . VAL A 1 501 ? 1.340 -9.589 10.768 1.00 89.94 501 VAL A O 1
ATOM 3469 N N . LEU A 1 502 ? -0.753 -9.961 11.482 1.00 90.12 502 LEU A N 1
ATOM 3470 C CA . LEU A 1 502 ? -0.745 -8.992 12.561 1.00 90.12 502 LEU A CA 1
ATOM 3471 C C . LEU A 1 502 ? -1.291 -9.685 13.802 1.00 90.12 502 LEU A C 1
ATOM 3473 O O . LEU A 1 502 ? -2.433 -10.155 13.791 1.00 90.12 502 LEU A O 1
ATOM 3477 N N . SER A 1 503 ? -0.476 -9.747 14.851 1.00 91.12 503 SER A N 1
ATOM 3478 C CA . SER A 1 503 ? -0.881 -10.327 16.125 1.00 91.12 503 SER A CA 1
ATOM 3479 C C . SER A 1 503 ? -0.499 -9.480 17.325 1.00 91.12 503 SER A C 1
ATOM 3481 O O . SER A 1 503 ? 0.474 -8.730 17.315 1.00 91.12 503 SER A O 1
ATOM 3483 N N . THR A 1 504 ? -1.262 -9.642 18.395 1.00 88.56 504 THR A N 1
ATOM 3484 C CA . THR A 1 504 ? -0.941 -9.137 19.734 1.00 88.56 504 THR A CA 1
ATOM 3485 C C . THR A 1 504 ? -0.923 -10.318 20.698 1.00 88.56 504 THR A C 1
ATOM 3487 O O . THR A 1 504 ? -1.912 -11.052 20.789 1.00 88.56 504 THR A O 1
ATOM 3490 N N . SER A 1 505 ? 0.164 -10.512 21.438 1.00 79.38 505 SER A N 1
ATOM 3491 C CA . SER A 1 505 ? 0.293 -11.644 22.371 1.00 79.38 505 SER A CA 1
ATOM 3492 C C . SER A 1 505 ? 0.005 -11.276 23.833 1.00 79.38 505 SER A C 1
ATOM 3494 O O . SER A 1 505 ? -0.233 -12.160 24.659 1.00 79.38 505 SER A O 1
ATOM 3496 N N . GLY A 1 506 ? -0.029 -9.980 24.164 1.00 69.69 506 GLY A N 1
ATOM 3497 C CA . GLY A 1 506 ? -0.311 -9.463 25.505 1.00 69.69 506 GLY A CA 1
ATOM 3498 C C . GLY A 1 506 ? -1.768 -9.051 25.710 1.00 69.69 506 GLY A C 1
ATOM 3499 O O . GLY A 1 506 ? -2.532 -8.910 24.762 1.00 69.69 506 GLY A O 1
ATOM 3500 N N . THR A 1 507 ? -2.168 -8.841 26.966 1.00 66.56 507 THR A N 1
ATOM 3501 C CA . THR A 1 507 ? -3.450 -8.188 27.263 1.00 66.56 507 THR A CA 1
ATOM 3502 C C . THR A 1 507 ? -3.393 -6.705 26.917 1.00 66.56 507 THR A C 1
ATOM 3504 O O . THR A 1 507 ? -4.357 -6.207 26.367 1.00 66.56 507 THR A O 1
ATOM 3507 N N . SER A 1 508 ? -2.269 -6.022 27.146 1.00 72.12 508 SER A N 1
ATOM 3508 C CA . SER A 1 508 ? -2.182 -4.555 27.054 1.00 72.12 508 SER A CA 1
ATOM 3509 C C . SER A 1 508 ? -1.623 -4.010 25.739 1.00 72.12 508 SER A C 1
ATOM 3511 O O . SER A 1 508 ? -1.297 -2.830 25.661 1.00 72.12 508 SER A O 1
ATOM 3513 N N . SER A 1 509 ? -1.481 -4.849 24.714 1.00 80.31 509 SER A N 1
ATOM 3514 C CA . SER A 1 509 ? -0.983 -4.390 23.419 1.00 80.31 509 SER A CA 1
ATOM 3515 C C . SER A 1 509 ? -2.070 -3.622 22.662 1.00 80.31 509 SER A C 1
ATOM 3517 O O . SER A 1 509 ? -3.243 -3.995 22.707 1.00 80.31 509 SER A O 1
ATOM 3519 N N . LEU A 1 510 ? -1.689 -2.553 21.959 1.00 84.12 510 LEU A N 1
ATOM 3520 C CA . LEU A 1 510 ? -2.638 -1.649 21.307 1.00 84.12 510 LEU A CA 1
ATOM 3521 C C . LEU A 1 510 ? -2.333 -1.487 19.812 1.00 84.12 510 LEU A C 1
ATOM 3523 O O . LEU A 1 510 ? -1.196 -1.232 19.429 1.00 84.12 510 LEU A O 1
ATOM 3527 N N . ALA A 1 511 ? -3.346 -1.593 18.955 1.00 86.88 511 ALA A N 1
ATOM 3528 C CA . ALA A 1 511 ? -3.211 -1.363 17.517 1.00 86.88 511 ALA A CA 1
ATOM 3529 C C . ALA A 1 511 ? -4.270 -0.362 17.043 1.00 86.88 511 ALA A C 1
ATOM 3531 O O . ALA A 1 511 ? -5.446 -0.519 17.366 1.00 86.88 511 ALA A O 1
ATOM 3532 N N . TRP A 1 512 ? -3.842 0.662 16.304 1.00 89.94 512 TRP A N 1
ATOM 3533 C CA . TRP A 1 512 ? -4.708 1.688 15.729 1.00 89.94 512 TRP A CA 1
ATOM 3534 C C . TRP A 1 512 ? -4.255 2.037 14.308 1.00 89.94 512 TRP A C 1
ATOM 3536 O O . TRP A 1 512 ? -3.071 2.278 14.055 1.00 89.94 512 TRP A O 1
ATOM 3546 N N . PHE A 1 513 ? -5.206 2.116 13.383 1.00 89.38 513 PHE A N 1
ATOM 3547 C CA . PHE A 1 513 ? -4.957 2.405 11.973 1.00 89.38 513 PHE A CA 1
ATOM 3548 C C . PHE A 1 513 ? -5.801 3.594 11.500 1.00 89.38 513 PHE A C 1
ATOM 3550 O O . PHE A 1 513 ? -7.017 3.497 11.371 1.00 89.38 513 PHE A O 1
ATOM 3557 N N . GLY A 1 514 ? -5.151 4.717 11.207 1.00 85.06 514 GLY A N 1
ATOM 3558 C CA . GLY A 1 514 ? -5.754 5.948 10.689 1.00 85.06 514 GLY A CA 1
ATOM 3559 C C . GLY A 1 514 ? -6.036 5.881 9.190 1.00 85.06 514 GLY A C 1
ATOM 3560 O O . GLY A 1 514 ? -5.550 6.723 8.438 1.00 85.06 514 GLY A O 1
ATOM 3561 N N . GLY A 1 515 ? -6.713 4.828 8.744 1.00 85.62 515 GLY A N 1
ATOM 3562 C CA . GLY A 1 515 ? -6.987 4.501 7.347 1.00 85.62 515 GLY A CA 1
ATOM 3563 C C . GLY A 1 515 ? -7.375 3.031 7.205 1.00 85.62 515 GLY A C 1
ATOM 3564 O O . GLY A 1 515 ? -7.465 2.302 8.198 1.00 85.62 515 GLY A O 1
ATOM 3565 N N . GLN A 1 516 ? -7.576 2.582 5.971 1.00 87.75 516 GLN A N 1
ATOM 3566 C CA . GLN A 1 516 ? -7.968 1.208 5.678 1.00 87.75 516 GLN A CA 1
ATOM 3567 C C . GLN A 1 516 ? -6.863 0.206 6.013 1.00 87.75 516 GLN A C 1
ATOM 3569 O O . GLN A 1 516 ? -5.667 0.461 5.810 1.00 87.75 516 GLN A O 1
ATOM 3574 N N . VAL A 1 517 ? -7.293 -0.965 6.480 1.00 91.12 517 VAL A N 1
ATOM 3575 C CA . VAL A 1 517 ? -6.462 -2.166 6.609 1.00 91.12 517 VAL A CA 1
ATOM 3576 C C . VAL A 1 517 ? -6.933 -3.156 5.558 1.00 91.12 517 VAL A C 1
ATOM 3578 O O . VAL A 1 517 ? -8.011 -3.731 5.691 1.00 91.12 517 VAL A O 1
ATOM 3581 N N . TYR A 1 518 ? -6.130 -3.357 4.519 1.00 90.94 518 TYR A N 1
ATOM 3582 C CA . TYR A 1 518 ? -6.447 -4.267 3.425 1.00 90.94 518 TYR A CA 1
ATOM 3583 C C . TYR A 1 518 ? -5.450 -5.421 3.396 1.00 90.94 518 TYR A C 1
ATOM 3585 O O . TYR A 1 518 ? -4.329 -5.289 2.909 1.00 90.94 518 TYR A O 1
ATOM 3593 N N . LEU A 1 519 ? -5.856 -6.559 3.946 1.00 90.62 519 LEU A N 1
ATOM 3594 C CA . LEU A 1 519 ? -5.092 -7.802 3.998 1.00 90.62 519 LEU A CA 1
ATOM 3595 C C . LEU A 1 519 ? -5.995 -8.972 3.563 1.00 90.62 519 LEU A C 1
ATOM 3597 O O . LEU A 1 519 ? -6.224 -9.896 4.348 1.00 90.62 519 LEU A O 1
ATOM 3601 N N . PRO A 1 520 ? -6.524 -8.962 2.325 1.00 86.75 520 PRO A N 1
ATOM 3602 C CA . PRO A 1 520 ? -7.593 -9.865 1.861 1.00 86.75 520 PRO A CA 1
ATOM 3603 C C . PRO A 1 520 ? -7.230 -11.352 1.951 1.00 86.75 520 PRO A C 1
ATOM 3605 O O . PRO A 1 520 ? -8.086 -12.231 1.923 1.00 86.75 520 PRO A O 1
ATOM 3608 N N . ARG A 1 521 ? -5.934 -11.634 2.067 1.00 86.06 521 ARG A N 1
ATOM 3609 C CA . ARG A 1 521 ? -5.357 -12.965 2.139 1.00 86.06 521 ARG A CA 1
ATOM 3610 C C . ARG A 1 521 ? -4.925 -13.358 3.561 1.00 86.06 521 ARG A C 1
ATOM 3612 O O . ARG A 1 521 ? -4.699 -14.536 3.813 1.00 86.06 521 ARG A O 1
ATOM 3619 N N . ALA A 1 522 ? -4.872 -12.430 4.515 1.00 87.56 522 ALA A N 1
ATOM 3620 C CA . ALA A 1 522 ? -4.289 -12.664 5.834 1.00 87.56 522 ALA A CA 1
ATOM 3621 C C . ALA A 1 522 ? -5.282 -12.978 6.946 1.00 87.56 522 ALA A C 1
ATOM 3623 O O . ALA A 1 522 ? -6.402 -12.465 6.982 1.00 87.56 522 ALA A O 1
ATOM 3624 N N . LYS A 1 523 ? -4.781 -13.717 7.937 1.00 88.69 523 LYS A N 1
ATOM 3625 C CA . LYS A 1 523 ? -5.357 -13.764 9.274 1.00 88.69 523 LYS A CA 1
ATOM 3626 C C . LYS A 1 523 ? -4.770 -12.653 10.149 1.00 88.69 523 LYS A C 1
ATOM 3628 O O . LYS A 1 523 ? -3.556 -12.430 10.151 1.00 88.69 523 LYS A O 1
ATOM 3633 N N . VAL A 1 524 ? -5.636 -11.973 10.890 1.00 90.44 524 VAL A N 1
ATOM 3634 C CA . VAL A 1 524 ? -5.294 -10.947 11.879 1.00 90.44 524 VAL A CA 1
ATOM 3635 C C . VAL A 1 524 ? -5.869 -11.377 13.224 1.00 90.44 524 VAL A C 1
ATOM 3637 O O . VAL A 1 524 ? -7.059 -11.676 13.308 1.00 90.44 524 VAL A O 1
ATOM 3640 N N . SER A 1 525 ? -5.042 -11.407 14.270 1.00 90.56 525 SER A N 1
ATOM 3641 C CA . SER A 1 525 ? -5.465 -11.803 15.619 1.00 90.56 525 SER A CA 1
ATOM 3642 C C . SER A 1 525 ? -5.125 -10.729 16.643 1.00 90.56 525 SER A C 1
ATOM 3644 O O . SER A 1 525 ? -3.974 -10.552 17.032 1.00 90.56 525 SER A O 1
ATOM 3646 N N . LEU A 1 526 ? -6.141 -10.017 17.114 1.00 89.44 526 LEU A N 1
ATOM 3647 C CA . LEU A 1 526 ? -6.006 -8.912 18.054 1.00 89.44 526 LEU A CA 1
ATOM 3648 C C . LEU A 1 526 ? -6.571 -9.315 19.415 1.00 89.44 526 LEU A C 1
ATOM 3650 O O . LEU A 1 526 ? -7.682 -9.810 19.530 1.00 89.44 526 LEU A O 1
ATOM 3654 N N . LYS A 1 527 ? -5.804 -9.076 20.464 1.00 86.56 527 LYS A N 1
ATOM 3655 C CA . LYS A 1 527 ? -6.099 -9.295 21.869 1.00 86.56 527 LYS A CA 1
ATOM 3656 C C . LYS A 1 527 ? -5.952 -7.942 22.544 1.00 86.56 527 LYS A C 1
ATOM 3658 O O . LYS A 1 527 ? -4.849 -7.432 22.693 1.00 86.56 527 LYS A O 1
ATOM 3663 N N . LEU A 1 528 ? -7.085 -7.347 22.884 1.00 77.44 528 LEU A N 1
ATOM 3664 C CA . LEU A 1 528 ? -7.190 -5.945 23.266 1.00 77.44 528 LEU A CA 1
ATOM 3665 C C . LEU A 1 528 ? -7.719 -5.867 24.702 1.00 77.44 528 LEU A C 1
ATOM 3667 O O . LEU A 1 528 ? -8.851 -6.273 24.983 1.00 77.44 528 LEU A O 1
ATOM 3671 N N . SER A 1 529 ? -6.926 -5.365 25.648 1.00 69.88 529 SER A N 1
ATOM 3672 C CA . SER A 1 529 ? -7.433 -5.050 26.987 1.00 69.88 529 SER A CA 1
ATOM 3673 C C . SER A 1 529 ? -8.060 -3.671 26.982 1.00 69.88 529 SER A C 1
ATOM 3675 O O . SER A 1 529 ? -7.346 -2.682 26.833 1.00 69.88 529 SER A O 1
ATOM 3677 N N . SER A 1 530 ? -9.383 -3.621 27.160 1.00 57.41 530 SER A N 1
ATOM 3678 C CA . SER A 1 530 ? -10.136 -2.409 27.518 1.00 57.41 530 SER A CA 1
ATOM 3679 C C . SER A 1 530 ? -9.782 -1.151 26.716 1.00 57.41 530 SER A C 1
ATOM 3681 O O . SER A 1 530 ? -9.803 -0.043 27.250 1.00 57.41 530 SER A O 1
ATOM 3683 N N . ALA A 1 531 ? -9.434 -1.308 25.442 1.00 52.03 531 ALA A N 1
ATOM 3684 C CA . ALA A 1 531 ? -9.175 -0.185 24.569 1.00 52.03 531 ALA A CA 1
ATOM 3685 C C . ALA A 1 531 ? -10.535 0.368 24.146 1.00 52.03 531 ALA A C 1
ATOM 3687 O O . ALA A 1 531 ? -11.163 -0.183 23.247 1.00 52.03 531 ALA A O 1
ATOM 3688 N N . ALA A 1 532 ? -10.992 1.455 24.773 1.00 51.25 532 ALA A N 1
ATOM 3689 C CA . ALA A 1 532 ? -12.171 2.218 24.341 1.00 51.25 532 ALA A CA 1
ATOM 3690 C C . ALA A 1 532 ? -11.972 2.898 22.963 1.00 51.25 532 ALA A C 1
ATOM 3692 O O . ALA A 1 532 ? -12.664 3.851 22.617 1.00 51.25 532 ALA A O 1
ATOM 3693 N N . THR A 1 533 ? -10.979 2.459 22.192 1.00 57.75 533 THR A N 1
ATOM 3694 C CA . THR A 1 533 ? -10.413 3.138 21.036 1.00 57.75 533 THR A CA 1
ATOM 3695 C C . THR A 1 533 ? -10.516 2.246 19.807 1.00 57.75 533 THR A C 1
ATOM 3697 O O . THR A 1 533 ? -10.449 1.019 19.888 1.00 57.75 533 THR A O 1
ATOM 3700 N N . ALA A 1 534 ? -10.772 2.883 18.665 1.00 57.22 534 ALA A N 1
ATOM 3701 C CA . ALA A 1 534 ? -11.054 2.196 17.416 1.00 57.22 534 ALA A CA 1
ATOM 3702 C C . ALA A 1 534 ? -9.820 1.440 16.883 1.00 57.22 534 ALA A C 1
ATOM 3704 O O . ALA A 1 534 ? -8.742 2.013 16.859 1.00 57.22 534 ALA A O 1
ATOM 3705 N N . ILE A 1 535 ? -9.945 0.199 16.402 1.00 74.00 535 ILE A N 1
ATOM 3706 C CA . ILE A 1 535 ? -8.818 -0.531 15.774 1.00 74.00 535 ILE A CA 1
ATOM 3707 C C . ILE A 1 535 ? -8.415 0.135 14.449 1.00 74.00 535 ILE A C 1
ATOM 3709 O O . ILE A 1 535 ? -7.237 0.231 14.121 1.00 74.00 535 ILE A O 1
ATOM 3713 N N . SER A 1 536 ? -9.394 0.625 13.692 1.00 77.19 536 SER A N 1
ATOM 3714 C CA . SER A 1 536 ? -9.199 1.426 12.484 1.00 77.19 536 SER A CA 1
ATOM 3715 C C . SER A 1 536 ? -10.204 2.576 12.468 1.00 77.19 536 SER A C 1
ATOM 3717 O O . SER A 1 536 ? -11.279 2.455 13.063 1.00 77.19 536 SER A O 1
ATOM 3719 N N . SER A 1 537 ? -9.832 3.686 11.828 1.00 73.25 537 SER A N 1
ATOM 3720 C CA . SER A 1 537 ? -10.715 4.819 11.535 1.00 73.25 537 SER A CA 1
ATOM 3721 C C . SER A 1 537 ? -11.509 4.658 10.232 1.00 73.25 537 SER A C 1
ATOM 3723 O O . SER A 1 537 ? -12.378 5.483 9.953 1.00 73.25 537 SER A O 1
ATOM 3725 N N . GLU A 1 538 ? -11.182 3.657 9.411 1.00 81.31 538 GLU A N 1
ATOM 3726 C CA . GLU A 1 538 ? -11.871 3.343 8.156 1.00 81.31 538 GLU A CA 1
ATOM 3727 C C . GLU A 1 538 ? -12.181 1.831 8.083 1.00 81.31 538 GLU A C 1
ATOM 3729 O O . GLU A 1 538 ? -12.368 1.171 9.104 1.00 81.31 538 GLU A O 1
ATOM 3734 N N . ALA A 1 539 ? -12.292 1.271 6.874 1.00 81.94 539 ALA A N 1
ATOM 3735 C CA . ALA A 1 539 ? -12.666 -0.122 6.666 1.00 81.94 539 ALA A CA 1
ATOM 3736 C C . ALA A 1 539 ? -11.516 -1.105 6.949 1.00 81.94 539 ALA A C 1
ATOM 3738 O O . ALA A 1 539 ? -10.347 -0.851 6.640 1.00 81.94 539 ALA A O 1
ATOM 3739 N N . ILE A 1 540 ? -11.878 -2.281 7.462 1.00 87.50 540 ILE A N 1
ATOM 3740 C CA . ILE A 1 540 ? -10.982 -3.436 7.582 1.00 87.50 540 ILE A CA 1
ATOM 3741 C C . ILE A 1 540 ? -11.449 -4.520 6.610 1.00 87.50 540 ILE A C 1
ATOM 3743 O O . ILE A 1 540 ? -12.587 -4.979 6.688 1.00 87.50 540 ILE A O 1
ATOM 3747 N N . VAL A 1 541 ? -10.561 -4.961 5.723 1.00 88.88 541 VAL A N 1
ATOM 3748 C CA . VAL A 1 541 ? -10.782 -6.088 4.810 1.00 88.88 541 VAL A CA 1
ATOM 3749 C C . VAL A 1 541 ? -9.679 -7.106 5.041 1.00 88.88 541 VAL A C 1
ATOM 3751 O O . VAL A 1 541 ? -8.514 -6.845 4.744 1.00 88.88 541 VAL A O 1
ATOM 3754 N N . VAL A 1 542 ? -10.029 -8.267 5.583 1.00 90.25 542 VAL A N 1
ATOM 3755 C CA . VAL A 1 542 ? -9.063 -9.332 5.894 1.00 90.25 542 VAL A CA 1
ATOM 3756 C C . VAL A 1 542 ? -9.592 -10.696 5.468 1.00 90.25 542 VAL A C 1
ATOM 3758 O O . VAL A 1 542 ? -10.767 -10.822 5.144 1.00 90.25 542 VAL A O 1
ATOM 3761 N N . ARG A 1 543 ? -8.772 -11.750 5.477 1.00 88.75 543 ARG A N 1
ATOM 3762 C CA . ARG A 1 543 ? -9.286 -13.117 5.284 1.00 88.75 543 ARG A CA 1
ATOM 3763 C C . ARG A 1 543 ? -10.015 -13.590 6.538 1.00 88.75 543 ARG A C 1
ATOM 3765 O O . ARG A 1 543 ? -11.196 -13.904 6.474 1.00 88.75 543 ARG A O 1
ATOM 3772 N N . VAL A 1 544 ? -9.320 -13.579 7.674 1.00 89.94 544 VAL A N 1
ATOM 3773 C CA . VAL A 1 544 ? -9.849 -13.973 8.990 1.00 89.94 544 VAL A CA 1
ATOM 3774 C C . VAL A 1 544 ? -9.504 -12.893 10.009 1.00 89.94 544 VAL A C 1
ATOM 3776 O O . VAL A 1 544 ? -8.356 -12.446 10.064 1.00 89.94 544 VAL A O 1
ATOM 3779 N N . LEU A 1 545 ? -10.475 -12.504 10.830 1.00 92.12 545 LEU A N 1
ATOM 3780 C CA . LEU A 1 545 ? -10.282 -11.603 11.959 1.00 92.1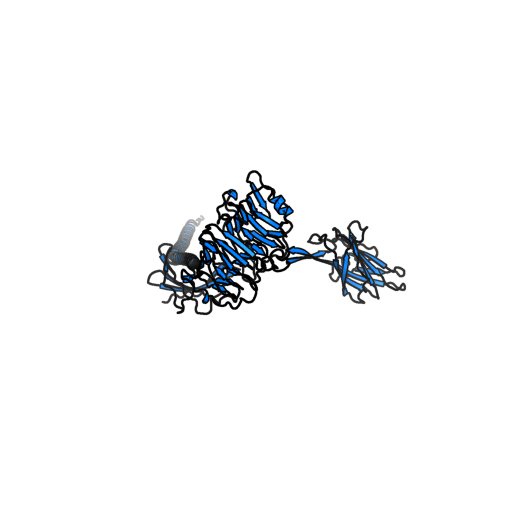2 545 LEU A CA 1
ATOM 3781 C C . LEU A 1 545 ? -10.652 -12.305 13.265 1.00 92.12 545 LEU A C 1
ATOM 3783 O O . LEU A 1 545 ? -11.818 -12.612 13.504 1.00 92.12 545 LEU A O 1
ATOM 3787 N N . ASN A 1 546 ? -9.670 -12.466 14.142 1.00 91.81 546 ASN A N 1
ATOM 3788 C CA . ASN A 1 546 ? -9.895 -12.858 15.524 1.00 91.81 546 ASN A CA 1
ATOM 3789 C C . ASN A 1 546 ? -9.718 -11.633 16.413 1.00 91.81 546 ASN A C 1
ATOM 3791 O O . ASN A 1 546 ? -8.656 -11.010 16.407 1.00 91.81 546 ASN A O 1
ATOM 3795 N N . VAL A 1 547 ? -10.729 -11.299 17.206 1.00 89.50 547 VAL A N 1
ATOM 3796 C CA . VAL A 1 547 ? -10.645 -10.236 18.207 1.00 89.50 547 VAL A CA 1
ATOM 3797 C C . VAL A 1 547 ? -11.000 -10.816 19.567 1.00 89.50 547 VAL A C 1
ATOM 3799 O O . VAL A 1 547 ? -12.122 -11.246 19.790 1.00 89.50 547 VAL A O 1
ATOM 3802 N N . SER A 1 548 ? -10.055 -10.814 20.497 1.00 87.62 548 SER A N 1
ATOM 3803 C CA . SER A 1 548 ? -10.276 -11.138 21.902 1.00 87.62 548 SER A CA 1
ATOM 3804 C C . SER A 1 548 ? -10.242 -9.849 22.710 1.00 87.62 548 SER A C 1
ATOM 3806 O O . SER A 1 548 ? -9.193 -9.218 22.801 1.00 87.62 548 SER A O 1
ATOM 3808 N N . THR A 1 549 ? -11.332 -9.469 23.365 1.00 80.44 549 THR A N 1
ATOM 3809 C CA . THR A 1 549 ? -11.374 -8.234 24.159 1.00 80.44 549 THR A CA 1
ATOM 3810 C C . THR A 1 549 ? -11.572 -8.523 25.648 1.00 80.44 549 THR A C 1
ATOM 3812 O O . THR A 1 549 ? -12.334 -9.407 26.038 1.00 80.44 549 THR A O 1
ATOM 3815 N N . ALA A 1 550 ? -10.871 -7.791 26.517 1.00 77.06 550 ALA A N 1
ATOM 3816 C CA . ALA A 1 550 ? -11.122 -7.806 27.970 1.00 77.06 550 ALA A CA 1
ATOM 3817 C C . ALA A 1 550 ? -11.986 -6.616 28.443 1.00 77.06 550 ALA A C 1
ATOM 3819 O O . ALA A 1 550 ? -12.236 -6.471 29.634 1.00 77.06 550 ALA A O 1
ATOM 3820 N N . GLY A 1 551 ? -12.451 -5.776 27.513 1.00 65.25 551 GLY A N 1
ATOM 3821 C CA . GLY A 1 551 ? -13.383 -4.666 27.732 1.00 65.25 551 GLY A CA 1
ATOM 3822 C C . GLY A 1 551 ? -14.004 -4.213 26.400 1.00 65.25 551 GLY A C 1
ATOM 3823 O O . GLY A 1 551 ? -13.688 -4.800 25.367 1.00 65.25 551 GLY A O 1
ATOM 3824 N N . PRO A 1 552 ? -14.908 -3.222 26.380 1.00 59.88 552 PRO A N 1
ATOM 3825 C CA . PRO A 1 552 ? -15.486 -2.729 25.131 1.00 59.88 552 PRO A CA 1
ATOM 3826 C C . PRO A 1 552 ? -14.405 -2.114 24.230 1.00 59.88 552 PRO A C 1
ATOM 3828 O O . PRO A 1 552 ? -13.583 -1.325 24.692 1.00 59.88 552 PRO A O 1
ATOM 3831 N N . THR A 1 553 ? -14.422 -2.473 22.949 1.00 58.19 553 THR A N 1
ATOM 3832 C CA . THR A 1 553 ? -13.519 -1.985 21.897 1.00 58.19 553 THR A CA 1
ATOM 3833 C C . THR A 1 553 ? -14.318 -1.680 20.640 1.00 58.19 553 THR A C 1
ATOM 3835 O O . THR A 1 553 ? -15.358 -2.293 20.431 1.00 58.19 553 THR A O 1
ATOM 3838 N N . ALA A 1 554 ? -13.866 -0.744 19.803 1.00 57.28 554 ALA A N 1
ATOM 3839 C CA . ALA A 1 554 ? -14.569 -0.350 18.582 1.00 57.28 554 ALA A CA 1
ATOM 3840 C C . ALA A 1 554 ? -13.715 -0.526 17.312 1.00 57.28 554 ALA A C 1
ATOM 3842 O O . ALA A 1 554 ? -12.494 -0.615 17.359 1.00 57.28 554 ALA A O 1
ATOM 3843 N N . ILE A 1 555 ? -14.369 -0.538 16.159 1.00 57.25 555 ILE A N 1
ATOM 3844 C CA . ILE A 1 555 ? -13.857 -0.303 14.812 1.00 57.25 555 ILE A CA 1
ATOM 3845 C C . ILE A 1 555 ? -14.695 0.874 14.320 1.00 57.25 555 ILE A C 1
ATOM 3847 O O . ILE A 1 555 ? -15.915 0.766 14.171 1.00 57.25 555 ILE A O 1
ATOM 3851 N N . GLY A 1 556 ? -14.061 2.034 14.192 1.00 47.16 556 GLY A N 1
ATOM 3852 C CA . GLY A 1 556 ? -14.748 3.281 13.900 1.00 47.16 556 GLY A CA 1
ATOM 3853 C C . GLY A 1 556 ? -14.770 3.546 12.403 1.00 47.16 556 GLY A C 1
ATOM 3854 O O . GLY A 1 556 ? -13.749 3.434 11.744 1.00 47.16 556 GLY A O 1
ATOM 3855 N N . GLN A 1 557 ? -15.917 3.973 11.882 1.00 37.34 557 GLN A N 1
ATOM 3856 C CA . GLN A 1 557 ? -15.955 4.846 10.716 1.00 37.34 557 GLN A CA 1
ATOM 3857 C C . GLN A 1 557 ? -15.752 6.277 11.209 1.00 37.34 557 GLN A C 1
ATOM 3859 O O . GLN A 1 557 ? -16.571 6.784 11.977 1.00 37.34 557 GLN A O 1
ATOM 3864 N N . VAL A 1 558 ? -14.722 6.949 10.708 1.00 33.50 558 VAL A N 1
ATOM 3865 C CA . VAL A 1 558 ? -14.904 8.319 10.230 1.00 33.50 558 VAL A CA 1
ATOM 3866 C C . VAL A 1 558 ? -15.462 8.182 8.817 1.00 33.50 558 VAL A C 1
ATOM 3868 O O . VAL A 1 558 ? -14.972 7.384 8.021 1.00 33.50 558 VAL A O 1
ATOM 3871 N N . ALA A 1 559 ? -16.537 8.902 8.514 1.00 30.61 559 ALA A N 1
ATOM 3872 C CA . ALA A 1 559 ? -17.137 8.911 7.190 1.00 30.61 559 ALA A CA 1
ATOM 3873 C C . ALA A 1 559 ? -16.120 9.365 6.127 1.00 30.61 559 ALA A C 1
ATOM 3875 O O . ALA A 1 559 ? -15.936 10.561 5.919 1.00 30.61 559 ALA A O 1
ATOM 3876 N N . SER A 1 560 ? -15.472 8.422 5.447 1.00 30.33 560 SER A N 1
ATOM 3877 C CA . SER A 1 560 ? -14.809 8.669 4.164 1.00 30.33 560 SER A CA 1
ATOM 3878 C C . SER A 1 560 ? -14.500 7.367 3.429 1.00 30.33 560 SER A C 1
ATOM 3880 O O . SER A 1 560 ? -13.349 7.016 3.211 1.00 30.33 560 SER A O 1
ATOM 3882 N N . ALA A 1 561 ? -15.551 6.657 3.024 1.00 25.48 561 ALA A N 1
ATOM 3883 C CA . ALA A 1 561 ? -15.507 5.742 1.882 1.00 25.48 561 ALA A CA 1
ATOM 3884 C C . ALA A 1 561 ? -16.922 5.540 1.315 1.00 25.48 561 ALA A C 1
ATOM 3886 O O . ALA A 1 561 ? -17.401 4.423 1.165 1.00 25.48 561 ALA A O 1
ATOM 3887 N N . TYR A 1 562 ? -17.630 6.632 1.032 1.00 26.70 562 TYR A N 1
ATOM 3888 C CA . TYR A 1 562 ? -18.823 6.580 0.195 1.00 26.70 562 TYR A CA 1
ATOM 3889 C C . TYR A 1 562 ? -18.734 7.665 -0.848 1.00 26.70 562 TYR A C 1
ATOM 3891 O O . TYR A 1 562 ? -18.461 8.811 -0.511 1.00 26.70 562 TYR A O 1
ATOM 3899 N N . GLY A 1 563 ? -19.040 7.265 -2.077 1.00 28.72 563 GLY A N 1
ATOM 3900 C CA . GLY A 1 563 ? -19.597 8.151 -3.072 1.00 28.72 563 GLY A CA 1
ATOM 3901 C C . GLY A 1 563 ? -18.626 9.215 -3.538 1.00 28.72 563 GLY A C 1
ATOM 3902 O O . GLY A 1 563 ? -18.499 10.263 -2.917 1.00 28.72 563 GLY A O 1
ATOM 3903 N N . ALA A 1 564 ? -18.187 9.093 -4.788 1.00 27.80 564 ALA A N 1
ATOM 3904 C CA . ALA A 1 564 ? -18.568 10.203 -5.641 1.00 27.80 564 ALA A CA 1
ATOM 3905 C C . ALA A 1 564 ? -20.070 10.419 -5.381 1.00 27.80 564 ALA A C 1
ATOM 3907 O O . ALA A 1 564 ? -20.893 9.574 -5.740 1.00 27.80 564 ALA A O 1
ATOM 3908 N N . LEU A 1 565 ? -20.428 11.488 -4.662 1.00 31.20 565 LEU A N 1
ATOM 3909 C CA . LEU A 1 565 ? -21.679 12.148 -4.974 1.00 31.20 565 LEU A CA 1
ATOM 3910 C C . LEU A 1 565 ? -21.566 12.338 -6.482 1.00 31.20 565 LEU A C 1
ATOM 3912 O O . LEU A 1 565 ? -20.749 13.140 -6.938 1.00 31.20 565 LEU A O 1
ATOM 3916 N N . ASN A 1 566 ? -22.278 11.519 -7.262 1.00 30.77 566 ASN A N 1
ATOM 3917 C CA . ASN A 1 566 ? -22.531 11.899 -8.640 1.00 30.77 566 ASN A CA 1
ATOM 3918 C C . ASN A 1 566 ? -22.986 13.358 -8.563 1.00 30.77 566 ASN A C 1
ATOM 3920 O O . ASN A 1 566 ? -23.760 13.655 -7.647 1.00 30.77 566 ASN A O 1
ATOM 3924 N N . PRO A 1 567 ? -22.479 14.265 -9.418 1.00 31.14 567 PRO A N 1
ATOM 3925 C CA . PRO A 1 567 ? -22.921 15.651 -9.419 1.00 31.14 567 PRO A CA 1
ATOM 3926 C C . PRO A 1 567 ? -24.446 15.631 -9.459 1.00 31.14 567 PRO A C 1
ATOM 3928 O O . PRO A 1 567 ? -25.063 15.182 -10.422 1.00 31.14 567 PRO A O 1
ATOM 3931 N N . GLY A 1 568 ? -25.029 15.951 -8.316 1.00 37.66 568 GLY A N 1
ATOM 3932 C CA . GLY A 1 568 ? -26.323 15.432 -7.934 1.00 37.66 568 GLY A CA 1
ATOM 3933 C C . GLY A 1 568 ? -26.817 16.272 -6.786 1.00 37.66 568 GLY A C 1
ATOM 3934 O O . GLY A 1 568 ? -26.099 16.572 -5.830 1.00 37.66 568 GLY A O 1
ATOM 3935 N N . ASP A 1 569 ? -28.027 16.749 -6.971 1.00 33.78 569 ASP A N 1
ATOM 3936 C CA . ASP A 1 569 ? -28.514 17.941 -6.319 1.00 33.78 569 ASP A CA 1
ATOM 3937 C C . ASP A 1 569 ? -28.900 17.663 -4.878 1.00 33.78 569 ASP A C 1
ATOM 3939 O O . ASP A 1 569 ? -29.876 16.967 -4.588 1.00 33.78 569 ASP A O 1
ATOM 3943 N N . VAL A 1 570 ? -28.151 18.245 -3.947 1.00 36.25 570 VAL A N 1
ATOM 3944 C CA . VAL A 1 570 ? -28.611 18.324 -2.565 1.00 36.25 570 VAL A CA 1
ATOM 3945 C C . VAL A 1 570 ? -29.514 19.543 -2.472 1.00 36.25 570 VAL A C 1
ATOM 3947 O O . VAL A 1 570 ? -29.092 20.672 -2.725 1.00 36.25 570 VAL A O 1
ATOM 3950 N N . THR A 1 571 ? -30.778 19.295 -2.142 1.00 38.66 571 THR A N 1
ATOM 3951 C CA . THR A 1 571 ? -31.745 20.351 -1.855 1.00 38.66 571 THR A CA 1
ATOM 3952 C C . THR A 1 571 ? -31.639 20.671 -0.372 1.00 38.66 571 THR A C 1
ATOM 3954 O O . THR A 1 571 ? -32.060 19.872 0.463 1.00 38.66 571 THR A O 1
ATOM 3957 N N . ILE A 1 572 ? -31.021 21.803 -0.040 1.00 41.84 572 ILE A N 1
ATOM 3958 C CA . ILE A 1 572 ? -30.923 22.280 1.343 1.00 41.84 572 ILE A CA 1
ATOM 3959 C C . ILE A 1 572 ? -32.007 23.330 1.525 1.00 41.84 572 ILE A C 1
ATOM 3961 O O . ILE A 1 572 ? -31.985 24.369 0.862 1.00 41.84 572 ILE A O 1
ATOM 3965 N N . ALA A 1 573 ? -32.958 23.036 2.408 1.00 42.00 573 ALA A N 1
ATOM 3966 C CA . ALA A 1 573 ? -33.906 24.014 2.905 1.00 42.00 573 ALA A CA 1
ATOM 3967 C C . ALA A 1 573 ? -33.337 24.596 4.202 1.00 42.00 573 ALA A C 1
ATOM 3969 O O . ALA A 1 573 ? -33.206 23.883 5.198 1.00 42.00 573 ALA A O 1
ATOM 3970 N N . SER A 1 574 ? -32.969 25.875 4.184 1.00 38.62 574 SER A N 1
ATOM 3971 C CA . SER A 1 574 ? -32.664 26.619 5.406 1.00 38.62 574 SER A CA 1
ATOM 3972 C C . SER A 1 574 ? -33.741 27.673 5.634 1.00 38.62 574 SER A C 1
ATOM 3974 O O . SER A 1 574 ? -34.176 28.360 4.706 1.00 38.62 574 SER A O 1
ATOM 3976 N N . SER A 1 575 ? -34.209 27.778 6.875 1.00 40.31 575 SER A N 1
ATOM 3977 C CA . SER A 1 575 ? -35.095 28.856 7.308 1.00 40.31 575 SER A CA 1
ATOM 3978 C C . SER A 1 575 ? -34.317 29.808 8.205 1.00 40.31 575 SER A C 1
ATOM 3980 O O . SER A 1 575 ? -33.750 29.374 9.209 1.00 40.31 575 SER A O 1
ATOM 3982 N N . VAL A 1 576 ? -34.311 31.095 7.862 1.00 40.16 576 VAL A N 1
ATOM 3983 C CA . VAL A 1 576 ? -33.768 32.154 8.724 1.00 40.16 576 VAL A CA 1
ATOM 3984 C C . VAL A 1 576 ? -34.961 32.870 9.360 1.00 40.16 576 VAL A C 1
ATOM 3986 O O . VAL A 1 576 ? -35.602 33.711 8.728 1.00 40.16 576 VAL A O 1
ATOM 3989 N N . GLY A 1 577 ? -35.307 32.462 10.585 1.00 46.84 577 GLY A N 1
ATOM 3990 C CA . GLY A 1 577 ? -36.523 32.889 11.292 1.00 46.84 577 GLY A CA 1
ATOM 3991 C C . GLY A 1 577 ? -37.836 32.361 10.683 1.00 46.84 577 GLY A C 1
ATOM 3992 O O . GLY A 1 577 ? -37.832 31.545 9.764 1.00 46.84 577 GLY A O 1
ATOM 3993 N N . ASP A 1 578 ? -38.975 32.862 11.175 1.00 38.91 578 ASP A N 1
ATOM 3994 C CA . ASP A 1 578 ? -40.330 32.375 10.833 1.00 38.91 578 ASP A CA 1
ATOM 3995 C C . ASP A 1 578 ? -40.853 32.793 9.442 1.00 38.91 578 ASP A C 1
ATOM 3997 O O . ASP A 1 578 ? -42.019 32.557 9.125 1.00 38.91 578 ASP A O 1
ATOM 4001 N N . ARG A 1 579 ? -40.059 33.487 8.612 1.00 36.22 579 ARG A N 1
ATOM 4002 C CA . ARG A 1 579 ? -40.609 34.213 7.447 1.00 36.22 579 ARG A CA 1
ATOM 4003 C C . ARG A 1 579 ? -40.000 33.914 6.082 1.00 36.22 579 ARG A C 1
ATOM 4005 O O . ARG A 1 579 ? -40.562 34.390 5.102 1.00 36.22 579 ARG A O 1
ATOM 4012 N N . MET A 1 580 ? -38.916 33.143 5.967 1.00 38.94 580 MET A N 1
ATOM 4013 C CA . MET A 1 580 ? -38.386 32.745 4.652 1.00 38.94 580 MET A CA 1
ATOM 4014 C C . MET A 1 580 ? -37.753 31.355 4.693 1.00 38.94 580 MET A C 1
ATOM 4016 O O . MET A 1 580 ? -36.812 31.119 5.448 1.00 38.94 580 MET A O 1
ATOM 4020 N N . SER A 1 581 ? -38.250 30.461 3.835 1.00 42.62 581 SER A N 1
ATOM 4021 C CA . SER A 1 581 ? -37.600 29.195 3.490 1.00 42.62 581 SER A CA 1
ATOM 4022 C C . SER A 1 581 ? -36.808 29.414 2.206 1.00 42.62 581 SER A C 1
ATOM 4024 O O . SER A 1 581 ? -37.383 29.796 1.189 1.00 42.62 581 SER A O 1
ATOM 4026 N N . MET A 1 582 ? -35.492 29.229 2.243 1.00 43.34 582 MET A N 1
ATOM 4027 C CA . MET A 1 582 ? -34.672 29.247 1.037 1.00 43.34 582 MET A CA 1
ATOM 4028 C C . MET A 1 582 ? -34.365 27.808 0.653 1.00 43.34 582 MET A C 1
ATOM 4030 O O . MET A 1 582 ? -33.723 27.084 1.412 1.00 43.34 582 MET A O 1
ATOM 4034 N N . THR A 1 583 ? -34.838 27.400 -0.523 1.00 47.06 583 THR A N 1
ATOM 4035 C CA . THR A 1 583 ? -34.518 26.090 -1.087 1.00 47.06 583 THR A CA 1
ATOM 4036 C C . THR A 1 583 ? -33.438 26.283 -2.133 1.00 47.06 583 THR A C 1
ATOM 4038 O O . THR A 1 583 ? -33.683 26.883 -3.180 1.00 47.06 583 THR A O 1
ATOM 4041 N N . CYS A 1 584 ? -32.230 25.816 -1.837 1.00 45.19 584 CYS A N 1
ATOM 4042 C CA . CYS A 1 584 ? -31.107 25.907 -2.759 1.00 45.19 584 CYS A CA 1
ATOM 4043 C C . CYS A 1 584 ? -30.733 24.537 -3.299 1.00 45.19 584 CYS A C 1
ATOM 4045 O O . CYS A 1 584 ? -30.618 23.568 -2.544 1.00 45.19 584 CYS A O 1
ATOM 4047 N N . ARG A 1 585 ? -30.493 24.489 -4.610 1.00 46.12 585 ARG A N 1
ATOM 4048 C CA . ARG A 1 585 ? -29.880 23.346 -5.272 1.00 46.12 585 ARG A CA 1
ATOM 4049 C C . ARG A 1 585 ? -28.371 23.514 -5.150 1.00 46.12 585 ARG A C 1
ATOM 4051 O O . ARG A 1 585 ? -27.808 24.465 -5.688 1.00 46.12 585 ARG A O 1
ATOM 4058 N N . VAL A 1 586 ? -27.710 22.645 -4.398 1.00 46.00 586 VAL A N 1
ATOM 4059 C CA . VAL A 1 586 ? -26.250 22.678 -4.274 1.00 46.00 586 VAL A CA 1
ATOM 4060 C C . VAL A 1 586 ? -25.668 21.558 -5.120 1.00 46.00 586 VAL A C 1
ATOM 4062 O O . VAL A 1 586 ? -25.925 20.379 -4.868 1.00 46.00 586 VAL A O 1
ATOM 4065 N N . THR A 1 587 ? -24.890 21.940 -6.128 1.00 44.84 587 THR A N 1
ATOM 4066 C CA . THR A 1 587 ? -24.089 21.030 -6.944 1.00 44.84 587 THR A CA 1
ATOM 4067 C C . THR A 1 587 ? -22.658 21.082 -6.427 1.00 44.84 587 THR A C 1
ATOM 4069 O O . THR A 1 587 ? -22.046 22.145 -6.395 1.00 44.84 587 THR A O 1
ATOM 4072 N N . TYR A 1 588 ? -22.108 19.953 -6.000 1.00 44.50 588 TYR A N 1
ATOM 4073 C CA . TYR A 1 588 ? -20.730 19.898 -5.514 1.00 44.50 588 TYR A CA 1
ATOM 4074 C C . TYR A 1 588 ? -19.780 19.654 -6.682 1.00 44.50 588 TYR A C 1
ATOM 4076 O O . TYR A 1 588 ? -20.029 18.788 -7.520 1.00 44.50 588 TYR A O 1
ATOM 4084 N N . GLU A 1 589 ? -18.679 20.397 -6.715 1.00 37.50 589 GLU A N 1
ATOM 4085 C CA . GLU A 1 589 ? -17.519 20.047 -7.522 1.00 37.50 589 GLU A CA 1
ATOM 4086 C C . GLU A 1 589 ? -16.597 19.193 -6.662 1.00 37.50 589 GLU A C 1
ATOM 4088 O O . GLU A 1 589 ? -16.078 19.627 -5.627 1.00 37.50 589 GLU A O 1
ATOM 4093 N N . VAL A 1 590 ? -16.426 17.948 -7.085 1.00 38.41 590 VAL A N 1
ATOM 4094 C CA . VAL A 1 590 ? -15.619 16.971 -6.366 1.00 38.41 590 VAL A CA 1
ATOM 4095 C C . VAL A 1 590 ? -14.372 16.689 -7.193 1.00 38.41 590 VAL A C 1
ATOM 4097 O O . VAL A 1 590 ? -14.471 16.196 -8.316 1.00 38.41 590 VAL A O 1
ATOM 4100 N N . ALA A 1 591 ? -13.194 16.976 -6.638 1.00 36.56 591 ALA A N 1
ATOM 4101 C CA . ALA A 1 591 ? -11.930 16.474 -7.166 1.00 36.56 591 ALA A CA 1
ATOM 4102 C C . ALA A 1 591 ? -11.412 15.387 -6.216 1.00 36.56 591 ALA A C 1
ATOM 4104 O O . ALA A 1 591 ? -10.816 15.658 -5.171 1.00 36.56 591 ALA A O 1
ATOM 4105 N N . GLY A 1 592 ? -11.679 14.127 -6.558 1.00 49.12 592 GLY A N 1
ATOM 4106 C CA . GLY A 1 592 ? -11.356 12.996 -5.691 1.00 49.12 592 GLY A CA 1
ATOM 4107 C C . GLY A 1 592 ? -12.364 12.828 -4.548 1.00 49.12 592 GLY A C 1
ATOM 4108 O O . GLY A 1 592 ? -13.532 12.579 -4.810 1.00 49.12 592 GLY A O 1
ATOM 4109 N N . SER A 1 593 ? -11.908 12.915 -3.292 1.00 34.88 593 SER A N 1
ATOM 4110 C CA . SER A 1 593 ? -12.719 12.724 -2.071 1.00 34.88 593 SER A CA 1
ATOM 4111 C C . SER A 1 593 ? -12.888 14.014 -1.266 1.00 34.88 593 SER A C 1
ATOM 4113 O O . SER A 1 593 ? -13.516 14.019 -0.208 1.00 34.88 593 SER A O 1
ATOM 4115 N N . ALA A 1 594 ? -12.340 15.118 -1.777 1.00 32.88 594 ALA A N 1
ATOM 4116 C CA . ALA A 1 594 ? -12.548 16.449 -1.244 1.00 32.88 594 ALA A CA 1
ATOM 4117 C C . ALA A 1 594 ? -13.591 17.176 -2.098 1.00 32.88 594 ALA A C 1
ATOM 4119 O O . ALA A 1 594 ? -13.491 17.218 -3.326 1.00 32.88 594 ALA A O 1
ATOM 4120 N N . ILE A 1 595 ? -14.570 17.786 -1.431 1.00 41.00 595 ILE A N 1
ATOM 4121 C CA . ILE A 1 595 ? -15.377 18.845 -2.035 1.00 41.00 595 ILE A CA 1
ATOM 4122 C C . ILE A 1 595 ? -14.413 20.011 -2.264 1.00 41.00 595 ILE A C 1
ATOM 4124 O O . ILE A 1 595 ? -13.982 20.660 -1.310 1.00 41.00 595 ILE A O 1
ATOM 4128 N N . THR A 1 596 ? -14.011 20.225 -3.513 1.00 40.59 596 THR A N 1
ATOM 4129 C CA . THR A 1 596 ? -13.084 21.305 -3.891 1.00 40.59 596 THR A CA 1
ATOM 4130 C C . THR A 1 596 ? -13.809 22.601 -4.202 1.00 40.59 596 THR A C 1
ATOM 4132 O O . THR A 1 596 ? -13.211 23.672 -4.156 1.00 40.59 596 THR A O 1
ATOM 4135 N N . GLY A 1 597 ? -15.103 22.502 -4.477 1.00 40.25 597 GLY A N 1
ATOM 4136 C CA . GLY A 1 597 ? -15.993 23.627 -4.668 1.00 40.25 597 GLY A CA 1
ATOM 4137 C C . GLY A 1 597 ? -17.436 23.171 -4.544 1.00 40.25 597 GLY A C 1
ATOM 4138 O O . GLY A 1 597 ? -17.753 21.983 -4.569 1.00 40.25 597 GLY A O 1
ATOM 4139 N N . TYR A 1 598 ? -18.337 24.123 -4.406 1.00 50.06 598 TYR A N 1
ATOM 4140 C CA . TYR A 1 598 ? -19.752 23.881 -4.608 1.00 50.06 598 TYR A CA 1
ATOM 4141 C C . TYR A 1 598 ? -20.309 25.059 -5.390 1.00 50.06 598 TYR A C 1
ATOM 4143 O O . TYR A 1 598 ? -19.948 26.212 -5.154 1.00 50.06 598 TYR A O 1
ATOM 4151 N N . THR A 1 599 ? -21.188 24.762 -6.334 1.00 45.00 599 THR A N 1
ATOM 4152 C CA . THR A 1 599 ? -21.981 25.758 -7.033 1.00 45.00 599 THR A CA 1
ATOM 4153 C C . THR A 1 599 ? -23.395 25.672 -6.492 1.00 45.00 599 THR A C 1
ATOM 4155 O O . THR A 1 599 ? -24.070 24.651 -6.619 1.00 45.00 599 THR A O 1
ATOM 4158 N N . VAL A 1 600 ? -23.856 26.754 -5.875 1.00 49.84 600 VAL A N 1
ATOM 4159 C CA . VAL A 1 600 ? -25.260 26.889 -5.496 1.00 49.84 600 VAL A CA 1
ATOM 4160 C C . VAL A 1 600 ? -26.024 27.377 -6.726 1.00 49.84 600 VAL A C 1
ATOM 4162 O O . VAL A 1 600 ? -25.830 28.508 -7.169 1.00 49.84 600 VAL A O 1
ATOM 4165 N N . GLN A 1 601 ? -26.867 26.528 -7.308 1.00 49.56 601 GLN A N 1
ATOM 4166 C CA . GLN A 1 601 ? -27.712 26.869 -8.450 1.00 49.56 601 GLN A CA 1
ATOM 4167 C C . GLN A 1 601 ? -29.171 27.027 -8.011 1.00 49.56 601 GLN A C 1
ATOM 4169 O O . GLN A 1 601 ? -29.689 26.264 -7.203 1.00 49.56 601 GLN A O 1
ATOM 4174 N N . GLY A 1 602 ? -29.860 28.028 -8.561 1.00 45.62 602 GLY A N 1
ATOM 4175 C CA . GLY A 1 602 ? -31.319 28.130 -8.460 1.00 45.62 602 GLY A CA 1
ATOM 4176 C C . GLY A 1 602 ? -31.879 28.162 -7.033 1.00 45.62 602 GLY A C 1
ATOM 4177 O O . GLY A 1 602 ? -32.838 27.447 -6.752 1.00 45.62 602 GLY A O 1
ATOM 4178 N N . CYS A 1 603 ? -31.318 28.983 -6.135 1.00 45.44 603 CYS A N 1
ATOM 4179 C CA . CYS A 1 603 ? -31.984 29.262 -4.862 1.00 45.44 603 CYS A CA 1
ATOM 4180 C C . CYS A 1 603 ? -33.338 29.913 -5.137 1.00 45.44 603 CYS A C 1
ATOM 4182 O O . CYS A 1 603 ? -33.410 31.040 -5.631 1.00 45.44 603 CYS A O 1
ATOM 4184 N N . THR A 1 604 ? -34.410 29.192 -4.837 1.00 44.72 604 THR A N 1
ATOM 4185 C CA . THR A 1 604 ? -35.766 29.719 -4.936 1.00 44.72 604 THR A CA 1
ATOM 4186 C C . THR A 1 604 ? -36.207 30.128 -3.543 1.00 44.72 604 THR A C 1
ATOM 4188 O O . THR A 1 604 ? -36.226 29.326 -2.610 1.00 44.72 604 THR A O 1
ATOM 4191 N N . ILE A 1 605 ? -36.525 31.411 -3.409 1.00 42.88 605 ILE A N 1
ATOM 4192 C CA . ILE A 1 605 ? -37.266 31.938 -2.272 1.00 42.88 605 ILE A CA 1
ATOM 4193 C C . ILE A 1 605 ? -38.727 31.893 -2.730 1.00 42.88 605 ILE A C 1
ATOM 4195 O O . ILE A 1 605 ? -39.064 32.618 -3.675 1.00 42.88 605 ILE A O 1
ATOM 4199 N N . PRO A 1 606 ? -39.581 31.019 -2.166 1.00 44.03 606 PRO A N 1
ATOM 4200 C CA . PRO A 1 606 ? -41.010 31.116 -2.405 1.00 44.03 606 PRO A CA 1
ATOM 4201 C C . PRO A 1 606 ? -41.438 32.517 -1.961 1.00 44.03 606 PRO A C 1
ATOM 4203 O O . PRO A 1 606 ? -41.088 32.945 -0.860 1.00 44.03 606 PRO A O 1
ATOM 4206 N N . ARG A 1 607 ? -42.094 33.253 -2.861 1.00 37.22 607 ARG A N 1
ATOM 4207 C CA . ARG A 1 607 ? -42.644 34.574 -2.543 1.00 37.22 607 ARG A CA 1
ATOM 4208 C C . ARG A 1 607 ? -43.681 34.499 -1.437 1.00 37.22 607 ARG A C 1
ATOM 4210 O O . ARG A 1 607 ? -44.463 33.522 -1.456 1.00 37.22 607 ARG A O 1
#

Radius of gyration: 36.58 Å; chains: 1; bounding box: 80×130×85 Å